Protein AF-A0A061NJ96-F1 (afdb_monomer)

Mean predicted aligned error: 12.67 Å

Secondary structure (DSSP, 8-state):
-HHHHHHHHHTT--HHHHHHHHHHHHHHHHHHHHHHHHHHHGGGGG--HHHHHHHTHHHHHHHHHHHHHHHIIIIIHHHHHHHHHHHS-S--------TTHHHHHHHHHHIIIIIIHHHTTSHHHHHHHHHHHHHHHGGGGGGS---SSPBP--SEEEEEEEPPTT--HHHHHHHHHHHHHHHHTSTTEEEEEEEESSPPP--TT----PPP-TTEEEEEEEE-TTT--HHHHHHHHHHHHHHH----SEEEEEE-BSSS----SEEEEEEESSHHHHHHHHHHHHHHHHTSTTEEEEEESS-PPEEEEEEEE-HHHHHHHT--HHHHHHHHHHHTT-EEEEEEEETTEEEEEEE--SS-TGGGGGT-EEE-SSSEEEGGGTEEEEEEEE-S---EETTEEEEEEEEEESSS-HHHHHHHHHHHHHTT--SSEEEEEESHHHHHHHHHHHHHHHHHHHHHHHHHHHHHHHT-SHHHHHHHHHHHHHHHHHHHHHHHHT----HHHHHHHHHHHHHHHHHHHHHHHHHHHHHHTT-S-TTTTHHHHSSSS-------------

pLDDT: mean 82.95, std 14.42, range [24.41, 96.88]

Sequence (562 aa):
MNDNIERQLRNGKNPKEAAYKGTKEVFWSVVTSTIVVVFTFFPILLLPGGAGEFIRPLPVVLISAIIASTVVSLFLIPIYRTWKEKRRKSSVNEKPPGLLGSLFERSGKVYSEKFMRRIVRRPFVVSFIGLGLGTAAFALIPFIPLEFFPDSDREEVFIEATLPDGTPLQETEAYSEEIADWVNEEPFVRSVSTFTGTAIPDLFSSDGGSEESENLANFLIYIDKDMIDARDAMNQWSEELPEAFGGLESYEVSIIESGPPVGAPIAIEIQGETIDALLDKSGEAQEVLANTEGVLNVDDDIGTAVESYQMQLDRDVMEDNNFSSSEISDTLAAIGEGVPLGEFDVDGELLDWRVAYDGNEVDLLDEVTLEGIEESVVLSDIVTIEEAEITPRIPHSDGNRIVTVRAFPGERGADDIIAEVEDDLLALEDEETSITIGGETAERTDVFIQIGQIFIVVVFLILIVMAIQFYSLSIPFIILSAVYLAFAGAMIGLFITQTGLGFMSLMGGVSLAGIVVRNGIVLIEFIEQRRKEGSVPKKQLRSLQSSVSARSCSRPLRQLPV

Structure (mmCIF, N/CA/C/O backbone):
data_AF-A0A061NJ96-F1
#
_entry.id   AF-A0A061NJ96-F1
#
loop_
_atom_site.group_PDB
_atom_site.id
_atom_site.type_symbol
_atom_site.label_atom_id
_atom_site.label_alt_id
_atom_site.label_comp_id
_atom_site.label_asym_id
_atom_site.label_entity_id
_atom_site.label_seq_id
_atom_site.pdbx_PDB_ins_code
_atom_site.Cartn_x
_atom_site.Cartn_y
_atom_site.Cartn_z
_atom_site.occupancy
_atom_site.B_iso_or_equiv
_atom_site.auth_seq_id
_atom_site.auth_comp_id
_atom_site.auth_asym_id
_atom_site.auth_atom_id
_atom_site.pdbx_PDB_model_num
ATOM 1 N N . MET A 1 1 ? -29.345 -0.030 29.030 1.00 82.44 1 MET A N 1
ATOM 2 C CA . MET A 1 1 ? -30.798 0.260 29.129 1.00 82.44 1 MET A CA 1
ATOM 3 C C . MET A 1 1 ? -31.574 -0.842 29.849 1.00 82.44 1 MET A C 1
ATOM 5 O O . MET A 1 1 ? -32.118 -0.594 30.919 1.00 82.44 1 MET A O 1
ATOM 9 N N . ASN A 1 2 ? -31.618 -2.056 29.286 1.00 85.94 2 ASN A N 1
ATOM 10 C CA . ASN A 1 2 ? -32.429 -3.165 29.801 1.00 85.94 2 ASN A CA 1
ATOM 11 C C . ASN A 1 2 ? -32.167 -3.494 31.283 1.00 85.94 2 ASN A C 1
ATOM 13 O O . ASN A 1 2 ? -33.115 -3.632 32.055 1.00 85.94 2 ASN A O 1
ATOM 17 N N . ASP A 1 3 ? -30.898 -3.540 31.687 1.00 83.50 3 ASP A N 1
ATOM 18 C CA . ASP A 1 3 ? -30.509 -3.866 33.064 1.00 83.50 3 ASP A CA 1
ATOM 19 C C . ASP A 1 3 ? -30.975 -2.824 34.076 1.00 83.50 3 ASP A C 1
ATOM 21 O O . ASP A 1 3 ? -31.363 -3.172 35.189 1.00 83.50 3 ASP A O 1
ATOM 25 N N . ASN A 1 4 ? -31.016 -1.543 33.692 1.00 82.81 4 ASN A N 1
ATOM 26 C CA . ASN A 1 4 ? -31.531 -0.522 34.596 1.00 82.81 4 ASN A CA 1
ATOM 27 C C . ASN A 1 4 ? -33.055 -0.633 34.750 1.00 82.81 4 ASN A C 1
ATOM 29 O O . ASN A 1 4 ? -33.577 -0.469 35.849 1.00 82.81 4 ASN A O 1
ATOM 33 N N . ILE A 1 5 ? -33.778 -0.996 33.684 1.00 84.75 5 ILE A N 1
ATOM 34 C CA . ILE A 1 5 ? -35.216 -1.304 33.765 1.00 84.75 5 ILE A CA 1
ATOM 35 C C . ILE A 1 5 ? -35.448 -2.534 34.657 1.00 84.75 5 ILE A C 1
ATOM 37 O O . ILE A 1 5 ? -36.319 -2.501 35.522 1.00 84.75 5 ILE A O 1
ATOM 41 N N . GLU A 1 6 ? -34.643 -3.590 34.503 1.00 83.88 6 GLU A N 1
ATOM 42 C CA . GLU A 1 6 ? -34.678 -4.782 35.365 1.00 83.88 6 GLU A CA 1
ATOM 43 C C . GLU A 1 6 ? -34.409 -4.426 36.834 1.00 83.88 6 GLU A C 1
ATOM 45 O O . GLU A 1 6 ? -35.149 -4.859 37.714 1.00 83.88 6 GLU A O 1
ATOM 50 N N . ARG A 1 7 ? -33.414 -3.577 37.119 1.00 81.38 7 ARG A N 1
ATOM 51 C CA . ARG A 1 7 ? -33.128 -3.083 38.475 1.00 81.38 7 ARG A CA 1
ATOM 52 C C . ARG A 1 7 ? -34.343 -2.387 39.088 1.00 81.38 7 ARG A C 1
ATOM 54 O O . ARG A 1 7 ? -34.672 -2.625 40.245 1.00 81.38 7 ARG A O 1
ATOM 61 N N . GLN A 1 8 ? -35.028 -1.543 38.319 1.00 83.56 8 GLN A N 1
ATOM 62 C CA . GLN A 1 8 ? -36.222 -0.839 38.789 1.00 83.56 8 GLN A CA 1
ATOM 63 C C . GLN A 1 8 ? -37.419 -1.779 38.999 1.00 83.56 8 GLN A C 1
ATOM 65 O O . GLN A 1 8 ? -38.175 -1.581 39.949 1.00 83.56 8 GLN A O 1
ATOM 70 N N . LEU A 1 9 ? -37.566 -2.814 38.163 1.00 81.69 9 LEU A N 1
ATOM 71 C CA . LEU A 1 9 ? -38.556 -3.882 38.351 1.00 81.69 9 LEU A CA 1
ATOM 72 C C . LEU A 1 9 ? -38.275 -4.686 39.629 1.00 81.69 9 LEU A C 1
ATOM 74 O O . LEU A 1 9 ? -39.189 -4.913 40.418 1.00 81.69 9 LEU A O 1
ATOM 78 N N . ARG A 1 10 ? -37.010 -5.050 39.882 1.00 79.94 10 ARG A N 1
ATOM 79 C CA . ARG A 1 10 ? -36.579 -5.742 41.113 1.00 79.94 10 ARG A CA 1
ATOM 80 C C . ARG A 1 10 ? -36.802 -4.907 42.372 1.00 79.94 10 ARG A C 1
ATOM 82 O O . ARG A 1 10 ? -37.119 -5.459 43.416 1.00 79.94 10 ARG A O 1
ATOM 89 N N . ASN A 1 11 ? -36.728 -3.583 42.257 1.00 79.25 11 ASN A N 1
ATOM 90 C CA . ASN A 1 11 ? -37.089 -2.652 43.330 1.00 79.25 11 ASN A CA 1
ATOM 91 C C . ASN A 1 11 ? -38.616 -2.521 43.543 1.00 79.25 11 ASN A C 1
ATOM 93 O O . ASN A 1 11 ? -39.057 -1.617 44.252 1.00 79.25 11 ASN A O 1
ATOM 97 N N . GLY A 1 12 ? -39.432 -3.377 42.916 1.00 80.56 12 GLY A N 1
ATOM 98 C CA . GLY A 1 12 ? -40.879 -3.460 43.124 1.00 80.56 12 GLY A CA 1
ATOM 99 C C . GLY A 1 12 ? -41.712 -2.437 42.347 1.00 80.56 12 GLY A C 1
ATOM 100 O O . GLY A 1 12 ? -42.901 -2.292 42.622 1.00 80.56 12 GLY A O 1
ATOM 101 N N . LYS A 1 13 ? -41.128 -1.704 41.388 1.00 82.75 13 LYS A N 1
ATOM 102 C CA . LYS A 1 13 ? -41.866 -0.689 40.617 1.00 82.75 13 LYS A CA 1
ATOM 103 C C . LYS A 1 13 ? -42.741 -1.323 39.538 1.00 82.75 13 LYS A C 1
ATOM 105 O O . LYS A 1 13 ? -42.355 -2.292 38.886 1.00 82.75 13 LYS A O 1
ATOM 110 N N . ASN A 1 14 ? -43.891 -0.701 39.276 1.00 87.62 14 ASN A N 1
ATOM 111 C CA . ASN A 1 14 ? -44.785 -1.105 38.189 1.00 87.62 14 ASN A CA 1
ATOM 112 C C . ASN A 1 14 ? -44.067 -1.058 36.826 1.00 87.62 14 ASN A C 1
ATOM 114 O O . ASN 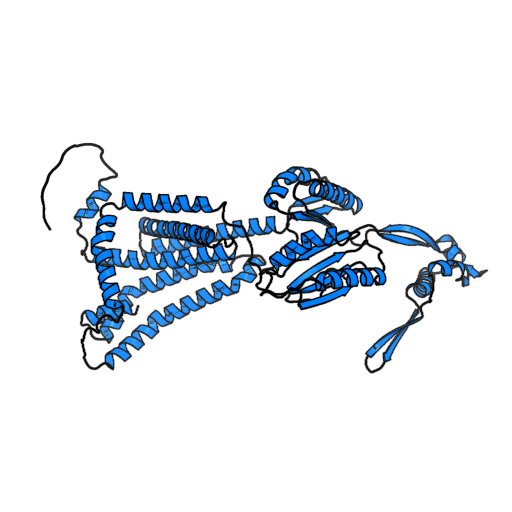A 1 14 ? -43.306 -0.119 36.594 1.00 87.62 14 ASN A O 1
ATOM 118 N N . PRO A 1 15 ? -44.363 -1.959 35.865 1.00 84.88 15 PRO A N 1
ATOM 119 C CA . PRO A 1 15 ? -43.630 -2.040 34.598 1.00 84.88 15 PRO A CA 1
ATOM 120 C C . PRO A 1 15 ? -43.500 -0.729 33.819 1.00 84.88 15 PRO A C 1
ATOM 122 O O . PRO A 1 15 ? -42.425 -0.417 33.314 1.00 84.88 15 PRO A O 1
ATOM 125 N N . LYS A 1 16 ? -44.574 0.073 33.751 1.00 88.25 16 LYS A N 1
ATOM 126 C CA . LYS A 1 16 ? -44.540 1.401 33.110 1.00 88.25 16 LYS A CA 1
ATOM 127 C C . LYS A 1 16 ? -43.594 2.363 33.837 1.00 88.25 16 LYS A C 1
ATOM 129 O O . LYS A 1 16 ? -42.831 3.077 33.196 1.00 88.25 16 LYS A O 1
ATOM 134 N N . GLU A 1 17 ? -43.649 2.380 35.165 1.00 87.62 17 GLU A N 1
ATOM 135 C CA . GLU A 1 17 ? -42.827 3.269 35.986 1.00 87.62 17 GLU A CA 1
ATOM 136 C C . GLU A 1 17 ? -41.357 2.837 35.981 1.00 87.62 17 GLU A C 1
ATOM 138 O O . GLU A 1 17 ? -40.468 3.680 35.876 1.00 87.62 17 GLU A O 1
ATOM 143 N N . ALA A 1 18 ? -41.103 1.528 36.036 1.00 87.19 18 ALA A N 1
ATOM 144 C CA . ALA A 1 18 ? -39.773 0.948 35.937 1.00 87.19 18 ALA A CA 1
ATOM 145 C C . ALA A 1 18 ? -39.119 1.271 34.590 1.00 87.19 18 ALA A C 1
ATOM 147 O O . ALA A 1 18 ? -37.963 1.687 34.562 1.00 87.19 18 ALA A O 1
ATOM 148 N N . ALA A 1 19 ? -39.866 1.161 33.486 1.00 88.38 19 ALA A N 1
ATOM 149 C CA . ALA A 1 19 ? -39.377 1.548 32.168 1.00 88.38 19 ALA A CA 1
ATOM 150 C C . ALA A 1 19 ? -39.103 3.055 32.077 1.00 88.38 19 ALA A C 1
ATOM 152 O O . ALA A 1 19 ? -38.024 3.437 31.638 1.00 88.38 19 ALA A O 1
ATOM 153 N N . TYR A 1 20 ? -40.015 3.915 32.545 1.00 90.25 20 TYR A N 1
ATOM 154 C CA . TYR A 1 20 ? -39.819 5.369 32.503 1.00 90.25 20 TYR A CA 1
ATOM 155 C C . TYR A 1 20 ? -38.628 5.828 33.357 1.00 90.25 20 TYR A C 1
ATOM 157 O O . TYR A 1 20 ? -37.724 6.488 32.847 1.00 90.25 20 TYR A O 1
ATOM 165 N N . LYS A 1 21 ? -38.581 5.451 34.644 1.00 87.06 21 LYS A N 1
ATOM 166 C CA . LYS A 1 21 ? -37.476 5.830 35.541 1.00 87.06 21 LYS A CA 1
ATOM 167 C C . LYS A 1 21 ? -36.160 5.179 35.119 1.00 87.06 21 LYS A C 1
ATOM 169 O O . LYS A 1 21 ? -35.141 5.857 35.097 1.00 87.06 21 LYS A O 1
ATOM 174 N N . GLY A 1 22 ? -36.192 3.901 34.738 1.00 84.56 22 GLY A N 1
ATOM 175 C CA . GLY A 1 22 ? -35.010 3.169 34.287 1.00 84.56 22 GLY A CA 1
ATOM 176 C C . GLY A 1 22 ? -34.388 3.778 33.032 1.00 84.56 22 GLY A C 1
ATOM 177 O O . GLY A 1 22 ? -33.169 3.882 32.960 1.00 84.56 22 GLY A O 1
ATOM 178 N N . THR A 1 23 ? -35.219 4.239 32.093 1.00 88.31 23 THR A N 1
ATOM 179 C CA . THR A 1 23 ? -34.791 4.981 30.896 1.00 88.31 23 THR A CA 1
ATOM 180 C C . THR A 1 23 ? -34.227 6.348 31.266 1.00 88.31 23 THR A C 1
ATOM 182 O O . THR A 1 23 ? -33.106 6.673 30.893 1.00 88.31 23 THR A O 1
ATOM 185 N N . LYS A 1 24 ? -34.981 7.139 32.040 1.00 87.94 24 LYS A N 1
ATOM 186 C CA . LYS A 1 24 ? -34.617 8.516 32.399 1.00 87.94 24 LYS A CA 1
ATOM 187 C C . LYS A 1 24 ? -33.290 8.605 33.156 1.00 87.94 24 LYS A C 1
ATOM 189 O O . LYS A 1 24 ? -32.557 9.565 32.966 1.00 87.94 24 LYS A O 1
ATOM 194 N N . GLU A 1 25 ? -32.990 7.618 33.997 1.00 84.38 25 GLU A N 1
ATOM 195 C CA . GLU A 1 25 ? -31.742 7.568 34.768 1.00 84.38 25 GLU A CA 1
ATOM 196 C C . GLU A 1 25 ? -30.491 7.405 33.898 1.00 84.38 25 GLU A C 1
ATOM 198 O O . GLU A 1 25 ? -29.456 7.942 34.259 1.00 84.38 25 GLU A O 1
ATOM 203 N N . VAL A 1 26 ? -30.572 6.682 32.776 1.00 85.06 26 VAL A N 1
ATOM 204 C CA . VAL A 1 26 ? -29.398 6.356 31.937 1.00 85.06 26 VAL A CA 1
ATOM 205 C C . VAL A 1 26 ? -29.439 7.016 30.562 1.00 85.06 26 VAL A C 1
ATOM 207 O O . VAL A 1 26 ? -28.560 6.768 29.746 1.00 85.06 26 VAL A O 1
ATOM 210 N N . PHE A 1 27 ? -30.456 7.832 30.281 1.00 88.25 27 PHE A N 1
ATOM 211 C CA . PHE A 1 27 ? -30.660 8.442 28.969 1.00 88.25 27 PHE A CA 1
ATOM 212 C C . PHE A 1 27 ? -29.421 9.221 28.510 1.00 88.25 27 PHE A C 1
ATOM 214 O O . PHE A 1 27 ? -28.873 8.933 27.449 1.00 88.25 27 PHE A O 1
ATOM 221 N N . TRP A 1 28 ? -28.943 10.147 29.348 1.00 85.81 28 TRP A N 1
ATOM 222 C CA . TRP A 1 28 ? -27.764 10.961 29.047 1.00 85.81 28 TRP A CA 1
ATOM 223 C C . TRP A 1 28 ? -26.494 10.120 28.950 1.00 85.81 28 TRP A C 1
ATOM 225 O O . TRP A 1 28 ? -25.727 10.311 28.016 1.00 85.81 28 TRP A O 1
ATOM 235 N N . SER A 1 29 ? -26.327 9.124 29.825 1.00 85.12 29 SER A N 1
ATOM 236 C CA . SER A 1 29 ? -25.240 8.142 29.731 1.00 85.12 29 SER A CA 1
ATOM 237 C C . SER A 1 29 ? -25.157 7.492 28.353 1.00 85.12 29 SER A C 1
ATOM 239 O O . SER A 1 29 ? -24.114 7.484 27.702 1.00 85.12 29 SER A O 1
ATOM 241 N N . VAL A 1 30 ? -26.289 6.959 27.884 1.00 88.88 30 VAL A N 1
ATOM 242 C CA . VAL A 1 30 ? -26.363 6.217 26.627 1.00 88.88 30 VAL A CA 1
ATOM 243 C C . VAL A 1 30 ? -26.096 7.151 25.452 1.00 88.88 30 VAL A C 1
ATOM 245 O O . VAL A 1 30 ? -25.254 6.821 24.622 1.00 88.88 30 VAL A O 1
ATOM 248 N N . VAL A 1 31 ? -26.738 8.321 25.403 1.00 90.50 31 VAL A N 1
ATOM 249 C CA . VAL A 1 31 ? -26.545 9.297 24.318 1.00 90.50 31 VAL A CA 1
ATOM 250 C C . VAL A 1 31 ? -25.097 9.777 24.262 1.00 90.50 31 VAL A C 1
ATOM 252 O O . VAL A 1 31 ? -24.469 9.661 23.215 1.00 90.50 31 VAL A O 1
ATOM 255 N N . THR A 1 32 ? -24.529 10.225 25.382 1.00 88.12 32 THR A N 1
ATOM 256 C CA . THR A 1 32 ? -23.144 10.709 25.426 1.00 88.12 32 THR A CA 1
ATOM 257 C C . THR A 1 32 ? -22.161 9.602 25.062 1.00 88.12 32 THR A C 1
ATOM 259 O O . THR A 1 32 ? -21.281 9.820 24.238 1.00 88.12 32 THR A O 1
ATOM 262 N N . SER A 1 33 ? -22.340 8.387 25.592 1.00 88.12 33 SER A N 1
ATOM 263 C CA . SER A 1 33 ? -21.479 7.257 25.221 1.00 88.12 33 SER A CA 1
ATOM 264 C C . SER A 1 33 ? -21.571 6.907 23.733 1.00 88.12 33 SER A C 1
ATOM 266 O O . SER A 1 33 ? -20.578 6.502 23.146 1.00 88.12 33 SER A O 1
ATOM 268 N N . THR A 1 34 ? -22.738 7.100 23.112 1.00 91.81 34 THR A N 1
ATOM 269 C CA . THR A 1 34 ? -22.932 6.901 21.669 1.00 91.81 34 THR A CA 1
ATOM 270 C C . THR A 1 34 ? -22.187 7.970 20.881 1.00 91.81 34 THR A C 1
ATOM 272 O O . THR A 1 34 ? -21.457 7.630 19.960 1.00 91.81 34 THR A O 1
ATOM 275 N N . ILE A 1 35 ? -22.321 9.243 21.271 1.00 92.31 35 ILE A N 1
ATOM 276 C CA . ILE A 1 35 ? -21.627 10.370 20.632 1.00 92.31 35 ILE A CA 1
ATOM 277 C C . ILE A 1 35 ? -20.114 10.177 20.692 1.00 92.31 35 ILE A C 1
ATOM 279 O O . ILE A 1 35 ? -19.448 10.388 19.689 1.00 92.31 35 ILE A O 1
ATOM 283 N N . VAL A 1 36 ? -19.576 9.731 21.831 1.00 89.56 36 VAL A N 1
ATOM 284 C CA . VAL A 1 36 ? -18.139 9.454 21.957 1.00 89.56 36 VAL A CA 1
ATOM 285 C C . VAL A 1 36 ? -17.698 8.395 20.956 1.00 89.56 36 VAL A C 1
ATOM 287 O O . VAL A 1 36 ? -16.738 8.631 20.236 1.00 89.56 36 VAL A O 1
ATOM 290 N N . VAL A 1 37 ? -18.411 7.270 20.856 1.00 89.81 37 VAL A N 1
ATOM 291 C CA . VAL A 1 37 ? -18.039 6.230 19.886 1.00 89.81 37 VAL A CA 1
ATOM 292 C C . VAL A 1 37 ? -18.174 6.749 18.450 1.00 89.81 37 VAL A C 1
ATOM 294 O O . VAL A 1 37 ? -17.306 6.485 17.630 1.00 89.81 37 VAL A O 1
ATOM 297 N N . VAL A 1 38 ? -19.201 7.545 18.142 1.00 92.94 38 VAL A N 1
ATOM 298 C CA . VAL A 1 38 ? -19.324 8.192 16.824 1.00 92.94 38 VAL A CA 1
ATOM 299 C C . VAL A 1 38 ? -18.132 9.114 16.551 1.00 92.94 38 VAL A C 1
ATOM 301 O O . VAL A 1 38 ? -17.559 9.045 15.473 1.00 92.94 38 VAL A O 1
ATOM 304 N N . PHE A 1 39 ? -17.705 9.925 17.519 1.00 91.56 39 PHE A N 1
ATOM 305 C CA . PHE A 1 39 ? -16.542 10.813 17.392 1.00 91.56 39 PHE A CA 1
ATOM 306 C C . PHE A 1 39 ? -15.203 10.080 17.337 1.00 91.56 39 PHE A C 1
ATOM 308 O O . PHE A 1 39 ? -14.227 10.656 16.874 1.00 91.56 39 PHE A O 1
ATOM 315 N N . THR A 1 40 ? -15.146 8.823 17.769 1.00 89.06 40 THR A N 1
ATOM 316 C CA . THR A 1 40 ? -13.981 7.964 17.554 1.00 89.06 40 THR A CA 1
ATOM 317 C C . THR A 1 40 ? -13.825 7.583 16.083 1.00 89.06 40 THR A C 1
ATOM 319 O O . THR A 1 40 ? -12.711 7.577 15.579 1.00 89.06 40 THR A O 1
ATOM 322 N N . PHE A 1 41 ? -14.927 7.308 15.382 1.00 90.25 41 PHE A N 1
ATOM 323 C CA . PHE A 1 41 ? -14.896 6.886 13.976 1.00 90.25 41 PHE A CA 1
ATOM 324 C C . PHE A 1 41 ? -15.062 8.036 12.980 1.00 90.25 41 PHE A C 1
ATOM 326 O O . PHE A 1 41 ? -14.665 7.909 11.829 1.00 90.25 41 PHE A O 1
ATOM 333 N N . PHE A 1 42 ? -15.663 9.151 13.395 1.00 91.88 42 PHE A N 1
ATOM 334 C CA . PHE A 1 42 ? -15.990 10.256 12.497 1.00 91.88 42 PHE A CA 1
ATOM 335 C C . PHE A 1 42 ? -14.762 10.887 11.820 1.00 91.88 42 PHE A C 1
ATOM 337 O O . PHE A 1 42 ? -14.819 11.061 10.608 1.00 91.88 42 PHE A O 1
ATOM 344 N N . PRO A 1 43 ? -13.649 11.186 12.522 1.00 88.81 43 PRO A N 1
ATOM 345 C CA . PRO A 1 43 ? -12.463 11.759 11.880 1.00 88.81 43 PRO A CA 1
ATOM 346 C C . PRO A 1 43 ? -11.858 10.872 10.785 1.00 88.81 43 PRO A C 1
ATOM 348 O O . PRO A 1 43 ? -11.284 11.387 9.838 1.00 88.81 43 PRO A O 1
ATOM 351 N N . ILE A 1 44 ? -12.046 9.555 10.879 1.00 86.69 44 ILE A N 1
ATOM 352 C CA . ILE A 1 44 ? -11.544 8.579 9.901 1.00 86.69 44 ILE A CA 1
ATOM 353 C C . ILE A 1 44 ? -12.240 8.759 8.542 1.00 86.69 44 ILE A C 1
ATOM 355 O O . ILE A 1 44 ? -11.643 8.517 7.504 1.00 86.69 44 ILE A O 1
ATOM 359 N N . LEU A 1 45 ? -13.483 9.260 8.523 1.00 89.00 45 LEU A N 1
ATOM 360 C CA . LEU A 1 45 ? -14.201 9.583 7.280 1.00 89.00 45 LEU A CA 1
ATOM 361 C C . LEU A 1 45 ? -13.579 10.740 6.489 1.00 89.00 45 LEU A C 1
ATOM 363 O O . LEU A 1 45 ? -14.020 10.996 5.370 1.00 89.00 45 LEU A O 1
ATOM 367 N N . LEU A 1 46 ? -12.661 11.482 7.109 1.00 87.94 46 LEU A N 1
ATOM 368 C CA . LEU A 1 46 ? -12.008 12.658 6.544 1.00 87.94 46 LEU A CA 1
ATOM 369 C C . LEU A 1 46 ? -10.565 12.361 6.112 1.00 87.94 46 LEU A C 1
ATOM 371 O O . LEU A 1 46 ? -9.850 13.305 5.787 1.00 87.94 46 LEU A O 1
ATOM 375 N N . LEU A 1 47 ? -10.138 11.092 6.138 1.00 85.31 47 LEU A N 1
ATOM 376 C CA . LEU A 1 47 ? -8.849 10.682 5.585 1.00 85.31 47 LEU A CA 1
ATOM 377 C C . LEU A 1 47 ? -8.826 10.956 4.072 1.00 85.31 47 LEU A C 1
ATOM 379 O O . LEU A 1 47 ? -9.728 10.474 3.378 1.00 85.31 47 LEU A O 1
ATOM 383 N N . PRO A 1 48 ? -7.853 11.736 3.570 1.00 80.31 48 PRO A N 1
ATOM 384 C CA . PRO A 1 48 ? -7.620 11.881 2.140 1.00 80.31 48 PRO A CA 1
ATOM 385 C C . PRO A 1 48 ? -6.901 10.643 1.568 1.00 80.31 48 PRO A C 1
ATOM 387 O O . PRO A 1 48 ? -6.470 9.764 2.315 1.00 80.31 48 PRO A O 1
ATOM 390 N N . GLY A 1 49 ? -6.767 10.600 0.240 1.00 79.75 49 GLY A N 1
ATOM 391 C CA . GLY A 1 49 ? -6.006 9.573 -0.478 1.00 79.75 49 GLY A CA 1
ATOM 392 C C . GLY A 1 49 ? -6.711 8.217 -0.601 1.00 79.75 49 GLY A C 1
ATOM 393 O O . GLY A 1 49 ? -7.783 7.993 -0.028 1.00 79.75 49 GLY A O 1
ATOM 394 N N . GLY A 1 50 ? -6.083 7.296 -1.339 1.00 76.06 50 GLY A N 1
ATOM 395 C CA . GLY A 1 50 ? -6.636 5.967 -1.628 1.00 76.06 50 GLY A CA 1
ATOM 396 C C . GLY A 1 50 ? -6.925 5.142 -0.368 1.00 76.06 50 GLY A C 1
ATOM 397 O O . GLY A 1 50 ? -7.989 4.531 -0.251 1.00 76.06 50 GLY A O 1
ATOM 398 N N . ALA A 1 51 ? -6.051 5.206 0.644 1.00 75.69 51 ALA A N 1
ATOM 399 C CA . ALA A 1 51 ? -6.265 4.537 1.932 1.00 75.69 51 ALA A CA 1
ATOM 400 C C . ALA A 1 51 ? -7.541 5.026 2.652 1.00 75.69 51 ALA A C 1
ATOM 402 O O . ALA A 1 51 ? -8.275 4.242 3.268 1.00 75.69 51 ALA A O 1
ATOM 403 N N . GLY A 1 52 ? -7.836 6.327 2.553 1.00 81.50 52 GLY A N 1
ATOM 404 C CA . GLY A 1 52 ? -9.051 6.937 3.088 1.00 81.50 52 GLY A CA 1
ATOM 405 C C . GLY A 1 52 ? -10.313 6.465 2.368 1.00 81.50 52 GLY A C 1
ATOM 406 O O . GLY A 1 52 ? -11.326 6.180 3.016 1.00 81.50 52 GLY A O 1
ATOM 407 N N . GLU A 1 53 ? -10.257 6.329 1.043 1.00 82.44 53 GLU A N 1
ATOM 408 C CA . GLU A 1 53 ? -11.368 5.814 0.239 1.00 82.44 53 GLU A CA 1
ATOM 409 C C . GLU A 1 53 ? -11.657 4.342 0.535 1.00 82.44 53 GLU A C 1
ATOM 411 O O . GLU A 1 53 ? -12.813 3.990 0.802 1.00 82.44 53 GLU A O 1
ATOM 416 N N . PHE A 1 54 ? -10.609 3.520 0.604 1.00 81.44 54 PHE A N 1
ATOM 417 C CA . PHE A 1 54 ? -10.694 2.098 0.929 1.00 81.44 54 PHE A CA 1
ATOM 418 C C . PHE A 1 54 ? -11.351 1.850 2.295 1.00 81.44 54 PHE A C 1
ATOM 420 O O . PHE A 1 54 ? -12.259 1.025 2.425 1.00 81.44 54 PHE A O 1
ATOM 427 N N . ILE A 1 55 ? -10.955 2.597 3.334 1.00 81.69 55 ILE A N 1
ATOM 428 C CA . ILE A 1 55 ? -11.465 2.375 4.697 1.00 81.69 55 ILE A CA 1
ATOM 429 C C . ILE A 1 55 ? -12.865 2.945 4.910 1.00 81.69 55 ILE A C 1
ATOM 431 O O . ILE A 1 55 ? -13.581 2.476 5.798 1.00 81.69 55 ILE A O 1
ATOM 435 N N . ARG A 1 56 ? -13.276 3.958 4.135 1.00 87.88 56 ARG A N 1
ATOM 436 C CA . ARG A 1 56 ? -14.493 4.759 4.353 1.00 87.88 56 ARG A CA 1
ATOM 437 C C . ARG A 1 56 ? -15.765 3.946 4.637 1.00 87.88 56 ARG A C 1
ATOM 439 O O . ARG A 1 56 ? -16.535 4.375 5.506 1.00 87.88 56 ARG A O 1
ATOM 446 N N . PRO A 1 57 ? -16.027 2.787 3.998 1.00 91.00 57 PRO A N 1
ATOM 447 C CA . PRO A 1 57 ? -17.218 1.987 4.281 1.00 91.00 57 PRO A CA 1
ATOM 448 C C . PRO A 1 57 ? -17.325 1.521 5.744 1.00 91.00 57 PRO A C 1
ATOM 450 O O . PRO A 1 57 ? -18.421 1.526 6.314 1.00 91.00 57 PRO A O 1
ATOM 453 N N . LEU A 1 58 ? -16.210 1.173 6.395 1.00 89.00 58 LEU A N 1
ATOM 454 C CA . LEU A 1 58 ? -16.198 0.634 7.762 1.00 89.00 58 LEU A CA 1
ATOM 455 C C . LEU A 1 58 ? -16.736 1.621 8.821 1.00 89.00 58 LEU A C 1
ATOM 457 O O . LEU A 1 58 ? -17.706 1.280 9.512 1.00 89.00 58 LEU A O 1
ATOM 461 N N . PRO A 1 59 ? -16.191 2.846 8.976 1.00 89.88 59 PRO A N 1
ATOM 462 C CA . PRO A 1 59 ? -16.727 3.824 9.913 1.00 89.88 59 PRO A CA 1
ATOM 463 C C . PRO A 1 59 ? -18.154 4.253 9.549 1.00 89.88 59 PRO A C 1
ATOM 465 O O . PRO A 1 59 ? -18.955 4.451 10.463 1.00 89.88 59 PRO A O 1
ATOM 468 N N . VAL A 1 60 ? -18.531 4.331 8.263 1.00 93.81 60 VAL A N 1
ATOM 469 C CA . VAL A 1 60 ? -19.921 4.637 7.862 1.00 93.81 60 VAL A CA 1
ATOM 470 C C . VAL A 1 60 ? -20.890 3.593 8.417 1.00 93.81 60 VAL A C 1
ATOM 472 O O . VAL A 1 60 ? -21.897 3.953 9.043 1.00 93.81 60 VAL A O 1
ATOM 475 N N . VAL A 1 61 ? -20.585 2.306 8.234 1.00 94.31 61 VAL A N 1
ATOM 476 C CA . VAL A 1 61 ? -21.416 1.203 8.734 1.00 94.31 61 VAL A CA 1
ATOM 477 C C . VAL A 1 61 ? -21.475 1.223 10.260 1.00 94.31 61 VAL A C 1
ATOM 479 O O . VAL A 1 61 ? -22.566 1.144 10.829 1.00 94.31 61 VAL A O 1
ATOM 482 N N . LEU A 1 62 ? -20.337 1.393 10.939 1.00 91.69 62 LEU A N 1
ATOM 483 C CA . LEU A 1 62 ? -20.275 1.416 12.403 1.00 91.69 62 LEU A CA 1
ATOM 484 C C . LEU A 1 62 ? -21.060 2.586 13.000 1.00 91.69 62 LEU A C 1
ATOM 486 O O . LEU A 1 62 ? -21.886 2.376 13.891 1.00 91.69 62 LEU A O 1
ATOM 490 N N . ILE A 1 63 ? -20.856 3.805 12.498 1.00 93.62 63 ILE A N 1
ATOM 491 C CA . ILE A 1 63 ? -21.570 5.005 12.956 1.00 93.62 63 ILE A CA 1
ATOM 492 C C . ILE A 1 63 ? -23.076 4.822 12.756 1.00 93.62 63 ILE A C 1
ATOM 494 O O . ILE A 1 63 ? -23.855 5.024 13.693 1.00 93.62 63 ILE A O 1
ATOM 498 N N . SER A 1 64 ? -23.489 4.364 11.572 1.00 95.56 64 SER A N 1
ATOM 499 C CA . SER A 1 64 ? -24.898 4.122 11.249 1.00 95.56 64 SER A CA 1
ATOM 500 C C . SER A 1 64 ? -25.516 3.061 12.164 1.00 95.56 64 SER A C 1
ATOM 502 O O . SER A 1 64 ? -26.589 3.276 12.736 1.00 95.56 64 SER A O 1
ATOM 504 N N . ALA A 1 65 ? -24.818 1.943 12.381 1.00 95.44 65 ALA A N 1
ATOM 505 C CA . ALA A 1 65 ? -25.265 0.856 13.246 1.00 95.44 65 ALA A CA 1
ATOM 506 C C . ALA A 1 65 ? -25.363 1.284 14.717 1.00 95.44 65 ALA A C 1
ATOM 508 O O . ALA A 1 65 ? -26.320 0.926 15.405 1.00 95.44 65 ALA A O 1
ATOM 509 N N . ILE A 1 66 ? -24.411 2.077 15.212 1.00 93.50 66 ILE A N 1
ATOM 510 C CA . ILE A 1 66 ? -24.393 2.574 16.592 1.00 93.50 66 ILE A CA 1
ATOM 511 C C . ILE A 1 66 ? -25.525 3.576 16.826 1.00 93.50 66 ILE A C 1
ATOM 513 O O . ILE A 1 66 ? -26.237 3.466 17.827 1.00 93.50 66 ILE A O 1
ATOM 517 N N . ILE A 1 67 ? -25.751 4.507 15.896 1.00 95.00 67 ILE A N 1
ATOM 518 C CA . ILE A 1 67 ? -26.871 5.454 15.968 1.00 95.00 67 ILE A CA 1
ATOM 519 C C . ILE A 1 67 ? -28.201 4.692 15.953 1.00 95.00 67 ILE A C 1
ATOM 521 O O . ILE A 1 67 ? -29.036 4.896 16.840 1.00 95.00 67 ILE A O 1
ATOM 525 N N . ALA A 1 68 ? -28.379 3.762 15.010 1.00 96.44 68 ALA A N 1
ATOM 526 C CA . ALA A 1 68 ? -29.575 2.927 14.925 1.00 96.44 68 ALA A CA 1
ATOM 527 C C . ALA A 1 68 ? -29.784 2.094 16.203 1.00 96.44 68 ALA A C 1
ATOM 529 O O . ALA A 1 68 ? -30.883 2.069 16.763 1.00 96.44 68 ALA A O 1
ATOM 530 N N . SER A 1 69 ? -28.725 1.472 16.726 1.00 95.06 69 SER A N 1
ATOM 531 C CA . SER A 1 69 ? -28.741 0.704 17.977 1.00 95.06 69 SER A CA 1
ATOM 532 C C . SER A 1 69 ? -29.147 1.564 19.173 1.00 95.06 69 SER A C 1
ATOM 534 O O . SER A 1 69 ? -29.958 1.143 20.004 1.00 95.06 69 SER A O 1
ATOM 536 N N . THR A 1 70 ? -28.669 2.806 19.244 1.00 92.81 70 THR A N 1
ATOM 537 C CA . THR A 1 70 ? -29.051 3.746 20.300 1.00 92.81 70 THR A CA 1
ATOM 538 C C . THR A 1 70 ? -30.512 4.165 20.192 1.00 92.81 70 THR A C 1
ATOM 540 O O . THR A 1 70 ? -31.204 4.184 21.213 1.00 92.81 70 THR A O 1
ATOM 543 N N . VAL A 1 71 ? -31.039 4.390 18.986 1.00 94.44 71 VAL A N 1
ATOM 544 C CA . VAL A 1 71 ? -32.477 4.629 18.766 1.00 94.44 71 VAL A CA 1
ATOM 545 C C . VAL A 1 71 ? -33.300 3.420 19.228 1.00 94.44 71 VAL A C 1
ATOM 547 O O . VAL A 1 71 ? -34.220 3.557 20.040 1.00 94.44 71 VAL A O 1
ATOM 550 N N . VAL A 1 72 ? -32.939 2.206 18.811 1.00 94.81 72 VAL A N 1
ATOM 551 C CA . VAL A 1 72 ? -33.617 0.972 19.249 1.00 94.81 72 VAL A CA 1
ATOM 552 C C . VAL A 1 72 ? -33.558 0.823 20.774 1.00 94.81 72 VAL A C 1
ATOM 554 O O . VAL A 1 72 ? -34.563 0.501 21.416 1.00 94.81 72 VAL A O 1
ATOM 557 N N . SER A 1 73 ? -32.407 1.110 21.380 1.00 92.19 73 SER A N 1
ATOM 558 C CA . SER A 1 73 ? -32.192 1.023 22.823 1.00 92.19 73 SER A CA 1
ATOM 559 C C . SER A 1 73 ? -33.039 2.024 23.607 1.00 92.19 73 SER A C 1
ATOM 561 O O . SER A 1 73 ? -33.626 1.653 24.624 1.00 92.19 73 SER A O 1
ATOM 563 N N . LEU A 1 74 ? -33.147 3.269 23.137 1.00 90.81 74 LEU A N 1
ATOM 564 C CA . LEU A 1 74 ? -33.869 4.341 23.826 1.00 90.81 74 LEU A CA 1
ATOM 565 C C . LEU A 1 74 ? -35.388 4.256 23.655 1.00 90.81 74 LEU A C 1
ATOM 567 O O . LEU A 1 74 ? -36.117 4.565 24.598 1.00 90.81 74 LEU A O 1
ATOM 571 N N . PHE A 1 75 ? -35.870 3.810 22.494 1.00 90.81 75 PHE A N 1
ATOM 572 C CA . PHE A 1 75 ? -37.301 3.810 22.178 1.00 90.81 75 PHE A CA 1
ATOM 573 C C . PHE A 1 75 ? -37.921 2.414 22.243 1.00 90.81 75 PHE A C 1
ATOM 575 O O . PHE A 1 75 ? -38.924 2.202 22.928 1.00 90.81 75 PHE A O 1
ATOM 582 N N . LEU A 1 76 ? -37.319 1.434 21.571 1.00 93.06 76 LEU A N 1
ATOM 583 C CA . LEU A 1 76 ? -37.938 0.129 21.340 1.00 93.06 76 LEU A CA 1
ATOM 584 C C . LEU A 1 76 ? -37.818 -0.790 22.566 1.00 93.06 76 LEU A C 1
ATOM 586 O O . LEU A 1 76 ? -38.799 -1.432 22.953 1.00 93.06 76 LEU A O 1
ATOM 590 N N . ILE A 1 77 ? -36.663 -0.798 23.247 1.00 91.88 77 ILE A N 1
ATOM 591 C CA . ILE A 1 77 ? -36.444 -1.629 24.448 1.00 91.88 77 ILE A CA 1
ATOM 592 C C . ILE A 1 77 ? -37.425 -1.283 25.585 1.00 91.88 77 ILE A C 1
ATOM 594 O O . ILE A 1 77 ? -38.036 -2.216 26.126 1.00 91.88 77 ILE A O 1
ATOM 598 N N . PRO A 1 78 ? -37.639 -0.007 25.975 1.00 90.00 78 PRO A N 1
ATOM 599 C CA . PRO A 1 78 ? -38.601 0.323 27.025 1.00 90.00 78 PRO A CA 1
ATOM 600 C C . PRO A 1 78 ? -40.025 -0.106 26.667 1.00 90.00 78 PRO A C 1
ATOM 602 O O . PRO A 1 78 ? -40.712 -0.702 27.501 1.00 90.00 78 PRO A O 1
ATOM 605 N N . ILE A 1 79 ? -40.459 0.116 25.421 1.00 91.25 79 ILE A N 1
ATOM 606 C CA . ILE A 1 79 ? -41.787 -0.291 24.940 1.00 91.25 79 ILE A CA 1
ATOM 607 C C . ILE A 1 79 ? -41.941 -1.810 25.047 1.00 91.25 79 ILE A C 1
ATOM 609 O O . ILE A 1 79 ? -42.863 -2.290 25.716 1.00 91.25 79 ILE A O 1
ATOM 613 N N . TYR A 1 80 ? -41.000 -2.566 24.481 1.00 90.38 80 TYR A N 1
ATOM 614 C CA . TYR A 1 80 ? -41.004 -4.026 24.522 1.00 90.38 80 TYR A CA 1
ATOM 615 C C . TYR A 1 80 ? -41.033 -4.563 25.958 1.00 90.38 80 TYR A C 1
ATOM 617 O O . TYR A 1 80 ? -41.827 -5.451 26.279 1.00 90.38 80 TYR A O 1
ATOM 625 N N . ARG A 1 81 ? -40.224 -3.997 26.861 1.00 87.81 81 ARG A N 1
ATOM 626 C CA . ARG A 1 81 ? -40.163 -4.431 28.265 1.00 87.81 81 ARG A CA 1
ATOM 627 C C . ARG A 1 81 ? -41.455 -4.150 29.016 1.00 87.81 81 ARG A C 1
ATOM 629 O O . ARG A 1 81 ? -41.921 -5.026 29.742 1.00 87.81 81 ARG A O 1
ATOM 636 N N . THR A 1 82 ? -42.092 -2.996 28.799 1.00 87.75 82 THR A N 1
ATOM 637 C CA . THR A 1 82 ? -43.413 -2.737 29.397 1.00 87.75 82 THR A CA 1
ATOM 638 C C . THR A 1 82 ? -44.484 -3.688 28.878 1.00 87.75 82 THR A C 1
ATOM 640 O O . THR A 1 82 ?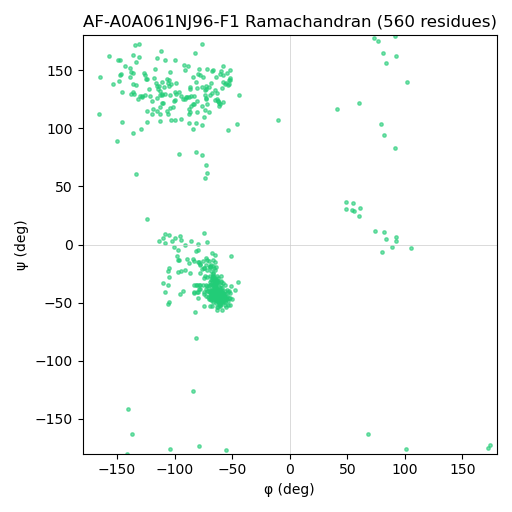 -45.349 -4.099 29.649 1.00 87.75 82 THR A O 1
ATOM 643 N N . TRP A 1 83 ? -44.452 -4.038 27.591 1.00 87.88 83 TRP A N 1
ATOM 644 C CA . TRP A 1 83 ? -45.404 -4.967 26.986 1.00 87.88 83 TRP A CA 1
ATOM 645 C C . TRP A 1 83 ? -45.213 -6.395 27.509 1.00 87.88 83 TRP A C 1
ATOM 647 O O . TRP A 1 83 ? -46.178 -7.020 27.954 1.00 87.88 83 TRP A O 1
ATOM 657 N N . LYS A 1 84 ? -43.966 -6.878 27.533 1.00 87.38 84 LYS A N 1
ATOM 658 C CA . LYS A 1 84 ? -43.601 -8.215 28.014 1.00 87.38 84 LYS A CA 1
ATOM 659 C C . LYS A 1 84 ? -43.961 -8.404 29.483 1.00 87.38 84 LYS A C 1
ATOM 661 O O . LYS A 1 84 ? -44.604 -9.391 29.831 1.00 87.38 84 LYS A O 1
ATOM 666 N N . GLU A 1 85 ? -43.595 -7.450 30.336 1.00 83.88 85 GLU A N 1
ATOM 667 C CA . GLU A 1 85 ? -43.789 -7.597 31.780 1.00 83.88 85 GLU A CA 1
ATOM 668 C C . GLU A 1 85 ? -45.257 -7.416 32.191 1.00 83.88 85 GLU A C 1
ATOM 670 O O . GLU A 1 85 ? -45.718 -8.075 33.112 1.00 83.88 85 GLU A O 1
ATOM 675 N N . LYS A 1 86 ? -46.051 -6.624 31.453 1.00 79.31 86 LYS A N 1
ATOM 676 C CA . LYS A 1 86 ? -47.514 -6.581 31.650 1.00 79.31 86 LYS A CA 1
ATOM 677 C C . LYS A 1 86 ? -48.211 -7.900 31.315 1.00 79.31 86 LYS A C 1
ATOM 679 O O . LYS A 1 86 ? -49.244 -8.202 31.903 1.00 79.31 86 LYS A O 1
ATOM 684 N N . ARG A 1 87 ? -47.692 -8.659 30.343 1.00 73.75 87 ARG A N 1
ATOM 685 C CA . ARG A 1 87 ? -48.236 -9.977 29.969 1.00 73.75 87 ARG A CA 1
ATOM 686 C C . ARG A 1 87 ? -47.823 -11.079 30.942 1.00 73.75 87 ARG A C 1
ATOM 688 O O . ARG A 1 87 ? -48.448 -12.137 30.966 1.00 73.75 87 ARG A O 1
ATOM 695 N N . ARG A 1 88 ? -46.802 -10.837 31.762 1.00 71.62 88 ARG A N 1
ATOM 696 C CA . ARG A 1 88 ? -46.337 -11.771 32.780 1.00 71.62 88 ARG A CA 1
ATOM 697 C C . ARG A 1 88 ? -47.197 -11.600 34.038 1.00 71.62 88 ARG A C 1
ATOM 699 O O . ARG A 1 88 ? -47.004 -10.673 34.817 1.00 71.62 88 ARG A O 1
ATOM 706 N N . LYS A 1 89 ? -48.193 -12.475 34.232 1.00 48.50 89 LYS A N 1
ATOM 707 C CA . LYS A 1 89 ? -48.945 -12.538 35.498 1.00 48.50 89 LYS A CA 1
ATOM 708 C C . LYS A 1 89 ? -47.971 -12.911 36.619 1.00 48.50 89 LYS A C 1
ATOM 710 O O . LYS A 1 89 ? -47.279 -13.916 36.503 1.00 48.50 89 LYS A O 1
ATOM 715 N N . SER A 1 90 ? -47.921 -12.051 37.638 1.00 55.56 90 SER A N 1
ATOM 716 C CA . SER A 1 90 ? -47.150 -12.142 38.884 1.00 55.56 90 SER A CA 1
ATOM 717 C C . SER A 1 90 ? -46.477 -13.496 39.139 1.00 55.56 90 SER A C 1
ATOM 719 O O . SER A 1 90 ? -47.122 -14.481 39.489 1.00 55.56 90 SER A O 1
ATOM 721 N N . SER A 1 91 ? -45.159 -13.522 38.988 1.00 43.91 91 SER A N 1
ATOM 722 C CA . SER A 1 91 ? -44.296 -14.521 39.604 1.00 43.91 91 SER A CA 1
ATOM 723 C C . SER A 1 91 ? -42.956 -13.843 39.848 1.00 43.91 91 SER A C 1
ATOM 725 O O . SER A 1 91 ? -42.068 -13.823 38.993 1.00 43.91 91 SER A O 1
ATOM 727 N N . VAL A 1 92 ? -42.852 -13.237 41.030 1.00 49.91 92 VAL A N 1
ATOM 728 C CA . VAL A 1 92 ? -41.579 -12.921 41.681 1.00 49.91 92 VAL A CA 1
ATOM 729 C C . VAL A 1 92 ? -41.007 -14.252 42.168 1.00 49.91 92 VAL A C 1
ATOM 731 O O . VAL A 1 92 ? -41.005 -14.542 43.353 1.00 49.91 92 VAL A O 1
ATOM 734 N N . ASN A 1 93 ? -40.611 -15.118 41.240 1.00 44.78 93 ASN A N 1
ATOM 735 C CA . ASN A 1 93 ? -39.653 -16.163 41.554 1.00 44.78 93 ASN A CA 1
ATOM 736 C C . ASN A 1 93 ? -38.336 -15.709 40.953 1.00 44.78 93 ASN A C 1
ATOM 738 O O . ASN A 1 93 ? -38.236 -15.512 39.736 1.00 44.78 93 ASN A O 1
ATOM 742 N N . GLU A 1 94 ? -37.356 -15.511 41.834 1.00 51.75 94 GLU A N 1
ATOM 743 C CA . GLU A 1 94 ? -35.944 -15.463 41.489 1.00 51.75 94 GLU A CA 1
ATOM 744 C C . GLU A 1 94 ? -35.690 -16.653 40.567 1.00 51.75 94 GLU A C 1
ATOM 746 O O . GLU A 1 94 ? -35.705 -17.806 40.998 1.00 51.75 94 GLU A O 1
ATOM 751 N N . LYS A 1 95 ? -35.570 -16.400 39.257 1.00 53.03 95 LYS A N 1
ATOM 752 C CA . LYS A 1 95 ? -35.082 -17.448 38.369 1.00 53.03 95 LYS A CA 1
ATOM 753 C C . LYS A 1 95 ? -33.713 -17.804 38.932 1.00 53.03 95 LYS A C 1
ATOM 755 O O . LYS A 1 95 ? -32.906 -16.878 39.063 1.00 53.03 95 LYS A O 1
ATOM 760 N N . PRO A 1 96 ? -33.467 -19.077 39.292 1.00 51.62 96 PRO A N 1
ATOM 761 C CA . PRO A 1 96 ? -32.159 -19.453 39.771 1.00 51.62 96 PRO A CA 1
ATOM 762 C C . PRO A 1 96 ? -31.149 -18.985 38.724 1.00 51.62 96 PRO A C 1
ATOM 764 O O . PRO A 1 96 ? -31.462 -19.031 37.521 1.00 51.62 96 PRO A O 1
ATOM 767 N N . PRO A 1 97 ? -29.980 -18.482 39.151 1.00 55.31 97 PRO A N 1
ATOM 768 C CA . PRO A 1 97 ? -28.885 -18.278 38.225 1.00 55.31 97 PRO A CA 1
ATOM 769 C C . PRO A 1 97 ? -28.800 -19.534 37.349 1.00 55.31 97 PRO A C 1
ATOM 771 O O . PRO A 1 97 ? -28.856 -20.641 37.884 1.00 55.31 97 PRO A O 1
ATOM 774 N N . GLY A 1 98 ? -28.774 -19.387 36.018 1.00 63.66 98 GLY A N 1
ATOM 775 C CA . GLY A 1 98 ? -28.668 -20.541 35.115 1.00 63.66 98 GLY A CA 1
ATOM 776 C C . GLY A 1 98 ? -27.441 -21.403 35.451 1.00 63.66 98 GLY A C 1
ATOM 777 O O . GLY A 1 98 ? -26.699 -21.086 36.375 1.00 63.66 98 GLY A O 1
ATOM 778 N N . LEU A 1 99 ? -27.155 -22.454 34.679 1.00 69.44 99 LEU A N 1
ATOM 779 C CA . LEU A 1 99 ? -26.008 -23.353 34.934 1.00 69.44 99 LEU A CA 1
ATOM 780 C C . LEU A 1 99 ? -24.685 -22.626 35.284 1.00 69.44 99 LEU A C 1
ATOM 782 O O . LEU A 1 99 ? -23.914 -23.118 36.100 1.00 69.44 99 LEU A O 1
ATOM 786 N N . LEU A 1 100 ? -24.460 -21.426 34.734 1.00 73.88 100 LEU A N 1
ATOM 787 C CA . LEU A 1 100 ? -23.286 -20.585 34.997 1.00 73.88 100 LEU A CA 1
ATOM 788 C C . LEU A 1 100 ? -23.476 -19.489 36.059 1.00 73.88 100 LEU A C 1
ATOM 790 O O . LEU A 1 100 ? -22.503 -18.882 36.499 1.00 73.88 100 LEU A O 1
ATOM 794 N N . GLY A 1 101 ? -24.698 -19.168 36.477 1.00 71.31 101 GLY A N 1
ATOM 795 C CA . GLY A 1 101 ? -24.921 -17.983 37.303 1.00 71.31 101 GLY A CA 1
ATOM 796 C C . GLY A 1 101 ? -24.408 -18.138 38.743 1.00 71.31 101 GLY A C 1
ATOM 797 O O . GLY A 1 101 ? -23.976 -17.154 39.331 1.00 71.31 101 GLY A O 1
ATOM 798 N N . SER A 1 102 ? -24.352 -19.360 39.288 1.00 72.56 102 SER A N 1
ATOM 799 C CA . SER A 1 102 ? -23.726 -19.614 40.597 1.00 72.56 102 SER A CA 1
ATOM 800 C C . SER A 1 102 ? -22.204 -19.424 40.548 1.00 72.56 102 SER A C 1
ATOM 802 O O . SER A 1 102 ? -21.609 -18.929 41.507 1.00 72.56 102 SER A O 1
ATOM 804 N N . LEU A 1 103 ? -21.572 -19.746 39.411 1.00 78.06 103 LEU A N 1
ATOM 805 C CA . LEU A 1 103 ? -20.163 -19.453 39.143 1.00 78.06 103 LEU A CA 1
ATOM 806 C C . LEU A 1 103 ? -19.929 -17.943 39.020 1.00 78.06 103 LEU A C 1
ATOM 808 O O . LEU A 1 103 ? -19.008 -17.441 39.662 1.00 78.06 103 LEU A O 1
ATOM 812 N N . PHE A 1 104 ? -20.779 -17.215 38.286 1.00 77.44 104 PHE A N 1
ATOM 813 C CA . PHE A 1 104 ? -20.700 -15.751 38.171 1.00 77.44 104 PHE A CA 1
ATOM 814 C C . PHE A 1 104 ? -20.927 -15.029 39.504 1.00 77.44 104 PHE A C 1
ATOM 816 O O . PHE A 1 104 ? -20.227 -14.068 39.817 1.00 77.44 104 PHE A O 1
ATOM 823 N N . GLU A 1 105 ? -21.869 -15.487 40.327 1.00 78.06 105 GLU A N 1
ATOM 824 C CA . GLU A 1 105 ? -22.080 -14.919 41.661 1.00 78.06 105 GLU A CA 1
ATOM 825 C C . GLU A 1 105 ? -20.882 -15.177 42.576 1.00 78.06 105 GLU A C 1
ATOM 827 O O . GLU A 1 105 ? -20.465 -14.292 43.330 1.00 78.06 105 GLU A O 1
ATOM 832 N N . ARG A 1 106 ? -20.294 -16.376 42.506 1.00 80.44 106 ARG A N 1
ATOM 833 C CA . ARG A 1 106 ? -19.116 -16.730 43.302 1.00 80.44 106 ARG A CA 1
ATOM 834 C C . ARG A 1 106 ? -17.882 -15.948 42.856 1.00 80.44 106 ARG A C 1
ATOM 836 O O . ARG A 1 106 ? -17.177 -15.414 43.713 1.00 80.44 106 ARG A O 1
ATOM 843 N N . SER A 1 107 ? -17.633 -15.834 41.552 1.00 81.50 107 SER A N 1
ATOM 844 C CA . SER A 1 107 ? -16.527 -15.038 41.011 1.00 81.50 107 SER A CA 1
ATOM 845 C C . SER A 1 107 ? -16.726 -13.546 41.291 1.00 81.50 107 SER A C 1
ATOM 847 O O . SER A 1 107 ? -15.792 -12.886 41.743 1.00 81.50 107 SER A O 1
ATOM 849 N N . GLY A 1 108 ? -17.954 -13.037 41.168 1.00 80.31 108 GLY A N 1
ATOM 850 C CA . GLY A 1 108 ? -18.322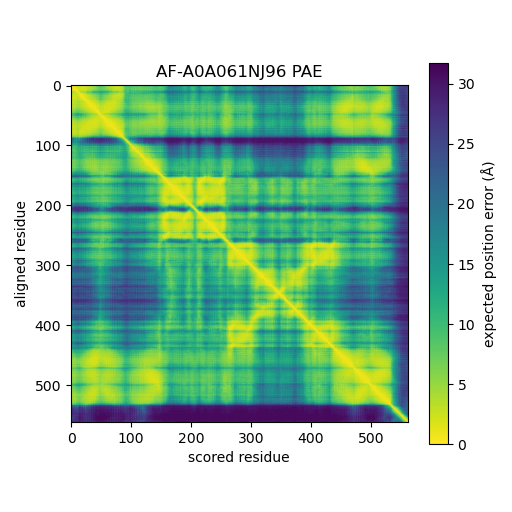 -11.665 41.515 1.00 80.31 108 GLY A CA 1
ATOM 851 C C . GLY A 1 108 ? -18.097 -11.336 42.994 1.00 80.31 108 GLY A C 1
ATOM 852 O O . GLY A 1 108 ? -17.545 -10.279 43.318 1.00 80.31 108 GLY A O 1
ATOM 853 N N . LYS A 1 109 ? -18.439 -12.254 43.909 1.00 79.94 109 LYS A N 1
ATOM 854 C CA . LYS A 1 109 ? -18.131 -12.113 45.345 1.00 79.94 109 LYS A CA 1
ATOM 855 C C . LYS A 1 109 ? -16.626 -12.093 45.605 1.00 79.94 109 LYS A C 1
ATOM 857 O O . LYS A 1 109 ? -16.146 -11.209 46.305 1.00 79.94 109 LYS A O 1
ATOM 862 N N . VAL A 1 110 ? -15.854 -12.997 44.999 1.00 84.00 110 VAL A N 1
ATOM 863 C CA . VAL A 1 110 ? -14.387 -13.019 45.164 1.00 84.00 110 VAL A CA 1
ATOM 864 C C . VAL A 1 110 ? -13.744 -11.741 44.616 1.00 84.00 110 VAL A C 1
ATOM 866 O O . VAL A 1 110 ? -12.892 -11.142 45.280 1.00 84.00 110 VAL A O 1
ATOM 869 N N . TYR A 1 111 ? -14.167 -11.295 43.435 1.00 85.06 111 TYR A N 1
ATOM 870 C CA . TYR A 1 111 ? -13.688 -10.068 42.810 1.00 85.06 111 TYR A CA 1
ATOM 871 C C . TYR A 1 111 ? -13.983 -8.837 43.680 1.00 85.06 111 TYR A C 1
ATOM 873 O O . TYR A 1 111 ? -13.069 -8.074 44.005 1.00 85.06 111 TYR A O 1
ATOM 881 N N . SER A 1 112 ? -15.230 -8.675 44.133 1.00 79.88 112 SER A N 1
ATOM 882 C CA . SER A 1 112 ? -15.652 -7.518 44.935 1.00 79.88 112 SER A CA 1
ATOM 883 C C . SER A 1 112 ? -15.070 -7.517 46.356 1.00 79.88 112 SER A C 1
ATOM 885 O O . SER A 1 112 ? -14.528 -6.503 46.806 1.00 79.88 112 SER A O 1
ATOM 887 N N . GLU A 1 113 ? -15.130 -8.640 47.073 1.00 80.56 113 GLU A N 1
ATOM 888 C CA . GLU A 1 113 ? -14.751 -8.701 48.489 1.00 80.56 113 GLU A CA 1
ATOM 889 C C . GLU A 1 113 ? -13.237 -8.807 48.704 1.00 80.56 113 GLU A C 1
ATOM 891 O O . GLU A 1 113 ? -12.715 -8.247 49.675 1.00 80.56 113 GLU A O 1
ATOM 896 N N . LYS A 1 114 ? -12.518 -9.503 47.811 1.00 79.25 114 LYS A N 1
ATOM 897 C CA . LYS A 1 114 ? -11.099 -9.844 48.001 1.00 79.25 114 LYS A CA 1
ATOM 898 C C . LYS A 1 114 ? -10.162 -8.988 47.150 1.00 79.25 114 LYS A C 1
ATOM 900 O O . LYS A 1 114 ? -9.195 -8.446 47.691 1.00 79.25 114 LYS A O 1
ATOM 905 N N . PHE A 1 115 ? -10.434 -8.853 45.850 1.00 80.88 115 PHE A N 1
ATOM 906 C CA . PHE A 1 115 ? -9.562 -8.127 44.918 1.00 80.88 115 PHE A CA 1
ATOM 907 C C . PHE A 1 115 ? -9.802 -6.618 44.957 1.00 80.88 115 PHE A C 1
ATOM 909 O O . PHE A 1 115 ? -8.892 -5.871 45.323 1.00 80.88 115 PHE A O 1
ATOM 916 N N . MET A 1 116 ? -11.029 -6.160 4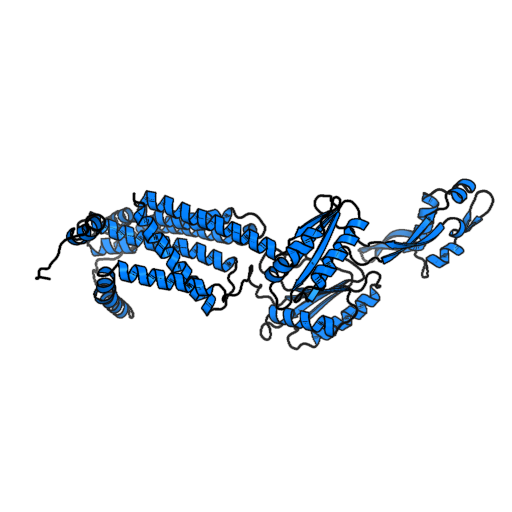4.694 1.00 81.50 116 MET A N 1
ATOM 917 C CA . MET A 1 116 ? -11.351 -4.728 44.662 1.00 81.50 116 MET A CA 1
ATOM 918 C C . MET A 1 116 ? -11.072 -4.042 45.995 1.00 81.50 116 MET A C 1
ATOM 920 O O . MET A 1 116 ? -10.450 -2.982 46.036 1.00 81.50 116 MET A O 1
ATOM 924 N N . ARG A 1 117 ? -11.421 -4.683 47.117 1.00 81.12 117 ARG A N 1
ATOM 925 C CA . ARG A 1 117 ? -11.122 -4.147 48.453 1.00 81.12 117 ARG A CA 1
ATOM 926 C C . ARG A 1 117 ? -9.618 -3.952 48.694 1.00 81.12 117 ARG A C 1
ATOM 928 O O . ARG A 1 117 ? -9.240 -3.055 49.446 1.00 81.12 117 ARG A O 1
ATOM 935 N N . ARG A 1 118 ? -8.750 -4.776 48.095 1.00 83.06 118 ARG A N 1
ATOM 936 C CA . ARG A 1 118 ? -7.287 -4.640 48.204 1.00 83.06 118 ARG A CA 1
ATOM 937 C C . ARG A 1 118 ? -6.750 -3.561 47.261 1.00 83.06 118 ARG A C 1
ATOM 939 O O . ARG A 1 118 ? -5.918 -2.771 47.700 1.00 83.06 118 ARG A O 1
ATOM 946 N N . ILE A 1 119 ? -7.266 -3.493 46.035 1.00 85.94 119 ILE A N 1
ATOM 947 C CA . ILE A 1 119 ? -6.877 -2.501 45.021 1.00 85.94 119 ILE A CA 1
ATOM 948 C C . ILE A 1 119 ? -7.237 -1.082 45.480 1.00 85.94 119 ILE A C 1
ATOM 950 O O . ILE A 1 119 ? -6.372 -0.214 45.564 1.00 85.94 119 ILE A O 1
ATOM 954 N N . VAL A 1 120 ? -8.483 -0.868 45.911 1.00 84.75 120 VAL A N 1
ATOM 955 C CA . VAL A 1 120 ? -8.990 0.451 46.337 1.00 84.75 120 VAL A CA 1
ATOM 956 C C . VAL A 1 120 ? -8.286 0.978 47.596 1.00 84.75 120 VAL A C 1
ATOM 958 O O . VAL A 1 120 ? -8.252 2.181 47.832 1.00 84.75 120 VAL A O 1
ATOM 961 N N . ARG A 1 121 ? -7.672 0.107 48.412 1.00 85.69 121 ARG A N 1
ATOM 962 C CA . ARG A 1 121 ? -6.879 0.528 49.584 1.00 85.69 121 ARG A CA 1
ATOM 963 C C . ARG A 1 121 ? -5.500 1.079 49.230 1.00 85.69 121 ARG A C 1
ATOM 965 O O . ARG A 1 121 ? -4.909 1.761 50.064 1.00 85.69 121 ARG A O 1
ATOM 972 N N . ARG A 1 122 ? -4.959 0.755 48.055 1.00 89.75 122 ARG A N 1
ATOM 973 C CA . ARG A 1 122 ? -3.649 1.229 47.586 1.00 89.75 122 ARG A CA 1
ATOM 974 C C . ARG A 1 122 ? -3.755 1.723 46.137 1.00 89.75 122 ARG A C 1
ATOM 976 O O . ARG A 1 122 ? -3.069 1.177 45.275 1.00 89.75 122 ARG A O 1
ATOM 983 N N . PRO A 1 123 ? -4.590 2.747 45.869 1.00 85.75 123 PRO A N 1
ATOM 984 C CA . PRO A 1 123 ? -4.911 3.159 44.506 1.00 85.75 123 PRO A CA 1
ATOM 985 C C . PRO A 1 123 ? -3.656 3.593 43.747 1.00 85.75 123 PRO A C 1
ATOM 987 O O . PRO A 1 123 ? -3.404 3.085 42.667 1.00 85.75 123 PRO A O 1
ATOM 990 N N . PHE A 1 124 ? -2.801 4.417 44.362 1.00 88.38 124 PHE A N 1
ATOM 991 C CA . PHE A 1 124 ? -1.566 4.884 43.729 1.00 88.38 124 PHE A CA 1
ATOM 992 C C . PHE A 1 124 ? -0.615 3.747 43.353 1.00 88.38 124 PHE A C 1
ATOM 994 O O . PHE A 1 124 ? -0.118 3.723 42.238 1.00 88.38 124 PHE A O 1
ATOM 1001 N N . VAL A 1 125 ? -0.393 2.780 44.250 1.00 90.50 125 VAL A N 1
ATOM 1002 C CA . VAL A 1 125 ? 0.526 1.662 43.978 1.00 90.50 125 VAL A CA 1
ATOM 1003 C C . VAL A 1 125 ? 0.023 0.831 42.801 1.00 90.50 125 VAL A C 1
ATOM 1005 O O . VAL A 1 125 ? 0.798 0.513 41.910 1.00 90.50 125 VAL A O 1
ATOM 1008 N N . VAL A 1 126 ? -1.273 0.506 42.773 1.00 90.00 126 VAL A N 1
ATOM 1009 C CA . VAL A 1 126 ? -1.845 -0.286 41.676 1.00 90.00 126 VAL A CA 1
ATOM 1010 C C . VAL A 1 126 ? -1.858 0.503 40.368 1.00 90.00 126 VAL A C 1
ATOM 1012 O O . VAL A 1 126 ? -1.515 -0.063 39.339 1.00 90.00 126 VAL A O 1
ATOM 1015 N N . SER A 1 127 ? -2.186 1.798 40.396 1.00 88.25 127 SER A N 1
ATOM 1016 C CA . SER A 1 127 ? -2.149 2.648 39.201 1.00 88.25 127 SER A CA 1
ATOM 1017 C C . SER A 1 127 ? -0.737 2.796 38.636 1.00 88.25 127 SER A C 1
ATOM 1019 O O . SER A 1 127 ? -0.576 2.671 37.430 1.00 88.25 127 SER A O 1
ATOM 1021 N N . PHE A 1 128 ? 0.284 3.005 39.475 1.00 91.69 128 PHE A N 1
ATOM 1022 C CA . PHE A 1 128 ? 1.673 3.098 39.010 1.00 91.69 128 PHE A CA 1
ATOM 1023 C C . PHE A 1 128 ? 2.207 1.765 38.490 1.00 91.69 128 PHE A C 1
ATOM 1025 O O . PHE A 1 128 ? 2.896 1.760 37.481 1.00 91.69 128 PHE A O 1
ATOM 1032 N N . ILE A 1 129 ? 1.874 0.638 39.131 1.00 93.12 129 ILE A N 1
ATOM 1033 C CA . ILE A 1 129 ? 2.245 -0.688 38.613 1.00 93.12 129 ILE A CA 1
ATOM 1034 C C . ILE A 1 129 ? 1.542 -0.953 37.280 1.00 93.12 129 ILE A C 1
ATOM 1036 O O . ILE A 1 129 ? 2.183 -1.406 36.342 1.00 93.12 129 ILE A O 1
ATOM 1040 N N . GLY A 1 130 ? 0.243 -0.656 37.188 1.00 91.25 130 GLY A N 1
ATOM 1041 C CA . GLY A 1 130 ? -0.530 -0.832 35.961 1.00 91.25 130 GLY A CA 1
ATOM 1042 C C . GLY A 1 130 ? 0.021 0.012 34.817 1.00 91.25 130 GLY A C 1
ATOM 1043 O O . GLY A 1 130 ? 0.285 -0.528 33.752 1.00 91.25 130 GLY A O 1
ATOM 1044 N N . LEU A 1 131 ? 0.261 1.305 35.056 1.00 93.06 131 LEU A N 1
ATOM 1045 C CA . LEU A 1 131 ? 0.891 2.190 34.075 1.00 93.06 131 LEU A CA 1
ATOM 1046 C C . LEU A 1 131 ? 2.306 1.737 33.727 1.00 93.06 131 LEU A C 1
ATOM 1048 O O . LEU A 1 131 ? 2.621 1.683 32.554 1.00 93.06 131 LEU A O 1
ATOM 1052 N N . GLY A 1 132 ? 3.129 1.348 34.703 1.00 95.12 132 GLY A N 1
ATOM 1053 C CA . GLY A 1 132 ? 4.490 0.874 34.446 1.00 95.12 132 GLY A CA 1
ATOM 1054 C C . GLY A 1 132 ? 4.529 -0.393 33.589 1.00 95.12 132 GLY A C 1
ATOM 1055 O O . GLY A 1 132 ? 5.296 -0.454 32.636 1.00 95.12 132 GLY A O 1
ATOM 1056 N N . LEU A 1 133 ? 3.672 -1.377 33.882 1.00 94.06 133 LEU A N 1
ATOM 1057 C CA . LEU A 1 133 ? 3.536 -2.586 33.062 1.00 94.06 133 LEU A CA 1
ATOM 1058 C C . LEU A 1 133 ? 2.965 -2.274 31.676 1.00 94.06 133 LEU A C 1
ATOM 1060 O O . LEU A 1 133 ? 3.430 -2.835 30.692 1.00 94.06 133 LEU A O 1
ATOM 1064 N N . GLY A 1 134 ? 1.987 -1.369 31.593 1.00 94.25 134 GLY A N 1
ATOM 1065 C CA . GLY A 1 134 ? 1.436 -0.920 30.318 1.00 94.25 134 GLY A CA 1
ATOM 1066 C C . GLY A 1 134 ? 2.479 -0.207 29.460 1.00 94.25 134 GLY A C 1
ATOM 1067 O O . GLY A 1 134 ? 2.626 -0.526 28.292 1.00 94.25 134 GLY A O 1
ATOM 1068 N N . THR A 1 135 ? 3.263 0.698 30.044 1.00 95.31 135 THR A N 1
ATOM 1069 C CA . THR A 1 135 ? 4.364 1.380 29.355 1.00 95.31 135 THR A CA 1
ATOM 1070 C C . THR A 1 135 ? 5.439 0.394 28.904 1.00 95.31 135 THR A C 1
ATOM 1072 O O . THR A 1 135 ? 5.923 0.508 27.785 1.00 95.31 135 THR A O 1
ATOM 1075 N N . ALA A 1 136 ? 5.765 -0.612 29.721 1.00 95.12 136 ALA A N 1
ATOM 1076 C CA . ALA A 1 136 ? 6.709 -1.659 29.333 1.00 95.12 136 ALA A CA 1
ATOM 1077 C C . ALA A 1 136 ? 6.234 -2.478 28.118 1.00 95.12 136 ALA A C 1
ATOM 1079 O O . ALA A 1 136 ? 7.068 -2.947 27.356 1.00 95.12 136 ALA A O 1
ATOM 1080 N N . ALA A 1 137 ? 4.922 -2.613 27.897 1.00 94.56 137 ALA A N 1
ATOM 1081 C CA . ALA A 1 137 ? 4.391 -3.304 26.723 1.00 94.56 137 ALA A CA 1
ATOM 1082 C C . ALA A 1 137 ? 4.687 -2.575 25.402 1.00 94.56 137 ALA A C 1
ATOM 1084 O O . ALA A 1 137 ? 4.806 -3.226 24.374 1.00 94.56 137 ALA A O 1
ATOM 1085 N N . PHE A 1 138 ? 4.854 -1.248 25.414 1.00 93.88 138 PHE A N 1
ATOM 1086 C CA . PHE A 1 138 ? 5.244 -0.503 24.209 1.00 93.88 138 PHE A CA 1
ATOM 1087 C C . PHE A 1 138 ? 6.687 -0.799 23.779 1.00 93.88 138 PHE A C 1
ATOM 1089 O O . PHE A 1 138 ? 7.017 -0.610 22.616 1.00 93.88 138 PHE A O 1
ATOM 1096 N N . ALA A 1 139 ? 7.534 -1.330 24.669 1.00 94.19 139 ALA A N 1
ATOM 1097 C CA . ALA A 1 139 ? 8.863 -1.810 24.288 1.00 94.19 139 ALA A CA 1
ATOM 1098 C C . ALA A 1 139 ? 8.815 -3.053 23.376 1.00 94.19 139 ALA A C 1
ATOM 1100 O O . ALA A 1 139 ? 9.856 -3.471 22.884 1.00 94.19 139 ALA A O 1
ATOM 1101 N N . LEU A 1 140 ? 7.630 -3.641 23.160 1.00 93.00 140 LEU A N 1
ATOM 1102 C CA . LEU A 1 140 ? 7.422 -4.723 22.199 1.00 93.00 140 LEU A CA 1
ATOM 1103 C C . LEU A 1 140 ? 7.293 -4.226 20.753 1.00 93.00 140 LEU A C 1
ATOM 1105 O O . LEU A 1 140 ? 7.417 -5.048 19.860 1.00 93.00 140 LEU A O 1
ATOM 1109 N N . ILE A 1 141 ? 7.066 -2.924 20.517 1.00 90.00 141 ILE A N 1
ATOM 1110 C CA . ILE A 1 141 ? 6.844 -2.372 19.165 1.00 90.00 141 ILE A CA 1
ATOM 1111 C C . ILE A 1 141 ? 7.947 -2.763 18.168 1.00 90.00 141 ILE A C 1
ATOM 1113 O O . ILE A 1 141 ? 7.583 -3.238 17.101 1.00 90.00 141 ILE A O 1
ATOM 1117 N N . PRO A 1 142 ? 9.255 -2.667 18.492 1.00 88.06 142 PRO A N 1
ATOM 1118 C CA . PRO A 1 142 ? 10.317 -3.039 17.549 1.00 88.06 142 PRO A CA 1
ATOM 1119 C C . PRO A 1 142 ? 10.350 -4.529 17.171 1.00 88.06 142 PRO A C 1
ATOM 1121 O O . PRO A 1 142 ? 11.127 -4.919 16.314 1.00 88.06 142 PRO A O 1
ATOM 1124 N N . PHE A 1 143 ? 9.568 -5.372 17.850 1.00 88.25 143 PHE A N 1
ATOM 1125 C CA . PHE A 1 143 ? 9.481 -6.813 17.604 1.00 88.25 143 PHE A CA 1
ATOM 1126 C C . PHE A 1 143 ? 8.150 -7.218 16.954 1.00 88.25 143 PHE A C 1
ATOM 1128 O O . PHE A 1 143 ? 7.819 -8.403 16.934 1.00 88.25 143 PHE A O 1
ATOM 1135 N N . ILE A 1 144 ? 7.339 -6.250 16.522 1.00 86.94 144 ILE A N 1
ATOM 1136 C CA . ILE A 1 144 ? 6.099 -6.483 15.780 1.00 86.94 144 ILE A CA 1
ATOM 1137 C C . ILE A 1 144 ? 6.399 -6.133 14.317 1.00 86.94 144 ILE A C 1
ATOM 1139 O O . ILE A 1 144 ? 6.901 -5.031 14.089 1.00 86.94 144 ILE A O 1
ATOM 1143 N N . PRO A 1 145 ? 6.104 -7.020 13.346 1.00 77.38 145 PRO A N 1
ATOM 1144 C CA . PRO A 1 145 ? 6.275 -6.710 11.927 1.00 77.38 145 PRO A CA 1
ATOM 1145 C C . PRO A 1 145 ? 5.534 -5.423 11.541 1.00 77.38 145 PRO A C 1
ATOM 1147 O O . PRO A 1 145 ? 4.491 -5.122 12.119 1.00 77.38 145 PRO A O 1
ATOM 1150 N N . LEU A 1 146 ? 6.046 -4.658 10.581 1.00 74.75 146 LEU A N 1
ATOM 1151 C CA . LEU A 1 146 ? 5.331 -3.527 9.984 1.00 74.75 146 LEU A CA 1
ATOM 1152 C C . LEU A 1 146 ? 4.736 -4.002 8.658 1.00 74.75 146 LEU A C 1
ATOM 1154 O O . LEU A 1 146 ? 5.454 -4.529 7.822 1.00 74.75 146 LEU A O 1
ATOM 1158 N N . GLU A 1 147 ? 3.426 -3.850 8.491 1.00 71.69 147 GLU A N 1
ATOM 1159 C CA . GLU A 1 147 ? 2.684 -4.357 7.328 1.00 71.69 147 GLU A CA 1
ATOM 1160 C C . GLU A 1 147 ? 1.564 -3.364 7.040 1.00 71.69 147 GLU A C 1
ATOM 1162 O O . GLU A 1 147 ? 0.630 -3.268 7.831 1.00 71.69 147 GLU A O 1
ATOM 1167 N N . PHE A 1 148 ? 1.671 -2.540 5.999 1.00 70.19 148 PHE A N 1
ATOM 1168 C CA . PHE A 1 148 ? 0.755 -1.408 5.832 1.00 70.19 148 PHE A CA 1
ATOM 1169 C C . PHE A 1 148 ? -0.673 -1.853 5.496 1.00 70.19 148 PHE A C 1
ATOM 1171 O O . PHE A 1 148 ? -1.610 -1.515 6.238 1.00 70.19 148 PHE A O 1
ATOM 1178 N N . PHE A 1 149 ? -0.813 -2.684 4.464 1.00 71.56 149 PHE A N 1
ATOM 1179 C CA . PHE A 1 149 ? -2.024 -3.423 4.131 1.00 71.56 149 PHE A CA 1
ATOM 1180 C C . PHE A 1 149 ? -1.761 -4.923 4.244 1.00 71.56 149 PHE A C 1
ATOM 1182 O O . PHE A 1 149 ? -0.690 -5.366 3.850 1.00 71.56 149 PHE A O 1
ATOM 1189 N N . PRO A 1 150 ? -2.710 -5.704 4.789 1.00 67.62 150 PRO A N 1
ATOM 1190 C CA . PRO A 1 150 ? -2.553 -7.141 4.811 1.00 67.62 150 PRO A CA 1
ATOM 1191 C C . PRO A 1 150 ? -2.724 -7.734 3.419 1.00 67.62 150 PRO A C 1
ATOM 1193 O O . PRO A 1 150 ? -3.528 -7.245 2.611 1.00 67.62 150 PRO A O 1
ATOM 1196 N N . ASP A 1 151 ? -2.053 -8.851 3.199 1.00 64.75 151 ASP A N 1
ATOM 1197 C CA . ASP A 1 151 ? -2.200 -9.636 1.982 1.00 64.75 151 ASP A CA 1
ATOM 1198 C C . ASP A 1 151 ? -3.664 -10.011 1.774 1.00 64.75 151 ASP A C 1
ATOM 1200 O O . ASP A 1 151 ? -4.409 -10.329 2.716 1.00 64.75 151 ASP A O 1
ATOM 1204 N N . SER A 1 152 ? -4.118 -9.929 0.525 1.00 66.19 152 SER A N 1
ATOM 1205 C CA . SER A 1 152 ? -5.416 -10.496 0.208 1.00 66.19 152 SER A CA 1
ATOM 1206 C C . SER A 1 152 ? -5.278 -12.017 0.209 1.00 66.19 152 SER A C 1
ATOM 1208 O O . SER A 1 152 ? -4.315 -12.565 -0.311 1.00 66.19 152 SER A O 1
ATOM 1210 N N . ASP A 1 153 ? -6.218 -12.704 0.862 1.00 72.56 153 ASP A N 1
ATOM 1211 C CA . ASP A 1 153 ? -6.211 -14.162 1.036 1.00 72.56 153 ASP A CA 1
ATOM 1212 C C . ASP A 1 153 ? -6.524 -14.879 -0.297 1.00 72.56 153 ASP A C 1
ATOM 1214 O O . ASP A 1 153 ? -7.549 -15.555 -0.434 1.00 72.56 153 ASP A O 1
ATOM 1218 N N . ARG A 1 154 ? -5.671 -14.686 -1.303 1.00 82.38 154 ARG A N 1
ATOM 1219 C CA . ARG A 1 154 ? -5.906 -14.955 -2.724 1.00 82.38 154 ARG A CA 1
ATOM 1220 C C . ARG A 1 154 ? -5.003 -16.049 -3.279 1.00 82.38 154 ARG A C 1
ATOM 1222 O O . ARG A 1 154 ? -4.028 -16.435 -2.645 1.00 82.38 154 ARG A O 1
ATOM 1229 N N . GLU A 1 155 ? -5.428 -16.613 -4.408 1.00 90.25 155 GLU A N 1
ATOM 1230 C CA . GLU A 1 155 ? -4.725 -17.704 -5.103 1.00 90.25 155 GLU A CA 1
ATOM 1231 C C . GLU A 1 155 ? -3.914 -17.192 -6.300 1.00 90.25 155 GLU A C 1
ATOM 1233 O O . GLU A 1 155 ? -3.256 -17.979 -6.964 1.00 90.25 155 GLU A O 1
ATOM 1238 N N . GLU A 1 156 ? -3.966 -15.894 -6.586 1.00 89.62 156 GLU A N 1
ATOM 1239 C CA . GLU A 1 156 ? -3.321 -15.270 -7.733 1.00 89.62 156 GLU A CA 1
ATOM 1240 C C . GLU A 1 156 ? -1.934 -14.709 -7.384 1.00 89.62 156 GLU A C 1
ATOM 1242 O O . GLU A 1 156 ? -1.796 -13.910 -6.454 1.00 89.62 156 GLU A O 1
ATOM 1247 N N . VAL A 1 157 ? -0.934 -15.095 -8.174 1.00 90.25 157 VAL A N 1
ATOM 1248 C CA . VAL A 1 157 ? 0.418 -14.522 -8.196 1.00 90.25 157 VAL A CA 1
ATOM 1249 C C . VAL A 1 157 ? 0.714 -14.063 -9.621 1.00 90.25 157 VAL A C 1
ATOM 1251 O O . VAL A 1 157 ? 0.302 -14.714 -10.586 1.00 90.25 157 VAL A O 1
ATOM 1254 N N . PHE A 1 158 ? 1.403 -12.939 -9.743 1.00 88.88 158 PHE A N 1
ATOM 1255 C CA . PHE A 1 158 ? 1.737 -12.297 -11.003 1.00 88.88 158 PHE A CA 1
ATOM 1256 C C . PHE A 1 158 ? 3.242 -12.348 -11.198 1.00 88.88 158 PHE A C 1
ATOM 1258 O O . PHE A 1 158 ? 3.992 -12.110 -10.253 1.00 88.88 158 PHE A O 1
ATOM 1265 N N . ILE A 1 159 ? 3.666 -12.670 -12.414 1.00 90.31 159 ILE A N 1
ATOM 1266 C CA . ILE A 1 159 ? 5.047 -12.480 -12.848 1.00 90.31 159 ILE A CA 1
ATOM 1267 C C . ILE A 1 159 ? 4.992 -11.570 -14.067 1.00 90.31 159 ILE A C 1
ATOM 1269 O O . ILE A 1 159 ? 4.245 -11.843 -15.006 1.00 90.31 159 ILE A O 1
ATOM 1273 N N . GLU A 1 160 ? 5.768 -10.502 -14.041 1.00 88.44 160 GLU A N 1
ATOM 1274 C CA . GLU A 1 160 ? 6.082 -9.670 -15.193 1.00 88.44 160 GLU A CA 1
ATOM 1275 C C . GLU A 1 160 ? 7.559 -9.888 -15.515 1.00 88.44 160 GLU A C 1
ATOM 1277 O O . GLU A 1 160 ? 8.406 -9.831 -14.623 1.00 88.44 160 GLU A O 1
ATOM 1282 N N . ALA A 1 161 ? 7.869 -10.197 -16.768 1.00 89.94 161 ALA A N 1
ATOM 1283 C CA . ALA A 1 161 ? 9.229 -10.379 -17.247 1.00 89.94 161 ALA A CA 1
ATOM 1284 C C . ALA A 1 161 ? 9.413 -9.580 -18.539 1.00 89.94 161 ALA A C 1
ATOM 1286 O O . ALA A 1 161 ? 8.672 -9.767 -19.506 1.00 89.94 161 ALA A O 1
ATOM 1287 N N . THR A 1 162 ? 10.418 -8.713 -18.552 1.00 88.31 162 THR A N 1
ATOM 1288 C CA . THR A 1 162 ? 10.741 -7.848 -19.687 1.00 88.31 162 THR A CA 1
ATOM 1289 C C . THR A 1 162 ? 12.042 -8.328 -20.309 1.00 88.31 162 THR A C 1
ATOM 1291 O O . THR A 1 162 ? 13.069 -8.416 -19.633 1.00 88.31 162 THR A O 1
ATOM 1294 N N . LEU A 1 163 ? 12.002 -8.679 -21.591 1.00 90.88 163 LEU A N 1
ATOM 1295 C CA . LEU A 1 163 ? 13.189 -8.960 -22.397 1.00 90.88 163 LEU A CA 1
ATOM 1296 C C . LEU A 1 163 ? 13.798 -7.642 -22.903 1.00 90.88 163 LEU A C 1
ATOM 1298 O O . LEU A 1 163 ? 13.115 -6.622 -22.874 1.00 90.88 163 LEU A O 1
ATOM 1302 N N . PRO A 1 164 ? 15.048 -7.639 -23.397 1.00 87.69 164 PRO A N 1
ATOM 1303 C CA . PRO A 1 164 ? 15.672 -6.428 -23.913 1.00 87.69 164 PRO A CA 1
ATOM 1304 C C . PRO A 1 164 ? 14.812 -5.757 -24.985 1.00 87.69 164 PRO A C 1
ATOM 1306 O O . PRO A 1 164 ? 14.255 -6.436 -25.860 1.00 87.69 164 PRO A O 1
ATOM 1309 N N . ASP A 1 165 ? 14.708 -4.432 -24.930 1.00 83.19 165 ASP A N 1
ATOM 1310 C CA . ASP A 1 165 ? 14.002 -3.667 -25.955 1.00 83.19 165 ASP A CA 1
ATOM 1311 C C . ASP A 1 165 ? 14.517 -4.002 -27.377 1.00 83.19 165 ASP A C 1
ATOM 1313 O O . ASP A 1 165 ? 15.713 -4.180 -27.619 1.00 83.19 165 ASP A O 1
ATOM 1317 N N . GLY A 1 166 ? 13.589 -4.140 -28.331 1.00 82.12 166 GLY A N 1
ATOM 1318 C CA . GLY A 1 166 ? 13.872 -4.608 -29.698 1.00 82.12 166 GLY A CA 1
ATOM 1319 C C . GLY A 1 166 ? 13.800 -6.131 -29.897 1.00 82.12 166 GLY A C 1
ATOM 1320 O O . GLY A 1 166 ? 13.948 -6.603 -31.026 1.00 82.12 166 GLY A O 1
ATOM 1321 N N . THR A 1 167 ? 13.537 -6.907 -28.839 1.00 88.25 167 THR A N 1
ATOM 1322 C CA . THR A 1 167 ? 13.263 -8.350 -28.956 1.00 88.25 167 THR A CA 1
ATOM 1323 C C . THR A 1 167 ? 11.957 -8.594 -29.731 1.00 88.25 167 THR A C 1
ATOM 1325 O O . THR A 1 167 ? 10.913 -8.087 -29.313 1.00 88.25 167 THR A O 1
ATOM 1328 N N . PRO A 1 168 ? 11.965 -9.384 -30.826 1.00 88.88 168 PRO A N 1
ATOM 1329 C CA . PRO A 1 168 ? 10.753 -9.681 -31.586 1.00 88.88 168 PRO A CA 1
ATOM 1330 C C . PRO A 1 168 ? 9.735 -10.477 -30.767 1.00 88.88 168 PRO A C 1
ATOM 1332 O O . PRO A 1 168 ? 10.104 -11.417 -30.059 1.00 88.88 168 PRO A O 1
ATOM 1335 N N . LEU A 1 169 ? 8.441 -10.212 -30.975 1.00 91.25 169 LEU A N 1
ATOM 1336 C CA . LEU A 1 169 ? 7.354 -10.895 -30.258 1.00 91.25 169 LEU A CA 1
ATOM 1337 C C . LEU A 1 169 ? 7.454 -12.433 -30.275 1.00 91.25 169 LEU A C 1
ATOM 1339 O O . LEU A 1 169 ? 7.109 -13.078 -29.291 1.00 91.25 169 LEU A O 1
ATOM 1343 N N . GLN A 1 170 ? 7.929 -13.042 -31.368 1.00 92.81 170 GLN A N 1
ATOM 1344 C CA . GLN A 1 170 ? 8.063 -14.506 -31.449 1.00 92.81 170 GLN A CA 1
ATOM 1345 C C . GLN A 1 170 ? 9.157 -15.060 -30.523 1.00 92.81 170 GLN A C 1
ATOM 1347 O O . GLN A 1 170 ? 9.053 -16.195 -30.059 1.00 92.81 170 GLN A O 1
ATOM 1352 N N . GLU A 1 171 ? 10.213 -14.286 -30.272 1.00 93.81 171 GLU A N 1
ATOM 1353 C CA . GLU A 1 171 ? 11.270 -14.655 -29.328 1.00 93.81 171 GLU A CA 1
ATOM 1354 C C . GLU A 1 171 ? 10.776 -14.497 -27.888 1.00 93.81 171 GLU A C 1
ATOM 1356 O O . GLU A 1 171 ? 10.942 -15.415 -27.083 1.00 93.81 171 GLU A O 1
ATOM 1361 N N . THR A 1 172 ? 10.055 -13.410 -27.601 1.00 94.56 172 THR A N 1
ATOM 1362 C CA . THR A 1 172 ? 9.338 -13.212 -26.333 1.00 94.56 172 THR A CA 1
ATOM 1363 C C . THR A 1 172 ? 8.331 -14.336 -26.076 1.00 94.56 172 THR A C 1
ATOM 1365 O O . THR A 1 172 ? 8.249 -14.842 -24.960 1.00 94.56 172 THR A O 1
ATOM 1368 N N . GLU A 1 173 ? 7.591 -14.784 -27.097 1.00 95.75 173 GLU A N 1
ATOM 1369 C CA . GLU A 1 173 ? 6.635 -15.895 -26.994 1.00 95.75 173 GLU A CA 1
ATOM 1370 C C . GLU A 1 173 ? 7.349 -17.192 -26.604 1.00 95.75 173 GLU A C 1
ATOM 1372 O O . GLU A 1 173 ? 6.967 -17.821 -25.617 1.00 95.75 173 GLU A O 1
ATOM 1377 N N . ALA A 1 174 ? 8.441 -17.538 -27.291 1.00 95.44 174 ALA A N 1
ATOM 1378 C CA . ALA A 1 174 ? 9.240 -18.716 -26.962 1.00 95.44 174 ALA A CA 1
ATOM 1379 C C . ALA A 1 174 ? 9.803 -18.658 -25.531 1.00 95.44 174 ALA A C 1
ATOM 1381 O O . ALA A 1 174 ? 9.697 -19.632 -24.787 1.00 95.44 174 ALA A O 1
ATOM 1382 N N . TYR A 1 175 ? 10.343 -17.509 -25.116 1.00 94.88 175 TYR A N 1
ATOM 1383 C CA . TYR A 1 175 ? 10.853 -17.319 -23.756 1.00 94.88 175 TYR A CA 1
ATOM 1384 C C . TYR A 1 175 ? 9.735 -17.416 -22.708 1.00 94.88 175 TYR A C 1
ATOM 1386 O O . TYR A 1 175 ? 9.908 -18.005 -21.640 1.00 94.88 175 TYR A O 1
ATOM 1394 N N . SER A 1 176 ? 8.552 -16.887 -23.029 1.00 95.44 176 SER A N 1
ATOM 1395 C CA . SER A 1 176 ? 7.391 -16.943 -22.146 1.00 95.44 176 SER A CA 1
ATOM 1396 C C . SER A 1 176 ? 6.864 -18.368 -21.950 1.00 95.44 176 SER A C 1
ATOM 1398 O O . SER A 1 176 ? 6.437 -18.714 -20.850 1.00 95.44 176 SER A O 1
ATOM 1400 N N . GLU A 1 177 ? 6.943 -19.225 -22.973 1.00 96.12 177 GLU A N 1
ATOM 1401 C CA . GLU A 1 177 ? 6.615 -20.648 -22.845 1.00 96.12 177 GLU A CA 1
ATOM 1402 C C . GLU A 1 177 ? 7.584 -21.361 -21.889 1.00 96.12 177 GLU A C 1
ATOM 1404 O O . GLU A 1 177 ? 7.138 -22.140 -21.047 1.00 96.12 177 GLU A O 1
ATOM 1409 N N . GLU A 1 178 ? 8.885 -21.052 -21.951 1.00 95.88 178 GLU A N 1
ATOM 1410 C CA . GLU A 1 178 ? 9.890 -21.635 -21.050 1.00 95.88 178 GLU A CA 1
ATOM 1411 C C . GLU A 1 178 ? 9.642 -21.261 -19.579 1.00 95.88 178 GLU A C 1
ATOM 1413 O O . GLU A 1 178 ? 9.676 -22.135 -18.707 1.00 95.88 178 GLU A O 1
ATOM 1418 N N . ILE A 1 179 ? 9.332 -19.988 -19.296 1.00 95.81 179 ILE A N 1
ATOM 1419 C CA . ILE A 1 179 ? 8.961 -19.538 -17.942 1.00 95.81 179 ILE A CA 1
ATOM 1420 C C . ILE A 1 179 ? 7.663 -20.214 -17.489 1.00 95.81 179 ILE A C 1
ATOM 1422 O O . ILE A 1 179 ? 7.585 -20.710 -16.363 1.00 95.81 179 ILE A O 1
ATOM 1426 N N . ALA A 1 180 ? 6.639 -20.254 -18.346 1.00 96.31 180 ALA A N 1
ATOM 1427 C CA . ALA A 1 180 ? 5.351 -20.848 -17.999 1.00 96.31 180 ALA A CA 1
ATOM 1428 C C . ALA A 1 180 ? 5.481 -22.338 -17.661 1.00 96.31 180 ALA A C 1
ATOM 1430 O O . ALA A 1 180 ? 4.873 -22.796 -16.690 1.00 96.31 180 ALA A O 1
ATOM 1431 N N . ASP A 1 181 ? 6.284 -23.084 -18.423 1.00 96.56 181 ASP A N 1
ATOM 1432 C CA . ASP A 1 181 ? 6.566 -24.491 -18.154 1.00 96.56 181 ASP A CA 1
ATOM 1433 C C . ASP A 1 181 ? 7.313 -24.666 -16.828 1.00 96.56 181 ASP A C 1
ATOM 1435 O O . ASP A 1 181 ? 6.907 -25.507 -16.026 1.00 96.56 181 ASP A O 1
ATOM 1439 N N . TRP A 1 182 ? 8.330 -23.841 -16.552 1.00 96.12 182 TRP A N 1
ATOM 1440 C CA . TRP A 1 182 ? 9.068 -23.866 -15.285 1.00 96.12 182 TRP A CA 1
ATOM 1441 C C . TRP A 1 182 ? 8.157 -23.631 -14.074 1.00 96.12 182 TRP A C 1
ATOM 1443 O O . TRP A 1 182 ? 8.156 -24.432 -13.139 1.00 96.12 182 TRP A O 1
ATOM 1453 N N . VAL A 1 183 ? 7.308 -22.599 -14.115 1.00 95.44 183 VAL A N 1
ATOM 1454 C CA . VAL A 1 183 ? 6.331 -22.332 -13.047 1.00 95.44 183 VAL A CA 1
ATOM 1455 C C . VAL A 1 183 ? 5.358 -23.505 -12.893 1.00 95.44 183 VAL A C 1
ATOM 1457 O O . VAL A 1 183 ? 5.004 -23.894 -11.783 1.00 95.44 183 VAL A O 1
ATOM 1460 N N . ASN A 1 184 ? 4.915 -24.101 -14.000 1.00 95.56 184 ASN A N 1
ATOM 1461 C CA . ASN A 1 184 ? 3.937 -25.186 -13.999 1.00 95.56 184 ASN A CA 1
ATOM 1462 C C . ASN A 1 184 ? 4.504 -26.537 -13.502 1.00 95.56 184 ASN A C 1
ATOM 1464 O O . ASN A 1 184 ? 3.727 -27.458 -13.234 1.00 95.56 184 ASN A O 1
ATOM 1468 N N . GLU A 1 185 ? 5.827 -26.680 -13.354 1.00 95.25 185 GLU A N 1
ATOM 1469 C CA . GLU A 1 185 ? 6.449 -27.847 -12.708 1.00 95.25 185 GLU A CA 1
ATOM 1470 C C . GLU A 1 185 ? 6.241 -27.865 -11.183 1.00 95.25 185 GLU A C 1
ATOM 1472 O O . GLU A 1 185 ? 6.278 -28.942 -10.569 1.00 95.25 185 GLU A O 1
ATOM 1477 N N . GLU A 1 186 ? 5.970 -26.710 -10.569 1.00 95.06 186 GLU A N 1
ATOM 1478 C CA . GLU A 1 186 ? 5.749 -26.601 -9.130 1.00 95.06 186 GLU A CA 1
ATOM 1479 C C . GLU A 1 186 ? 4.445 -27.302 -8.706 1.00 95.06 186 GLU A C 1
ATOM 1481 O O . GLU A 1 186 ? 3.368 -27.046 -9.253 1.00 95.06 186 GLU A O 1
ATOM 1486 N N . PRO A 1 187 ? 4.474 -28.172 -7.676 1.00 93.94 187 PRO A N 1
ATOM 1487 C CA . PRO A 1 187 ? 3.325 -28.999 -7.315 1.00 93.94 187 PRO A CA 1
ATOM 1488 C C . PRO A 1 187 ? 2.137 -28.181 -6.803 1.00 93.94 187 PRO A C 1
ATOM 1490 O O . PRO A 1 187 ? 1.019 -28.694 -6.789 1.00 93.94 187 PRO A O 1
ATOM 1493 N N . PHE A 1 188 ? 2.379 -26.947 -6.356 1.00 94.88 188 PHE A N 1
ATOM 1494 C CA . PHE A 1 188 ? 1.357 -26.030 -5.871 1.00 94.88 188 PHE A CA 1
ATOM 1495 C C . PHE A 1 188 ? 0.768 -25.130 -6.956 1.00 94.88 188 PHE A C 1
ATOM 1497 O O . PHE A 1 188 ? -0.146 -24.372 -6.651 1.00 94.88 188 PHE A O 1
ATOM 1504 N N . VAL A 1 189 ? 1.207 -25.217 -8.211 1.00 96.88 189 VAL A N 1
ATOM 1505 C CA . VAL A 1 189 ? 0.622 -24.443 -9.312 1.00 96.88 189 VAL A CA 1
ATOM 1506 C C . VAL A 1 189 ? -0.558 -25.200 -9.924 1.00 96.88 189 VAL A C 1
ATOM 1508 O O . VAL A 1 189 ? -0.472 -26.371 -10.290 1.00 96.88 189 VAL A O 1
ATOM 1511 N N . ARG A 1 190 ? -1.714 -24.533 -10.016 1.00 96.00 190 ARG A N 1
ATOM 1512 C CA . ARG A 1 190 ? -2.952 -25.084 -10.594 1.00 96.00 190 ARG A CA 1
ATOM 1513 C C . ARG A 1 190 ? -3.085 -24.769 -12.079 1.00 96.00 190 ARG A C 1
ATOM 1515 O O . ARG A 1 190 ? -3.609 -25.588 -12.835 1.00 96.00 190 ARG A O 1
ATOM 1522 N N . SER A 1 191 ? -2.716 -23.554 -12.468 1.00 95.38 191 SER A N 1
ATOM 1523 C CA . SER A 1 191 ? -2.764 -23.089 -13.854 1.00 95.38 191 SER A CA 1
ATOM 1524 C C . SER A 1 191 ? -1.947 -21.818 -14.024 1.00 95.38 191 SER A C 1
ATOM 1526 O O . SER A 1 191 ? -2.012 -20.941 -13.163 1.00 95.38 191 SER A O 1
ATOM 1528 N N . VAL A 1 192 ? -1.295 -21.695 -15.174 1.00 95.88 192 VAL A N 1
ATOM 1529 C CA . VAL A 1 192 ? -0.593 -20.492 -15.629 1.00 95.88 192 VAL A CA 1
ATOM 1530 C C . VAL A 1 192 ? -1.323 -19.959 -16.861 1.00 95.88 192 VAL A C 1
ATOM 1532 O O . VAL A 1 192 ? -1.712 -20.737 -17.734 1.00 95.88 192 VAL A O 1
ATOM 1535 N N . SER A 1 193 ? -1.577 -18.654 -16.905 1.00 94.00 193 SER A N 1
ATOM 1536 C CA . SER A 1 193 ? -2.040 -17.949 -18.105 1.00 94.00 193 SER A CA 1
ATOM 1537 C C . SER A 1 193 ? -0.966 -16.958 -18.523 1.00 94.00 193 SER A C 1
ATOM 1539 O O . SER A 1 193 ? -0.562 -16.143 -17.699 1.00 94.00 193 SER A O 1
ATOM 1541 N N . THR A 1 194 ? -0.539 -17.030 -19.778 1.00 93.94 194 THR A N 1
ATOM 1542 C CA . THR A 1 194 ? 0.519 -16.181 -20.332 1.00 93.94 194 THR A CA 1
ATOM 1543 C C . THR A 1 194 ? -0.084 -15.122 -21.248 1.00 93.94 194 THR A C 1
ATOM 1545 O O . THR A 1 194 ? -1.006 -15.412 -22.016 1.00 93.94 194 THR A O 1
ATOM 1548 N N . PHE A 1 195 ? 0.436 -13.905 -21.159 1.00 92.12 195 PHE A N 1
ATOM 1549 C CA . PHE A 1 195 ? 0.088 -12.749 -21.972 1.00 92.12 195 PHE A CA 1
ATOM 1550 C C . PHE A 1 195 ? 1.392 -12.166 -22.524 1.00 92.12 195 PHE A C 1
ATOM 1552 O O . PHE A 1 195 ? 2.121 -11.476 -21.820 1.00 92.12 195 PHE A O 1
ATOM 1559 N N . THR A 1 196 ? 1.714 -12.494 -23.770 1.00 93.62 196 THR A N 1
ATOM 1560 C CA . THR A 1 196 ? 2.948 -12.056 -24.436 1.00 93.62 196 THR A CA 1
ATOM 1561 C C . THR A 1 196 ? 2.631 -10.871 -25.336 1.00 93.62 196 THR A C 1
ATOM 1563 O O . THR A 1 196 ? 1.664 -10.924 -26.096 1.00 93.62 196 THR A O 1
ATOM 1566 N N . GLY A 1 197 ? 3.412 -9.798 -25.258 1.00 88.56 197 GLY A N 1
ATOM 1567 C CA . GLY A 1 197 ? 3.164 -8.591 -26.045 1.00 88.56 197 GLY A CA 1
ATOM 1568 C C . GLY A 1 197 ? 2.073 -7.679 -25.478 1.00 88.56 197 GLY A C 1
ATOM 1569 O O . GLY A 1 197 ? 1.829 -6.600 -26.009 1.00 88.56 197 GLY A O 1
ATOM 1570 N N . THR A 1 198 ? 1.370 -8.118 -24.431 1.00 85.44 198 THR A N 1
ATOM 1571 C CA . THR A 1 198 ? 0.146 -7.472 -23.946 1.00 85.44 198 THR A CA 1
ATOM 1572 C C . THR A 1 198 ? 0.091 -7.420 -22.427 1.00 85.44 198 THR A C 1
ATOM 1574 O O . THR A 1 198 ? 0.573 -8.324 -21.739 1.00 85.44 198 THR A O 1
ATOM 1577 N N . ALA A 1 199 ? -0.610 -6.416 -21.912 1.00 77.31 199 ALA A N 1
ATOM 1578 C CA . ALA A 1 199 ? -0.989 -6.335 -20.511 1.00 77.31 199 ALA A CA 1
ATOM 1579 C C . ALA A 1 199 ? -1.827 -7.544 -20.059 1.00 77.31 199 ALA A C 1
ATOM 1581 O O . ALA A 1 199 ? -2.596 -8.132 -20.830 1.00 77.31 199 ALA A O 1
ATOM 1582 N N . ILE A 1 200 ? -1.770 -7.854 -18.764 1.00 75.88 200 ILE A N 1
ATOM 1583 C CA . ILE A 1 200 ? -2.780 -8.711 -18.136 1.00 75.88 200 ILE A CA 1
ATOM 1584 C C . ILE A 1 200 ? -4.122 -7.964 -18.190 1.00 75.88 200 ILE A C 1
ATOM 1586 O O . ILE A 1 200 ? -4.164 -6.784 -17.844 1.00 75.88 200 ILE A O 1
ATOM 1590 N N . PRO A 1 201 ? -5.232 -8.612 -18.599 1.00 72.94 201 PRO A N 1
ATOM 1591 C CA . PRO A 1 201 ? -6.543 -7.976 -18.601 1.00 72.94 201 PRO A CA 1
ATOM 1592 C C . PRO A 1 201 ? -6.852 -7.355 -17.240 1.00 72.94 201 PRO A C 1
ATOM 1594 O O . PRO A 1 201 ? -6.570 -7.986 -16.225 1.00 72.94 201 PRO A O 1
ATOM 1597 N N . ASP A 1 202 ? -7.492 -6.183 -17.215 1.00 67.38 202 ASP A N 1
ATOM 1598 C CA . ASP A 1 202 ? -7.856 -5.496 -15.971 1.00 67.38 202 ASP A CA 1
ATOM 1599 C C . ASP A 1 202 ? -8.656 -6.412 -15.031 1.00 67.38 202 ASP A C 1
ATOM 1601 O O . ASP A 1 202 ? -9.879 -6.589 -15.139 1.00 67.38 202 ASP A O 1
ATOM 1605 N N . LEU A 1 203 ? -7.960 -6.999 -14.063 1.00 62.62 203 LEU A N 1
ATOM 1606 C CA . LEU A 1 203 ? -8.542 -7.826 -13.025 1.00 62.62 203 LEU A CA 1
ATOM 1607 C C . LEU A 1 203 ? -8.668 -6.977 -11.759 1.00 62.62 203 LEU A C 1
ATOM 1609 O O . LEU A 1 203 ? -7.708 -6.437 -11.235 1.00 62.62 203 LEU A O 1
ATOM 1613 N N . PHE A 1 204 ? -9.887 -6.870 -11.226 1.00 58.81 204 PHE A N 1
ATOM 1614 C CA . PHE A 1 204 ? -10.150 -6.246 -9.920 1.00 58.81 204 PHE A CA 1
ATOM 1615 C C . PHE A 1 204 ? -9.763 -4.763 -9.772 1.00 58.81 204 PHE A C 1
ATOM 1617 O O . PHE A 1 204 ? -9.531 -4.314 -8.648 1.00 58.81 204 PHE A O 1
ATOM 1624 N N . SER A 1 205 ? -9.823 -3.967 -10.848 1.00 51.16 205 SER A N 1
ATOM 1625 C CA . SER A 1 205 ? -9.578 -2.510 -10.806 1.00 51.16 205 SER A CA 1
ATOM 1626 C C . SER A 1 205 ? -8.178 -2.117 -10.302 1.00 51.16 205 SER A C 1
ATOM 1628 O O . SER A 1 205 ? -8.001 -1.007 -9.803 1.00 51.16 205 SER A O 1
ATOM 1630 N N . SER A 1 206 ? -7.195 -3.015 -10.430 1.00 48.81 206 SER A N 1
ATOM 1631 C CA . SER A 1 206 ? -5.788 -2.623 -10.449 1.00 48.81 206 SER A CA 1
ATOM 1632 C C . SER A 1 206 ? -5.515 -1.930 -11.778 1.00 48.81 206 SER A C 1
ATOM 1634 O O . SER A 1 206 ? -5.718 -2.533 -12.828 1.00 48.81 206 SER A O 1
ATOM 1636 N N . ASP A 1 207 ? -5.069 -0.681 -11.721 1.00 44.22 207 ASP A N 1
ATOM 1637 C CA . ASP A 1 207 ? -4.519 0.075 -12.855 1.00 44.22 207 ASP A CA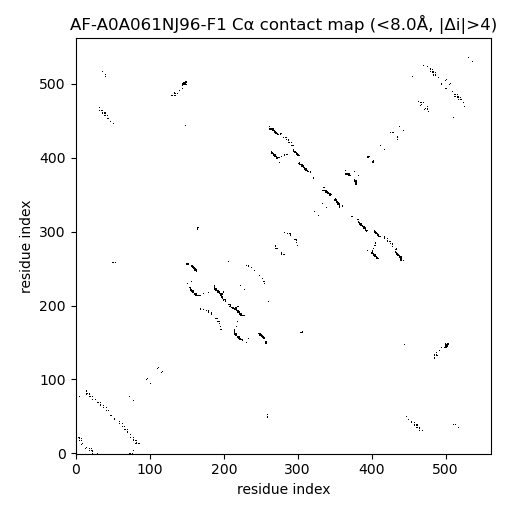 1
ATOM 1638 C C . ASP A 1 207 ? -3.110 -0.478 -13.162 1.00 44.22 207 ASP A C 1
ATOM 1640 O O . ASP A 1 207 ? -2.099 0.190 -12.984 1.00 44.22 207 ASP A O 1
ATOM 1644 N N . GLY A 1 208 ? -3.045 -1.782 -13.438 1.00 40.84 208 GLY A N 1
ATOM 1645 C CA . GLY A 1 208 ? -1.822 -2.591 -13.436 1.00 40.84 208 GLY A CA 1
ATOM 1646 C C . GLY A 1 208 ? -1.580 -3.304 -14.757 1.00 40.84 208 GLY A C 1
ATOM 1647 O O . GLY A 1 208 ? -0.903 -4.325 -14.777 1.00 40.84 208 GLY A O 1
ATOM 1648 N N . GLY A 1 209 ? -2.172 -2.817 -15.845 1.00 49.75 209 GLY A N 1
ATOM 1649 C CA . GLY A 1 209 ? -1.706 -3.209 -17.162 1.00 49.75 209 GLY A CA 1
ATOM 1650 C C . GLY A 1 209 ? -0.389 -2.497 -17.431 1.00 49.75 209 GLY A C 1
ATOM 1651 O O . GLY A 1 209 ? -0.391 -1.279 -17.604 1.00 49.75 209 GLY A O 1
ATOM 1652 N N . SER A 1 210 ? 0.718 -3.236 -17.450 1.00 56.16 210 SER A N 1
ATOM 1653 C CA . SER A 1 210 ? 1.935 -2.788 -18.124 1.00 56.16 210 SER A CA 1
ATOM 1654 C C . SER A 1 210 ? 1.595 -2.372 -19.558 1.00 56.16 210 SER A C 1
ATOM 1656 O O . SER A 1 210 ? 0.704 -2.953 -20.181 1.00 56.16 210 SER A O 1
ATOM 1658 N N . GLU A 1 211 ? 2.239 -1.322 -20.071 1.00 64.38 211 GLU A N 1
ATOM 1659 C CA . GLU A 1 211 ? 2.019 -0.890 -21.456 1.00 64.38 211 GLU A CA 1
ATOM 1660 C C . GLU A 1 211 ? 2.302 -2.055 -22.423 1.00 64.38 211 GLU A C 1
ATOM 1662 O O . GLU A 1 211 ? 3.245 -2.820 -22.228 1.00 64.38 211 GLU A O 1
ATOM 1667 N N . GLU A 1 212 ? 1.458 -2.220 -23.448 1.00 77.69 212 GLU A N 1
ATOM 1668 C CA . GLU A 1 212 ? 1.636 -3.271 -24.457 1.00 77.69 212 GLU A CA 1
ATOM 1669 C C . GLU A 1 212 ? 2.983 -3.074 -25.172 1.00 77.69 212 GLU A C 1
ATOM 1671 O O . GLU A 1 212 ? 3.216 -2.027 -25.776 1.00 77.69 212 GLU A O 1
ATOM 1676 N N . SER A 1 213 ? 3.866 -4.073 -25.101 1.00 81.69 213 SER A N 1
ATOM 1677 C CA . SER A 1 213 ? 5.188 -4.041 -25.733 1.00 81.69 213 SER A CA 1
ATOM 1678 C C . SER A 1 213 ? 5.627 -5.436 -26.163 1.00 81.69 213 SER A C 1
ATOM 1680 O O . SER A 1 213 ? 5.405 -6.399 -25.435 1.00 81.69 213 SER A O 1
ATOM 1682 N N . GLU A 1 214 ? 6.273 -5.564 -27.326 1.00 88.19 214 GLU A N 1
ATOM 1683 C CA . GLU A 1 214 ? 6.641 -6.861 -27.923 1.00 88.19 214 GLU A CA 1
ATOM 1684 C C . GLU A 1 214 ? 7.625 -7.686 -27.079 1.00 88.19 214 GLU A C 1
ATOM 1686 O O . GLU A 1 214 ? 7.601 -8.915 -27.144 1.00 88.19 214 GLU A O 1
ATOM 1691 N N . ASN A 1 215 ? 8.456 -7.031 -26.267 1.00 89.00 215 ASN A N 1
ATOM 1692 C CA . ASN A 1 215 ? 9.430 -7.646 -25.358 1.00 89.00 215 ASN A CA 1
ATOM 1693 C C . ASN A 1 215 ? 8.849 -8.026 -23.983 1.00 89.00 215 ASN A C 1
ATOM 1695 O O . ASN A 1 215 ? 9.584 -8.501 -23.118 1.00 89.00 215 ASN A O 1
ATOM 1699 N N . LEU A 1 216 ? 7.549 -7.827 -23.761 1.00 89.50 216 LEU A N 1
ATOM 1700 C CA . LEU A 1 216 ? 6.903 -8.057 -22.473 1.00 89.50 216 LEU A CA 1
ATOM 1701 C C . LEU A 1 216 ? 6.242 -9.440 -22.395 1.00 89.50 216 LEU A C 1
ATOM 1703 O O . LEU A 1 216 ? 5.448 -9.818 -23.263 1.00 89.50 216 LEU A O 1
ATOM 1707 N N . ALA A 1 217 ? 6.506 -10.168 -21.311 1.00 92.94 217 ALA A N 1
ATOM 1708 C CA . ALA A 1 217 ? 5.861 -11.431 -20.974 1.00 92.94 217 ALA A CA 1
ATOM 1709 C C . ALA A 1 217 ? 5.216 -11.359 -19.584 1.00 92.94 217 ALA A C 1
ATOM 1711 O O . ALA A 1 217 ? 5.888 -11.257 -18.559 1.00 92.94 217 ALA A O 1
ATOM 1712 N N . ASN A 1 218 ? 3.891 -11.459 -19.557 1.00 91.50 218 ASN A N 1
ATOM 1713 C CA . ASN A 1 218 ? 3.081 -11.376 -18.351 1.00 91.50 218 ASN A CA 1
ATOM 1714 C C . ASN A 1 218 ? 2.455 -12.730 -18.000 1.00 91.50 218 ASN A C 1
ATOM 1716 O O . ASN A 1 218 ? 1.935 -13.435 -18.868 1.00 91.50 218 ASN A O 1
ATOM 1720 N N . PHE A 1 219 ? 2.415 -13.071 -16.712 1.00 92.56 219 PHE A N 1
ATOM 1721 C CA . PHE A 1 219 ? 1.888 -14.343 -16.221 1.00 92.56 219 PHE A CA 1
ATOM 1722 C C . PHE A 1 219 ? 0.883 -14.133 -15.090 1.00 92.56 219 PHE A C 1
ATOM 1724 O O . PHE A 1 219 ? 1.182 -13.506 -14.077 1.00 92.56 219 PHE A O 1
ATOM 1731 N N . LEU A 1 220 ? -0.300 -14.731 -15.231 1.00 92.62 220 LEU A N 1
ATOM 1732 C CA . LEU A 1 220 ? -1.281 -14.892 -14.160 1.00 92.62 220 LEU A CA 1
ATOM 1733 C C . LEU A 1 220 ? -1.276 -16.347 -13.692 1.00 92.62 220 LEU A C 1
ATOM 1735 O O . LEU A 1 220 ? -1.711 -17.253 -14.413 1.00 92.62 220 LEU A O 1
ATOM 1739 N N . ILE A 1 221 ? -0.817 -16.563 -12.465 1.00 94.12 221 ILE A N 1
ATOM 1740 C CA . ILE A 1 221 ? -0.595 -17.889 -11.899 1.00 94.12 221 ILE A CA 1
ATOM 1741 C C . ILE A 1 221 ? -1.592 -18.123 -10.771 1.00 94.12 221 ILE A C 1
ATOM 1743 O O . ILE A 1 221 ? -1.720 -17.317 -9.854 1.00 94.12 221 ILE A O 1
ATOM 1747 N N . TYR A 1 222 ? -2.295 -19.251 -10.832 1.00 94.38 222 TYR A N 1
ATOM 1748 C CA . TYR A 1 222 ? -3.187 -19.706 -9.769 1.00 94.38 222 TYR A CA 1
ATOM 1749 C C . TYR A 1 222 ? -2.500 -20.792 -8.941 1.00 94.38 222 TYR A C 1
ATOM 1751 O O . TYR A 1 222 ? -2.210 -21.863 -9.478 1.00 94.38 222 TYR A O 1
ATOM 1759 N N . ILE A 1 223 ? -2.296 -20.551 -7.647 1.00 95.50 223 ILE A N 1
ATOM 1760 C CA . ILE A 1 223 ? -1.670 -21.492 -6.705 1.00 95.50 223 ILE A CA 1
ATOM 1761 C C . ILE A 1 223 ? -2.699 -22.243 -5.844 1.00 95.50 223 ILE A C 1
ATOM 1763 O O . ILE A 1 223 ? -3.828 -21.797 -5.634 1.00 95.50 223 ILE A O 1
ATOM 1767 N N . ASP A 1 224 ? -2.302 -23.392 -5.303 1.00 94.50 224 ASP A N 1
ATOM 1768 C CA . ASP A 1 224 ? -3.041 -24.133 -4.287 1.00 94.50 224 ASP A CA 1
ATOM 1769 C C . ASP A 1 224 ? -2.668 -23.640 -2.882 1.00 94.50 224 ASP A C 1
ATOM 1771 O O . ASP A 1 224 ? -1.626 -23.979 -2.312 1.00 94.50 224 ASP A O 1
ATOM 1775 N N . LYS A 1 225 ? -3.586 -22.865 -2.308 1.00 90.31 225 LYS A N 1
ATOM 1776 C CA . LYS A 1 225 ? -3.459 -22.256 -0.981 1.00 90.31 225 LYS A CA 1
ATOM 1777 C C . LYS A 1 225 ? -3.400 -23.245 0.179 1.00 90.31 225 LYS A C 1
ATOM 1779 O O . LYS A 1 225 ? -3.043 -22.858 1.288 1.00 90.31 225 LYS A O 1
ATOM 1784 N N . ASP A 1 226 ? -3.771 -24.508 -0.029 1.00 91.75 226 ASP A N 1
ATOM 1785 C CA . ASP A 1 226 ? -3.596 -25.531 1.005 1.00 91.75 226 ASP A CA 1
ATOM 1786 C C . ASP A 1 226 ? -2.118 -25.964 1.135 1.00 91.75 226 ASP A C 1
ATOM 1788 O O . ASP A 1 226 ? -1.759 -26.620 2.121 1.00 91.75 226 ASP A O 1
ATOM 1792 N N . MET A 1 227 ? -1.263 -25.615 0.162 1.00 91.69 227 MET A N 1
ATOM 1793 C CA . MET A 1 227 ? 0.158 -25.974 0.130 1.00 91.69 227 MET A CA 1
ATOM 1794 C C . MET A 1 227 ? 1.104 -24.804 0.399 1.00 91.69 227 MET A C 1
ATOM 1796 O O . MET A 1 227 ? 2.080 -25.005 1.123 1.00 91.69 227 MET A O 1
ATOM 1800 N N . ILE A 1 228 ? 0.830 -23.621 -0.154 1.00 91.38 228 ILE A N 1
ATOM 1801 C CA . ILE A 1 228 ? 1.679 -22.434 0.005 1.00 91.38 228 ILE A CA 1
ATOM 1802 C C . ILE A 1 228 ? 0.832 -21.158 0.006 1.00 91.38 228 ILE A C 1
ATOM 1804 O O . ILE A 1 228 ? -0.186 -21.074 -0.684 1.00 91.38 228 ILE A O 1
ATOM 1808 N N . ASP A 1 229 ? 1.250 -20.167 0.788 1.00 89.25 229 ASP A N 1
ATOM 1809 C CA . ASP A 1 229 ? 0.661 -18.832 0.748 1.00 89.25 229 ASP A CA 1
ATOM 1810 C C . ASP A 1 229 ? 1.220 -18.040 -0.449 1.00 89.25 229 ASP A C 1
ATOM 1812 O O . ASP A 1 229 ? 2.384 -18.188 -0.818 1.00 89.25 229 ASP A O 1
ATOM 1816 N N . ALA A 1 230 ? 0.411 -17.160 -1.048 1.00 88.25 230 ALA A N 1
ATOM 1817 C CA . ALA A 1 230 ? 0.818 -16.380 -2.227 1.00 88.25 230 ALA A CA 1
ATOM 1818 C C . ALA A 1 230 ? 2.094 -15.560 -1.994 1.00 88.25 230 ALA A C 1
ATOM 1820 O O . ALA A 1 230 ? 2.930 -15.444 -2.885 1.00 88.25 230 ALA A O 1
ATOM 1821 N N . ARG A 1 231 ? 2.274 -15.054 -0.770 1.00 83.06 231 ARG A N 1
ATOM 1822 C CA . ARG A 1 231 ? 3.468 -14.319 -0.347 1.00 83.06 231 ARG A CA 1
ATOM 1823 C C . ARG A 1 231 ? 4.727 -15.182 -0.347 1.00 83.06 231 ARG A C 1
ATOM 1825 O O . ARG A 1 231 ? 5.781 -14.714 -0.759 1.00 83.06 231 ARG A O 1
ATOM 1832 N N . ASP A 1 232 ? 4.611 -16.427 0.102 1.00 87.69 232 ASP A N 1
ATOM 1833 C CA . ASP A 1 232 ? 5.735 -17.361 0.133 1.00 87.69 232 ASP A CA 1
ATOM 1834 C C . ASP A 1 232 ? 6.115 -17.792 -1.290 1.00 87.69 232 ASP A C 1
ATOM 1836 O O . ASP A 1 232 ? 7.298 -17.828 -1.612 1.00 87.69 232 ASP A O 1
ATOM 1840 N N . ALA A 1 233 ? 5.123 -18.033 -2.158 1.00 90.75 233 ALA A N 1
ATOM 1841 C CA . ALA A 1 233 ? 5.356 -18.307 -3.578 1.00 90.75 233 ALA A CA 1
ATOM 1842 C C . ALA A 1 233 ? 6.020 -17.115 -4.289 1.00 90.75 233 ALA A C 1
ATOM 1844 O O . ALA A 1 233 ? 6.979 -17.299 -5.030 1.00 90.75 233 ALA A O 1
ATOM 1845 N N . MET A 1 234 ? 5.555 -15.892 -4.011 1.00 88.25 234 MET A N 1
ATOM 1846 C CA . MET A 1 234 ? 6.155 -14.661 -4.528 1.00 88.25 234 MET A CA 1
ATOM 1847 C C . MET A 1 234 ? 7.615 -14.524 -4.089 1.00 88.25 234 MET A C 1
ATOM 1849 O O . MET A 1 234 ? 8.477 -14.344 -4.937 1.00 88.25 234 MET A O 1
ATOM 1853 N N . ASN A 1 235 ? 7.911 -14.662 -2.791 1.00 84.12 235 ASN A N 1
ATOM 1854 C CA . ASN A 1 235 ? 9.285 -14.583 -2.284 1.00 84.12 235 ASN A CA 1
ATOM 1855 C C . ASN A 1 235 ? 10.190 -15.648 -2.921 1.00 84.12 235 ASN A C 1
ATOM 1857 O O . ASN A 1 235 ? 11.309 -15.337 -3.315 1.00 84.12 235 ASN A O 1
ATOM 1861 N N . GLN A 1 236 ? 9.695 -16.885 -3.047 1.00 90.06 236 GLN A N 1
ATOM 1862 C CA . GLN A 1 236 ? 10.438 -17.974 -3.677 1.00 90.06 236 GLN A CA 1
ATOM 1863 C C . GLN A 1 236 ? 10.766 -17.647 -5.141 1.00 90.06 236 GLN A C 1
ATOM 1865 O O . GLN A 1 236 ? 11.926 -17.711 -5.539 1.00 90.06 236 GLN A O 1
ATOM 1870 N N . TRP A 1 237 ? 9.773 -17.267 -5.946 1.00 92.06 237 TRP A N 1
ATOM 1871 C CA . TRP A 1 237 ? 10.000 -16.976 -7.362 1.00 92.06 237 TRP A CA 1
ATOM 1872 C C . TRP A 1 237 ? 10.809 -15.701 -7.589 1.00 92.06 237 TRP A C 1
ATOM 1874 O O . TRP A 1 237 ? 11.610 -15.678 -8.515 1.00 92.06 237 TRP A O 1
ATOM 1884 N N . SER A 1 238 ? 10.686 -14.683 -6.733 1.00 86.25 238 SER A N 1
ATOM 1885 C CA . SER A 1 238 ? 11.555 -13.500 -6.789 1.00 86.25 238 SER A CA 1
ATOM 1886 C C . SER A 1 238 ? 13.038 -13.848 -6.621 1.00 86.25 238 SER A C 1
ATOM 1888 O O . SER A 1 238 ? 13.883 -13.178 -7.205 1.00 86.25 238 SER A O 1
ATOM 1890 N N . GLU A 1 239 ? 13.367 -14.881 -5.837 1.00 86.12 239 GLU A N 1
ATOM 1891 C CA . GLU A 1 239 ? 14.747 -15.353 -5.660 1.00 86.12 239 GLU A CA 1
ATOM 1892 C C . GLU A 1 239 ? 15.194 -16.293 -6.792 1.00 86.12 239 GLU A C 1
ATOM 1894 O O . GLU A 1 239 ? 16.326 -16.202 -7.264 1.00 86.12 239 GLU A O 1
ATOM 1899 N N . GLU A 1 240 ? 14.319 -17.197 -7.240 1.00 90.62 240 GLU A N 1
ATOM 1900 C CA . GLU A 1 240 ? 14.674 -18.268 -8.182 1.00 90.62 240 GLU A CA 1
ATOM 1901 C C . GLU A 1 240 ? 14.657 -17.832 -9.654 1.00 90.62 240 GLU A C 1
ATOM 1903 O O . GLU A 1 240 ? 15.480 -18.304 -10.442 1.00 90.62 240 GLU A O 1
ATOM 1908 N N . LEU A 1 241 ? 13.748 -16.932 -10.040 1.00 90.44 241 LEU A N 1
ATOM 1909 C CA . LEU A 1 241 ? 13.567 -16.484 -11.423 1.00 90.44 241 LEU A CA 1
ATOM 1910 C C . LEU A 1 241 ? 14.849 -15.909 -12.055 1.00 90.44 241 LEU A C 1
ATOM 1912 O O . LEU A 1 241 ? 15.213 -16.396 -13.126 1.00 90.44 241 LEU A O 1
ATOM 1916 N N . PRO A 1 242 ? 15.597 -14.976 -11.430 1.00 85.38 242 PRO A N 1
ATOM 1917 C CA . PRO A 1 242 ? 16.841 -14.458 -12.014 1.00 85.38 242 PRO A CA 1
ATOM 1918 C C . PRO A 1 242 ? 17.966 -15.504 -12.103 1.00 85.38 242 PRO A C 1
ATOM 1920 O O . PRO A 1 242 ? 18.866 -15.377 -12.935 1.00 85.38 242 PRO A O 1
ATOM 1923 N N . GLU A 1 243 ? 17.960 -16.532 -11.246 1.00 87.81 243 GLU A N 1
ATOM 1924 C CA . GLU A 1 243 ? 18.938 -17.625 -11.315 1.00 87.81 243 GLU A CA 1
ATOM 1925 C C . GLU A 1 243 ? 18.597 -18.630 -12.424 1.00 87.81 243 GLU A C 1
ATOM 1927 O O . GLU A 1 243 ? 19.500 -19.188 -13.058 1.00 87.81 243 GLU A O 1
ATOM 1932 N N . ALA A 1 244 ? 17.303 -18.869 -12.654 1.00 89.75 244 ALA A N 1
ATOM 1933 C CA . ALA A 1 244 ? 16.796 -19.788 -13.668 1.00 89.75 244 ALA A CA 1
ATOM 1934 C C . ALA A 1 244 ? 16.815 -19.176 -15.078 1.00 89.75 244 ALA A C 1
ATOM 1936 O O . ALA A 1 244 ? 17.154 -19.865 -16.043 1.00 89.75 244 ALA A O 1
ATOM 1937 N N . PHE A 1 245 ? 16.501 -17.885 -15.182 1.00 89.69 245 PHE A N 1
ATOM 1938 C CA . PHE A 1 245 ? 16.294 -17.158 -16.429 1.00 89.69 245 PHE A CA 1
ATOM 1939 C C . PHE A 1 245 ? 17.230 -15.951 -16.498 1.00 89.69 245 PHE A C 1
ATOM 1941 O O . PHE A 1 245 ? 17.050 -14.942 -15.822 1.00 89.69 245 PHE A O 1
ATOM 1948 N N . GLY A 1 246 ? 18.271 -16.069 -17.326 1.00 85.12 246 GLY A N 1
ATOM 1949 C CA . GLY A 1 246 ? 19.178 -14.963 -17.628 1.00 85.12 246 GLY A CA 1
ATOM 1950 C C . GLY A 1 246 ? 18.737 -14.185 -18.868 1.00 85.12 246 GLY A C 1
ATOM 1951 O O . GLY A 1 246 ? 18.121 -14.752 -19.769 1.00 85.12 246 GLY A O 1
ATOM 1952 N N . GLY A 1 247 ? 19.127 -12.910 -18.948 1.00 83.62 247 GLY A N 1
ATOM 1953 C CA . GLY A 1 247 ? 18.872 -12.059 -20.117 1.00 83.62 247 GLY A CA 1
ATOM 1954 C C . GLY A 1 247 ? 17.582 -11.244 -20.055 1.00 83.62 247 GLY A C 1
ATOM 1955 O O . GLY A 1 247 ? 17.264 -10.587 -21.035 1.00 83.62 247 GLY A O 1
ATOM 1956 N N . LEU A 1 248 ? 16.873 -11.266 -18.926 1.00 85.88 248 LEU A N 1
ATOM 1957 C CA . LEU A 1 248 ? 15.783 -10.334 -18.649 1.00 85.88 248 LEU A CA 1
ATOM 1958 C C . LEU A 1 248 ? 16.348 -8.941 -18.353 1.00 85.88 248 LEU A C 1
ATOM 1960 O O . LEU A 1 248 ? 17.335 -8.815 -17.625 1.00 85.88 248 LEU A O 1
ATOM 1964 N N . GLU A 1 249 ? 15.719 -7.917 -18.918 1.00 81.75 249 GLU A N 1
ATOM 1965 C CA . GLU A 1 249 ? 15.972 -6.512 -18.597 1.00 81.75 249 GLU A CA 1
ATOM 1966 C C . GLU A 1 249 ? 15.399 -6.174 -17.219 1.00 81.75 249 GLU A C 1
ATOM 1968 O O . GLU A 1 249 ? 16.085 -5.598 -16.378 1.00 81.75 249 GLU A O 1
ATOM 1973 N N . SER A 1 250 ? 14.173 -6.627 -16.949 1.00 79.31 250 SER A N 1
ATOM 1974 C CA . SER A 1 250 ? 13.546 -6.534 -15.635 1.00 79.31 250 SER A CA 1
ATOM 1975 C C . SER A 1 250 ? 12.615 -7.715 -15.379 1.00 79.31 250 SER A C 1
ATOM 1977 O O . SER A 1 250 ? 12.160 -8.400 -16.298 1.00 79.31 250 SER A O 1
ATOM 1979 N N . TYR A 1 251 ? 12.349 -7.974 -14.103 1.00 85.56 251 TYR A N 1
ATOM 1980 C CA . TYR A 1 251 ? 11.310 -8.897 -13.679 1.00 85.56 251 TYR A CA 1
ATOM 1981 C C . TYR A 1 251 ? 10.695 -8.416 -12.368 1.00 85.56 251 TYR A C 1
ATOM 1983 O O . TYR A 1 251 ? 11.379 -7.860 -11.504 1.00 85.56 251 TYR A O 1
ATOM 1991 N N . GLU A 1 252 ? 9.405 -8.674 -12.209 1.00 80.56 252 GLU A N 1
ATOM 1992 C CA . GLU A 1 252 ? 8.662 -8.408 -10.989 1.00 80.56 252 GLU A CA 1
ATOM 1993 C C . GLU A 1 252 ? 7.769 -9.606 -10.680 1.00 80.56 252 GLU A C 1
ATOM 1995 O O . GLU A 1 252 ? 7.033 -10.093 -11.536 1.00 80.56 252 GLU A O 1
ATOM 2000 N N . VAL A 1 253 ? 7.817 -10.077 -9.435 1.00 85.31 253 VAL A N 1
ATOM 2001 C CA . VAL A 1 253 ? 6.836 -11.032 -8.921 1.00 85.31 253 VAL A CA 1
ATOM 2002 C C . VAL A 1 253 ? 5.997 -10.313 -7.882 1.00 85.31 253 VAL A C 1
ATOM 2004 O O . VAL A 1 253 ? 6.521 -9.808 -6.888 1.00 85.31 253 VAL A O 1
ATOM 2007 N N . SER A 1 254 ? 4.689 -10.271 -8.099 1.00 80.12 254 SER A N 1
ATOM 2008 C CA . SER A 1 254 ? 3.768 -9.518 -7.253 1.00 80.12 254 SER A CA 1
ATOM 2009 C C . SER A 1 254 ? 2.504 -10.315 -6.939 1.00 80.12 254 SER A C 1
ATOM 2011 O O . SER A 1 254 ? 2.187 -11.335 -7.555 1.00 80.12 254 SER A O 1
ATOM 2013 N N . ILE A 1 255 ? 1.776 -9.878 -5.913 1.00 82.06 255 ILE A N 1
ATOM 2014 C CA . ILE A 1 255 ? 0.485 -10.454 -5.528 1.00 82.06 255 ILE A CA 1
ATOM 2015 C C . ILE A 1 255 ? -0.537 -9.342 -5.336 1.00 82.06 255 ILE A C 1
ATOM 2017 O O . ILE A 1 255 ? -0.189 -8.186 -5.108 1.00 82.06 255 ILE A O 1
ATOM 2021 N N . ILE A 1 256 ? -1.824 -9.689 -5.367 1.00 75.19 256 ILE A N 1
ATOM 2022 C CA . ILE A 1 256 ? -2.868 -8.710 -5.050 1.00 75.19 256 ILE A CA 1
ATOM 2023 C C . ILE A 1 256 ? -2.819 -8.387 -3.554 1.00 75.19 256 ILE A C 1
ATOM 2025 O O . ILE A 1 256 ? -3.169 -9.211 -2.701 1.00 75.19 256 ILE A O 1
ATOM 2029 N N . GLU A 1 257 ? -2.477 -7.147 -3.232 1.00 68.25 257 GLU A N 1
ATOM 2030 C CA . GLU A 1 257 ? -2.561 -6.616 -1.875 1.00 68.25 257 GLU A CA 1
ATOM 2031 C C . GLU A 1 257 ? -3.942 -6.010 -1.591 1.00 68.25 257 GLU A C 1
ATOM 2033 O O . GLU A 1 257 ? -4.678 -5.583 -2.486 1.00 68.25 257 GLU A O 1
ATOM 2038 N N . SER A 1 258 ? -4.352 -5.996 -0.319 1.00 66.31 258 SER A N 1
ATOM 2039 C CA . SER A 1 258 ? -5.639 -5.406 0.068 1.00 66.31 258 SER A CA 1
ATOM 2040 C C . SER A 1 258 ? -5.538 -3.884 0.202 1.00 66.31 258 SER A C 1
ATOM 2042 O O . SER A 1 258 ? -5.488 -3.372 1.317 1.00 66.31 258 SER A O 1
ATOM 2044 N N . GLY A 1 259 ? -5.577 -3.138 -0.899 1.00 63.84 259 GLY A N 1
ATOM 2045 C CA . GLY A 1 259 ? -5.498 -1.675 -0.864 1.00 63.84 259 GLY A CA 1
ATOM 2046 C C . GLY A 1 259 ? -5.364 -1.055 -2.255 1.00 63.84 259 GLY A C 1
ATOM 2047 O O . GLY A 1 259 ? -5.482 -1.769 -3.247 1.00 63.84 259 GLY A O 1
ATOM 2048 N N . PRO A 1 260 ? -5.182 0.273 -2.352 1.00 59.94 260 PRO A N 1
ATOM 2049 C CA . PRO A 1 260 ? -4.705 0.906 -3.581 1.00 59.94 260 PRO A CA 1
ATOM 2050 C C . PRO A 1 260 ? -3.320 0.354 -3.963 1.00 59.94 260 PRO A C 1
ATOM 2052 O O . PRO A 1 260 ? -2.569 0.016 -3.047 1.00 59.94 260 PRO A O 1
ATOM 2055 N N . PRO A 1 261 ? -2.968 0.288 -5.259 1.00 59.84 261 PRO A N 1
ATOM 2056 C CA . PRO A 1 261 ? -1.595 0.008 -5.667 1.00 59.84 261 PRO A CA 1
ATOM 2057 C C . PRO A 1 261 ? -0.666 1.077 -5.080 1.00 59.84 261 PRO A C 1
ATOM 2059 O O . PRO A 1 261 ? -1.000 2.262 -5.093 1.00 59.84 261 PRO A O 1
ATOM 2062 N N . VAL A 1 262 ? 0.459 0.640 -4.521 1.00 60.03 262 VAL A N 1
ATOM 2063 C CA . VAL A 1 262 ? 1.409 1.476 -3.762 1.00 60.03 262 VAL A CA 1
ATOM 2064 C C . VAL A 1 262 ? 2.720 1.734 -4.517 1.00 60.03 262 VAL A C 1
ATOM 2066 O O . VAL A 1 262 ? 3.602 2.422 -4.007 1.00 60.03 262 VAL A O 1
ATOM 2069 N N . GLY A 1 263 ? 2.831 1.216 -5.745 1.00 68.31 263 GLY A N 1
ATOM 2070 C CA . GLY A 1 263 ? 4.030 1.328 -6.574 1.00 68.31 263 GLY A CA 1
ATOM 2071 C C . GLY A 1 263 ? 5.214 0.535 -6.015 1.00 68.31 263 GLY A C 1
ATOM 2072 O O . GLY A 1 263 ? 5.050 -0.348 -5.174 1.00 68.31 263 GLY A O 1
ATOM 2073 N N . ALA A 1 264 ? 6.417 0.858 -6.491 1.00 76.69 264 ALA A N 1
ATOM 2074 C CA . ALA A 1 264 ? 7.641 0.220 -6.020 1.00 76.69 264 ALA A CA 1
ATOM 2075 C C . ALA A 1 264 ? 7.942 0.560 -4.540 1.00 76.69 264 ALA A C 1
ATOM 2077 O O . ALA A 1 264 ? 7.625 1.668 -4.082 1.00 76.69 264 ALA A O 1
ATOM 2078 N N . PRO A 1 265 ? 8.614 -0.339 -3.789 1.00 79.31 265 PRO A N 1
ATOM 2079 C CA . PRO A 1 265 ? 8.985 -0.098 -2.390 1.00 79.31 265 PRO A CA 1
ATOM 2080 C C . PRO A 1 265 ? 9.792 1.190 -2.177 1.00 79.31 265 PRO A C 1
ATOM 2082 O O . PRO A 1 265 ? 9.590 1.905 -1.186 1.00 79.31 265 PRO A O 1
ATOM 2085 N N . ILE A 1 266 ? 10.694 1.472 -3.121 1.00 87.56 266 ILE A N 1
ATOM 2086 C CA . ILE A 1 266 ? 11.489 2.693 -3.234 1.00 87.56 266 ILE A CA 1
ATOM 2087 C C . ILE A 1 266 ? 11.307 3.208 -4.663 1.00 87.56 266 ILE A C 1
ATOM 2089 O O . ILE A 1 266 ? 11.523 2.457 -5.614 1.00 87.56 266 ILE A O 1
ATOM 2093 N N . ALA A 1 267 ? 10.926 4.476 -4.815 1.00 90.62 267 ALA A N 1
ATOM 2094 C CA . ALA A 1 267 ? 10.820 5.124 -6.119 1.00 90.62 267 ALA A CA 1
ATOM 2095 C C . ALA A 1 267 ? 11.456 6.514 -6.060 1.00 90.62 267 ALA A C 1
ATOM 2097 O O . ALA A 1 267 ? 11.149 7.294 -5.160 1.00 90.62 267 ALA A O 1
ATOM 2098 N N . ILE A 1 268 ? 12.345 6.817 -6.999 1.00 92.50 268 ILE A N 1
ATOM 2099 C CA . ILE A 1 268 ? 13.037 8.098 -7.117 1.00 92.50 268 ILE A CA 1
ATOM 2100 C C . ILE A 1 268 ? 12.538 8.767 -8.390 1.00 92.50 268 ILE A C 1
ATOM 2102 O O . ILE A 1 268 ? 12.877 8.346 -9.492 1.00 92.50 268 ILE A O 1
ATOM 2106 N N . GLU A 1 269 ? 11.710 9.794 -8.236 1.00 92.12 269 GLU A N 1
ATOM 2107 C CA . GLU A 1 269 ? 11.192 10.570 -9.357 1.00 92.12 269 GLU A CA 1
ATOM 2108 C C . GLU A 1 269 ? 12.176 11.693 -9.682 1.00 92.12 269 GLU A C 1
ATOM 2110 O O . GLU A 1 269 ? 12.426 12.579 -8.862 1.00 92.12 269 GLU A O 1
ATOM 2115 N N . ILE A 1 270 ? 12.738 11.652 -10.884 1.00 94.31 270 ILE A N 1
ATOM 2116 C CA . ILE A 1 270 ? 13.655 12.657 -11.408 1.00 94.31 270 ILE A CA 1
ATOM 2117 C C . ILE A 1 270 ? 12.892 13.454 -12.454 1.00 94.31 270 ILE A C 1
ATOM 2119 O O . ILE A 1 270 ? 12.503 12.926 -13.490 1.00 94.31 270 ILE A O 1
ATOM 2123 N N . GLN A 1 271 ? 12.674 14.734 -12.191 1.00 94.31 271 GLN A N 1
ATOM 2124 C CA . GLN A 1 271 ? 12.025 15.651 -13.119 1.00 94.31 271 GLN A CA 1
ATOM 2125 C C . GLN A 1 271 ? 13.079 16.538 -13.783 1.00 94.31 271 GLN A C 1
ATOM 2127 O O . GLN A 1 271 ? 13.964 17.044 -13.098 1.00 94.31 271 GLN A O 1
ATOM 2132 N N . GLY A 1 272 ? 12.963 16.778 -15.092 1.00 91.94 272 GLY A N 1
ATOM 2133 C CA . GLY A 1 272 ? 13.951 17.554 -15.846 1.00 91.94 272 GLY A CA 1
ATOM 2134 C C . GLY A 1 272 ? 13.408 18.182 -17.130 1.00 91.94 272 GLY A C 1
ATOM 2135 O O . GLY A 1 272 ? 12.353 17.800 -17.642 1.00 91.94 272 GLY A O 1
ATOM 2136 N N . GLU A 1 273 ? 14.118 19.182 -17.664 1.00 86.81 273 GLU A N 1
ATOM 2137 C CA . GLU A 1 273 ? 13.711 19.864 -18.905 1.00 86.81 273 GLU A CA 1
ATOM 2138 C C . GLU A 1 273 ? 14.108 19.090 -20.178 1.00 86.81 273 GLU A C 1
ATOM 2140 O O . GLU A 1 273 ? 13.360 19.101 -21.167 1.00 86.81 273 GLU A O 1
ATOM 2145 N N . THR A 1 274 ? 15.258 18.405 -20.162 1.00 89.38 274 THR A N 1
ATOM 2146 C CA . THR A 1 274 ? 15.835 17.685 -21.311 1.00 89.38 274 THR A CA 1
ATOM 2147 C C . THR A 1 274 ? 15.935 16.181 -21.048 1.00 89.38 274 THR A C 1
ATOM 2149 O O . THR A 1 274 ? 16.048 15.754 -19.904 1.00 89.38 274 THR A O 1
ATOM 2152 N N . ILE A 1 275 ? 15.864 15.377 -22.115 1.00 86.56 275 ILE A N 1
ATOM 2153 C CA . ILE A 1 275 ? 15.956 13.909 -22.017 1.00 86.56 275 ILE A CA 1
ATOM 2154 C C . ILE A 1 275 ? 17.376 13.495 -21.622 1.00 86.56 275 ILE A C 1
ATOM 2156 O O . ILE A 1 275 ? 17.531 12.656 -20.749 1.00 86.56 275 ILE A O 1
ATOM 2160 N N . ASP A 1 276 ? 18.397 14.139 -22.193 1.00 88.12 276 ASP A N 1
ATOM 2161 C CA . ASP A 1 276 ? 19.799 13.829 -21.890 1.00 88.12 276 ASP A CA 1
ATOM 2162 C C . ASP A 1 276 ? 20.113 14.028 -20.398 1.00 88.12 276 ASP A C 1
ATOM 2164 O O . ASP A 1 276 ? 20.679 13.144 -19.765 1.00 88.12 276 ASP A O 1
ATOM 2168 N N . ALA A 1 277 ? 19.664 15.142 -19.802 1.00 90.06 277 ALA A N 1
ATOM 2169 C CA . ALA A 1 277 ? 19.847 15.378 -18.369 1.00 90.06 277 ALA A CA 1
ATOM 2170 C C . ALA A 1 277 ? 19.086 14.356 -17.509 1.00 90.06 277 ALA A C 1
ATOM 2172 O O . ALA A 1 277 ? 19.578 13.948 -16.461 1.00 90.06 277 ALA A O 1
ATOM 2173 N N . LEU A 1 278 ? 17.894 13.932 -17.943 1.00 91.00 278 LEU A N 1
ATOM 2174 C CA . LEU A 1 278 ? 17.123 12.901 -17.251 1.00 91.00 278 LEU A CA 1
ATOM 2175 C C . LEU A 1 278 ? 17.828 11.541 -17.284 1.00 91.00 278 LEU A C 1
ATOM 2177 O O . LEU A 1 278 ? 17.915 10.909 -16.238 1.00 91.00 278 LEU A O 1
ATOM 2181 N N . LEU A 1 279 ? 18.355 11.130 -18.441 1.00 89.12 279 LEU A N 1
ATOM 2182 C CA . LEU A 1 279 ? 19.077 9.865 -18.619 1.00 89.12 279 LEU A CA 1
ATOM 2183 C C . LEU A 1 279 ? 20.392 9.836 -17.834 1.00 89.12 279 LEU A C 1
ATOM 2185 O O . LEU A 1 279 ? 20.703 8.846 -17.174 1.00 89.12 279 LEU A O 1
ATOM 2189 N N . ASP A 1 280 ? 21.148 10.937 -17.857 1.00 90.88 280 ASP A N 1
ATOM 2190 C CA . ASP A 1 280 ? 22.383 11.052 -17.080 1.00 90.88 280 ASP A CA 1
ATOM 2191 C C . ASP A 1 280 ? 22.088 10.902 -15.577 1.00 90.88 280 ASP A C 1
ATOM 2193 O O . ASP A 1 280 ? 22.763 10.156 -14.864 1.00 90.88 280 ASP A O 1
ATOM 2197 N N . LYS A 1 281 ? 21.037 11.572 -15.086 1.00 93.56 281 LYS A N 1
ATOM 2198 C CA . LYS A 1 281 ? 20.658 11.546 -13.667 1.00 93.56 281 LYS A CA 1
ATOM 2199 C C . LYS A 1 281 ? 19.980 10.257 -13.232 1.00 93.56 281 LYS A C 1
ATOM 2201 O O . LYS A 1 281 ? 20.220 9.822 -12.104 1.00 93.56 281 LYS A O 1
ATOM 2206 N N . SER A 1 282 ? 19.178 9.630 -14.088 1.00 92.25 282 SER A N 1
ATOM 2207 C CA . SER A 1 282 ? 18.600 8.318 -13.798 1.00 92.25 282 SER A CA 1
ATOM 2208 C C . SER A 1 282 ? 19.687 7.258 -13.703 1.00 92.25 282 SER A C 1
ATOM 2210 O O . SER A 1 282 ? 19.682 6.502 -12.736 1.00 92.25 282 SER A O 1
ATOM 2212 N N . GLY A 1 283 ? 20.679 7.279 -14.599 1.00 92.19 283 GLY A N 1
ATOM 2213 C CA . GLY A 1 283 ? 21.837 6.388 -14.536 1.00 92.19 283 GLY A CA 1
ATOM 2214 C C . GLY A 1 283 ? 22.663 6.573 -13.257 1.00 92.19 283 GLY A C 1
ATOM 2215 O O . GLY A 1 283 ? 23.005 5.591 -12.596 1.00 92.19 283 GLY A O 1
ATOM 2216 N N . GLU A 1 284 ? 22.930 7.821 -12.849 1.00 94.19 284 GLU A N 1
ATOM 2217 C CA . GLU A 1 284 ? 23.600 8.120 -11.570 1.00 94.19 284 GLU A CA 1
ATOM 2218 C C . GLU A 1 284 ? 22.791 7.589 -10.368 1.00 94.19 284 GLU A C 1
ATOM 2220 O O . GLU A 1 284 ? 23.350 6.956 -9.469 1.00 94.19 284 GLU A O 1
ATOM 2225 N N . ALA A 1 285 ? 21.470 7.796 -10.353 1.00 94.62 285 ALA A N 1
ATOM 2226 C CA . ALA A 1 285 ? 20.595 7.315 -9.283 1.00 94.62 285 ALA A CA 1
ATOM 2227 C C . ALA A 1 285 ? 20.506 5.779 -9.241 1.00 94.62 285 ALA A C 1
ATOM 2229 O O . ALA A 1 285 ? 20.545 5.187 -8.157 1.00 94.62 285 ALA A O 1
ATOM 2230 N N . GLN A 1 286 ? 20.439 5.127 -10.405 1.00 93.38 286 GLN A N 1
ATOM 2231 C CA . GLN A 1 286 ? 20.483 3.672 -10.530 1.00 93.38 286 GLN A CA 1
ATOM 2232 C C . GLN A 1 286 ? 21.794 3.108 -9.986 1.00 93.38 286 GLN A C 1
ATOM 2234 O O . GLN A 1 286 ? 21.767 2.140 -9.229 1.00 93.38 286 GLN A O 1
ATOM 2239 N N . GLU A 1 287 ? 22.936 3.727 -10.297 1.00 94.44 287 GLU A N 1
ATOM 2240 C CA . GLU A 1 287 ? 24.241 3.294 -9.791 1.00 94.44 287 GLU A CA 1
ATOM 2241 C C . GLU A 1 287 ? 24.325 3.406 -8.260 1.00 94.44 287 GLU A C 1
ATOM 2243 O O . GLU A 1 287 ? 24.842 2.498 -7.600 1.00 94.44 287 GLU A O 1
ATOM 2248 N N . VAL A 1 288 ? 23.792 4.482 -7.671 1.00 94.50 288 VAL A N 1
ATOM 2249 C CA . VAL A 1 288 ? 23.726 4.647 -6.208 1.00 94.50 288 VAL A CA 1
ATOM 2250 C C . VAL A 1 288 ? 22.893 3.528 -5.574 1.00 94.50 288 VAL A C 1
ATOM 2252 O O . VAL A 1 288 ? 23.345 2.875 -4.629 1.00 94.50 288 VAL A O 1
ATOM 2255 N N . LEU A 1 289 ? 21.702 3.256 -6.111 1.00 93.00 289 LEU A N 1
ATOM 2256 C CA . LEU A 1 289 ? 20.802 2.230 -5.579 1.00 93.00 289 LEU A CA 1
ATOM 2257 C C . LEU A 1 289 ? 21.358 0.813 -5.776 1.00 93.00 289 LEU A C 1
ATOM 2259 O O . LEU A 1 289 ? 21.377 0.033 -4.826 1.00 93.00 289 LEU A O 1
ATOM 2263 N N . ALA A 1 290 ? 21.882 0.493 -6.960 1.00 90.62 290 ALA A N 1
ATOM 2264 C CA . ALA A 1 290 ? 22.411 -0.831 -7.288 1.00 90.62 290 ALA A CA 1
ATOM 2265 C C . ALA A 1 290 ? 23.664 -1.192 -6.472 1.00 90.62 290 ALA A C 1
ATOM 2267 O O . ALA A 1 290 ? 23.894 -2.359 -6.159 1.00 90.62 290 ALA A O 1
ATOM 2268 N N . ASN A 1 291 ? 24.474 -0.199 -6.088 1.00 93.19 291 ASN A N 1
ATOM 2269 C CA . ASN A 1 291 ? 25.644 -0.410 -5.232 1.00 93.19 291 ASN A CA 1
ATOM 2270 C C . ASN A 1 291 ? 25.307 -0.502 -3.734 1.00 93.19 291 ASN A C 1
ATOM 2272 O O . ASN A 1 291 ? 26.199 -0.771 -2.922 1.00 93.19 291 ASN A O 1
ATOM 2276 N N . THR A 1 292 ? 24.050 -0.280 -3.347 1.00 91.81 292 THR A N 1
ATOM 2277 C CA . THR A 1 292 ? 23.637 -0.287 -1.943 1.00 91.81 292 THR A CA 1
ATOM 2278 C C . THR A 1 292 ? 23.372 -1.707 -1.447 1.00 91.81 292 THR A C 1
ATOM 2280 O O . THR A 1 292 ? 22.605 -2.472 -2.031 1.00 91.81 292 THR A O 1
ATOM 2283 N N . GLU A 1 293 ? 23.991 -2.076 -0.321 1.00 89.31 293 GLU A N 1
ATOM 2284 C CA . GLU A 1 293 ? 23.831 -3.410 0.265 1.00 89.31 293 GLU A CA 1
ATOM 2285 C C . GLU A 1 293 ? 22.366 -3.669 0.661 1.00 89.31 293 GLU A C 1
ATOM 2287 O O . GLU A 1 293 ? 21.809 -2.984 1.526 1.00 89.31 293 GLU A O 1
ATOM 2292 N N . GLY A 1 294 ? 21.769 -4.702 0.059 1.00 84.38 294 GLY A N 1
ATOM 2293 C CA . GLY A 1 294 ? 20.396 -5.139 0.322 1.00 84.38 294 GLY A CA 1
ATOM 2294 C C . GLY A 1 294 ? 19.384 -4.784 -0.769 1.00 84.38 294 GLY A C 1
ATOM 2295 O O . GLY A 1 294 ? 18.233 -5.194 -0.641 1.00 84.38 294 GLY A O 1
ATOM 2296 N N . VAL A 1 295 ? 19.787 -4.074 -1.826 1.00 86.31 295 VAL A N 1
ATOM 2297 C CA . VAL A 1 295 ? 18.973 -3.876 -3.035 1.00 86.31 295 VAL A CA 1
ATOM 2298 C C . VAL A 1 295 ? 19.185 -5.064 -3.980 1.00 86.31 295 VAL A C 1
ATOM 2300 O O . VAL A 1 295 ? 20.327 -5.433 -4.248 1.00 86.31 295 VAL A O 1
ATOM 2303 N N . LEU A 1 296 ? 18.099 -5.701 -4.433 1.00 80.81 296 LEU A N 1
ATOM 2304 C CA . LEU A 1 296 ? 18.152 -6.871 -5.323 1.00 80.81 296 LEU A CA 1
ATOM 2305 C C . LEU A 1 296 ? 18.019 -6.485 -6.792 1.00 80.81 296 LEU A C 1
ATOM 2307 O O . LEU A 1 296 ? 18.740 -7.019 -7.631 1.00 80.81 296 LEU A O 1
ATOM 2311 N N . ASN A 1 297 ? 17.096 -5.570 -7.085 1.00 82.31 297 ASN A N 1
ATOM 2312 C CA . ASN A 1 297 ? 16.809 -5.119 -8.438 1.00 82.31 297 ASN A CA 1
ATOM 2313 C C . ASN A 1 297 ? 16.586 -3.602 -8.461 1.00 82.31 297 ASN A C 1
ATOM 2315 O O . ASN A 1 297 ? 16.015 -3.042 -7.518 1.00 82.31 297 ASN A O 1
ATOM 2319 N N . VAL A 1 298 ? 17.038 -2.961 -9.535 1.00 86.00 298 VAL A N 1
ATOM 2320 C CA . VAL A 1 298 ? 16.839 -1.540 -9.820 1.00 86.00 298 VAL A CA 1
ATOM 2321 C C . VAL A 1 298 ? 16.517 -1.411 -11.297 1.00 86.00 298 VAL A C 1
ATOM 2323 O O . VAL A 1 298 ? 17.257 -1.935 -12.125 1.00 86.00 298 VAL A O 1
ATOM 2326 N N . ASP A 1 299 ? 15.447 -0.700 -11.615 1.00 83.94 299 ASP A N 1
ATOM 2327 C CA . ASP A 1 299 ? 15.065 -0.397 -12.989 1.00 83.94 299 ASP A CA 1
ATOM 2328 C C . ASP A 1 299 ? 14.521 1.034 -13.103 1.00 83.94 299 ASP A C 1
ATOM 2330 O O . ASP A 1 299 ? 14.511 1.799 -12.131 1.00 83.94 299 ASP A O 1
ATOM 2334 N N . ASP A 1 300 ? 14.136 1.429 -14.311 1.00 86.81 300 ASP A N 1
ATOM 2335 C CA . ASP A 1 300 ? 13.461 2.692 -14.575 1.00 86.81 300 ASP A CA 1
ATOM 2336 C C . ASP A 1 300 ? 12.266 2.507 -15.518 1.00 86.81 300 ASP A C 1
ATOM 2338 O O . ASP A 1 300 ? 12.021 1.430 -16.062 1.00 86.81 300 ASP A O 1
ATOM 2342 N N . ASP A 1 301 ? 11.489 3.574 -15.677 1.00 82.50 301 ASP A N 1
ATOM 2343 C CA . ASP A 1 301 ? 10.339 3.645 -16.575 1.00 82.50 301 ASP A CA 1
ATOM 2344 C C . ASP A 1 301 ? 10.675 4.256 -17.948 1.00 82.50 301 ASP A C 1
ATOM 2346 O O . ASP A 1 301 ? 9.760 4.498 -18.738 1.00 82.50 301 ASP A O 1
ATOM 2350 N N . ILE A 1 302 ? 11.955 4.513 -18.256 1.00 81.25 302 ILE A N 1
ATOM 2351 C CA . ILE A 1 302 ? 12.391 5.090 -19.536 1.00 81.25 302 ILE A CA 1
ATOM 2352 C C . ILE A 1 302 ? 12.861 4.015 -20.531 1.00 81.25 302 ILE A C 1
ATOM 2354 O O . ILE A 1 302 ? 12.711 4.202 -21.741 1.00 81.25 302 ILE A O 1
ATOM 2358 N N . GLY A 1 303 ? 13.278 2.843 -20.040 1.00 73.81 303 GLY A N 1
ATOM 2359 C CA . GLY A 1 303 ? 13.691 1.691 -20.847 1.00 73.81 303 GLY A CA 1
ATOM 2360 C C . GLY A 1 303 ? 15.054 1.861 -21.516 1.00 73.81 303 GLY A C 1
ATOM 2361 O O . GLY A 1 303 ? 15.692 2.915 -21.435 1.00 73.81 303 GLY A O 1
ATOM 2362 N N . THR A 1 304 ? 15.496 0.819 -22.213 1.00 75.56 304 THR A N 1
ATOM 2363 C CA . THR A 1 304 ? 16.777 0.813 -22.917 1.00 75.56 304 THR A CA 1
ATOM 2364 C C . THR A 1 304 ? 16.637 1.452 -24.297 1.00 75.56 304 THR A C 1
ATOM 2366 O O . THR A 1 304 ? 15.616 1.343 -24.975 1.00 75.56 304 THR A O 1
ATOM 2369 N N . ALA A 1 305 ? 17.675 2.165 -24.739 1.00 79.06 305 ALA A N 1
ATOM 2370 C CA . ALA A 1 305 ? 17.680 2.750 -26.072 1.00 79.06 305 ALA A CA 1
ATOM 2371 C C . ALA A 1 305 ? 17.620 1.650 -27.146 1.00 79.06 305 ALA A C 1
ATOM 2373 O O . ALA A 1 305 ? 18.402 0.700 -27.115 1.00 79.06 305 ALA A O 1
ATOM 2374 N N . VAL A 1 306 ? 16.706 1.801 -28.105 1.00 79.44 306 VAL A N 1
ATOM 2375 C CA . VAL A 1 306 ? 16.530 0.855 -29.212 1.00 79.44 306 VAL A CA 1
ATOM 2376 C C . VAL A 1 306 ? 17.219 1.350 -30.468 1.00 79.44 306 VAL A C 1
ATOM 2378 O O . VAL A 1 306 ? 17.127 2.531 -30.821 1.00 79.44 306 VAL A O 1
ATOM 2381 N N . GLU A 1 307 ? 17.871 0.429 -31.172 1.00 81.75 307 GLU A N 1
ATOM 2382 C CA . GLU A 1 307 ? 18.374 0.683 -32.517 1.00 81.75 307 GLU A CA 1
ATOM 2383 C C . GLU A 1 307 ? 17.190 0.961 -33.457 1.00 81.75 307 GLU A C 1
ATOM 2385 O O . GLU A 1 307 ? 16.239 0.186 -33.561 1.00 81.75 307 GLU A O 1
ATOM 2390 N N . SER A 1 308 ? 17.237 2.100 -34.138 1.00 81.94 308 SER A N 1
ATOM 2391 C CA . SER A 1 308 ? 16.190 2.582 -35.029 1.00 81.94 308 SER A CA 1
ATOM 2392 C C . SER A 1 308 ? 16.794 3.166 -36.301 1.00 81.94 308 SER A C 1
ATOM 2394 O O . SER A 1 308 ? 17.885 3.737 -36.304 1.00 81.94 308 SER A O 1
ATOM 2396 N N . TYR A 1 309 ? 16.065 3.043 -37.407 1.00 83.50 309 TYR A N 1
ATOM 2397 C CA . TYR A 1 309 ? 16.446 3.626 -38.687 1.00 83.50 309 TYR A CA 1
ATOM 2398 C C . TYR A 1 309 ? 15.783 4.994 -38.861 1.00 83.50 309 TYR A C 1
ATOM 2400 O O . TYR A 1 309 ? 14.582 5.099 -39.118 1.00 83.50 309 TYR A O 1
ATOM 2408 N N . GLN A 1 310 ? 16.569 6.066 -38.773 1.00 85.81 310 GLN A N 1
ATOM 2409 C CA . GLN A 1 310 ? 16.111 7.417 -39.061 1.00 85.81 310 GLN A CA 1
ATOM 2410 C C . GLN A 1 310 ? 16.253 7.722 -40.554 1.00 85.81 310 GLN A C 1
ATOM 2412 O O . GLN A 1 310 ? 17.351 7.824 -41.096 1.00 85.81 310 GLN A O 1
ATOM 2417 N N . MET A 1 311 ? 15.120 7.914 -41.224 1.00 85.44 311 MET A N 1
ATOM 2418 C CA . MET A 1 311 ? 15.083 8.270 -42.641 1.00 85.44 311 MET A CA 1
ATOM 2419 C C . MET A 1 311 ? 15.162 9.791 -42.820 1.00 85.44 311 MET A C 1
ATOM 2421 O O . MET A 1 311 ? 14.230 10.524 -42.475 1.00 85.44 311 MET A O 1
ATOM 2425 N N . GLN A 1 312 ? 16.265 10.280 -43.384 1.00 89.31 312 GLN A N 1
ATOM 2426 C CA . GLN A 1 312 ? 16.450 11.681 -43.754 1.00 89.31 312 GLN A CA 1
ATOM 2427 C C . GLN A 1 312 ? 16.184 11.891 -45.245 1.00 89.31 312 GLN A C 1
ATOM 2429 O O . GLN A 1 312 ? 16.723 11.190 -46.097 1.00 89.31 312 GLN A O 1
ATOM 2434 N N . LEU A 1 313 ? 15.352 12.885 -45.556 1.00 91.19 313 LEU A N 1
ATOM 2435 C CA . LEU A 1 313 ? 14.997 13.231 -46.932 1.00 91.19 313 LEU A CA 1
ATOM 2436 C C . LEU A 1 313 ? 15.968 14.268 -47.505 1.00 91.19 313 LEU A C 1
ATOM 2438 O O . LEU A 1 313 ? 16.118 15.354 -46.930 1.00 91.19 313 LEU A O 1
ATOM 2442 N N . ASP A 1 314 ? 16.544 13.979 -48.671 1.00 91.88 314 ASP A N 1
ATOM 2443 C CA . ASP A 1 314 ? 17.309 14.949 -49.450 1.00 91.88 314 ASP A CA 1
ATOM 2444 C C . ASP A 1 314 ? 16.354 15.921 -50.157 1.00 91.88 314 ASP A C 1
ATOM 2446 O O . ASP A 1 314 ? 15.704 15.615 -51.161 1.00 91.88 314 ASP A O 1
ATOM 2450 N N . ARG A 1 315 ? 16.253 17.129 -49.599 1.00 90.88 315 ARG A N 1
ATOM 2451 C CA . ARG A 1 315 ? 15.352 18.163 -50.116 1.00 90.88 315 ARG A CA 1
ATOM 2452 C C . ARG A 1 315 ? 15.794 18.717 -51.464 1.00 90.88 315 ARG A C 1
ATOM 2454 O O . ARG A 1 315 ? 14.926 19.147 -52.218 1.00 90.88 315 ARG A O 1
ATOM 2461 N N . ASP A 1 316 ? 17.087 18.696 -51.776 1.00 92.25 316 ASP A N 1
ATOM 2462 C CA . ASP A 1 316 ? 17.598 19.237 -53.035 1.00 92.25 316 ASP A CA 1
ATOM 2463 C C . ASP A 1 316 ? 17.174 18.318 -54.195 1.00 92.25 316 ASP A C 1
ATOM 2465 O O . ASP A 1 316 ? 16.609 18.787 -55.186 1.00 92.25 316 ASP A O 1
ATOM 2469 N N . VAL A 1 317 ? 17.314 16.995 -54.026 1.00 90.50 317 VAL A N 1
ATOM 2470 C CA . VAL A 1 317 ? 16.856 15.991 -55.011 1.00 90.50 317 VAL A CA 1
ATOM 2471 C C . VAL A 1 317 ? 15.337 16.043 -55.202 1.00 90.50 317 VAL A C 1
ATOM 2473 O O . VAL A 1 317 ? 14.844 15.937 -56.332 1.00 90.50 317 VAL A O 1
ATOM 2476 N N . MET A 1 318 ? 14.586 16.241 -54.112 1.00 92.38 318 MET A N 1
ATOM 2477 C CA . MET A 1 318 ? 13.132 16.405 -54.168 1.00 92.38 318 MET A CA 1
ATOM 2478 C C . MET A 1 318 ? 12.710 17.673 -54.921 1.00 92.38 318 MET A C 1
ATOM 2480 O O . MET A 1 318 ? 11.787 17.614 -55.735 1.00 92.38 318 MET A O 1
ATOM 2484 N N . GLU A 1 319 ? 13.363 18.813 -54.673 1.00 91.50 319 GLU A N 1
ATOM 2485 C CA . GLU A 1 319 ? 13.051 20.087 -55.335 1.00 91.50 319 GLU A CA 1
ATOM 2486 C C . GLU A 1 319 ? 13.370 20.046 -56.835 1.00 91.50 319 GLU A C 1
ATOM 2488 O O . GLU A 1 319 ? 12.540 20.475 -57.644 1.00 91.50 319 GLU A O 1
ATOM 2493 N N . ASP A 1 320 ? 14.513 19.471 -57.217 1.00 91.25 320 ASP A N 1
ATOM 2494 C CA . ASP A 1 320 ? 14.944 19.357 -58.615 1.00 91.25 320 ASP A CA 1
ATOM 2495 C C . ASP A 1 320 ? 14.010 18.464 -59.452 1.00 91.25 320 ASP A C 1
ATOM 2497 O O . ASP A 1 320 ? 13.798 18.723 -60.641 1.00 91.25 320 ASP A O 1
ATOM 2501 N N . ASN A 1 321 ? 13.388 17.458 -58.828 1.00 91.62 321 ASN A N 1
ATOM 2502 C CA . ASN A 1 321 ? 12.456 16.530 -59.478 1.00 91.62 321 ASN A CA 1
ATOM 2503 C C . ASN A 1 321 ? 10.974 16.818 -59.188 1.00 91.62 321 ASN A C 1
ATOM 2505 O O . ASN A 1 321 ? 10.103 16.101 -59.679 1.00 91.62 321 ASN A O 1
ATOM 2509 N N . ASN A 1 322 ? 10.669 17.893 -58.449 1.00 91.56 322 ASN A N 1
ATOM 2510 C CA . ASN A 1 322 ? 9.314 18.288 -58.043 1.00 91.56 322 ASN A CA 1
ATOM 2511 C C . ASN A 1 322 ? 8.547 17.176 -57.291 1.00 91.56 322 ASN A C 1
ATOM 2513 O O . ASN A 1 322 ? 7.324 17.064 -57.416 1.00 91.56 322 ASN A O 1
ATOM 2517 N N . PHE A 1 323 ? 9.259 16.385 -56.484 1.00 93.88 323 PHE A N 1
ATOM 2518 C CA . PHE A 1 323 ? 8.654 15.423 -55.566 1.00 93.88 323 PHE A CA 1
ATOM 2519 C C . PHE A 1 323 ? 8.085 16.138 -54.343 1.00 93.88 323 PHE A C 1
ATOM 2521 O O . PHE A 1 323 ? 8.713 17.018 -53.750 1.00 93.88 323 PHE A O 1
ATOM 2528 N N . SER A 1 324 ? 6.877 15.750 -53.938 1.00 91.56 324 SER A N 1
ATOM 2529 C CA . SER A 1 324 ? 6.270 16.269 -52.709 1.00 91.56 324 SER A CA 1
ATOM 2530 C C . SER A 1 324 ? 6.611 15.388 -51.508 1.00 91.56 324 SER A C 1
ATOM 2532 O O . SER A 1 324 ? 6.727 14.175 -51.643 1.00 91.56 324 SER A O 1
ATOM 2534 N N . SER A 1 325 ? 6.692 15.965 -50.304 1.00 89.62 325 SER A N 1
ATOM 2535 C CA . SER A 1 325 ? 6.889 15.164 -49.084 1.00 89.62 325 SER A CA 1
ATOM 2536 C C . SER A 1 325 ? 5.788 14.121 -48.882 1.00 89.62 325 SER A C 1
ATOM 2538 O O . SER A 1 325 ? 6.086 13.035 -48.414 1.00 89.62 325 SER A O 1
ATOM 2540 N N . SER A 1 326 ? 4.548 14.417 -49.294 1.00 90.00 326 SER A N 1
ATOM 2541 C CA . SER A 1 326 ? 3.441 13.451 -49.231 1.00 90.00 326 SER A CA 1
ATOM 2542 C C . SER A 1 326 ? 3.689 12.243 -50.128 1.00 90.00 326 SER A C 1
ATOM 2544 O O . SER A 1 326 ? 3.474 11.125 -49.698 1.00 90.00 326 SER A O 1
ATOM 2546 N N . GLU A 1 327 ? 4.168 12.461 -51.352 1.00 90.31 327 GLU A N 1
ATOM 2547 C CA . GLU A 1 327 ? 4.430 11.384 -52.313 1.00 90.31 327 GLU A CA 1
ATOM 2548 C C . GLU A 1 327 ? 5.538 10.441 -51.829 1.00 90.31 327 GLU A C 1
ATOM 2550 O O . GLU A 1 327 ? 5.408 9.222 -51.948 1.00 90.31 327 GLU A O 1
ATOM 2555 N N . ILE A 1 328 ? 6.591 10.991 -51.215 1.00 90.44 328 ILE A N 1
ATOM 2556 C CA . ILE A 1 328 ? 7.654 10.186 -50.603 1.00 90.44 328 ILE A CA 1
ATOM 2557 C C . ILE A 1 328 ? 7.130 9.440 -49.372 1.00 90.44 328 ILE A C 1
ATOM 2559 O O . ILE A 1 328 ? 7.360 8.240 -49.252 1.00 90.44 328 ILE A O 1
ATOM 2563 N N . SER A 1 329 ? 6.382 10.112 -48.491 1.00 88.25 329 SER A N 1
ATOM 2564 C CA . SER A 1 329 ? 5.777 9.475 -47.315 1.00 88.25 329 SER A CA 1
ATOM 2565 C C . SER A 1 329 ? 4.811 8.349 -47.689 1.00 88.25 329 SER A C 1
ATOM 2567 O O . SER A 1 329 ? 4.879 7.287 -47.084 1.00 88.25 329 SER A O 1
ATOM 2569 N N . ASP A 1 330 ? 3.962 8.540 -48.702 1.00 87.44 330 ASP A N 1
ATOM 2570 C CA . ASP A 1 330 ? 3.020 7.520 -49.180 1.00 87.44 330 ASP A CA 1
ATOM 2571 C C . ASP A 1 330 ? 3.762 6.309 -49.766 1.00 87.44 330 ASP A C 1
ATOM 2573 O O . ASP A 1 330 ? 3.349 5.166 -49.574 1.00 87.44 330 ASP A O 1
ATOM 2577 N N . THR A 1 331 ? 4.881 6.550 -50.455 1.00 88.69 331 THR A N 1
ATOM 2578 C CA . THR A 1 331 ? 5.728 5.488 -51.015 1.00 88.69 331 THR A CA 1
ATOM 2579 C C . THR A 1 331 ? 6.434 4.699 -49.914 1.00 88.69 331 THR A C 1
ATOM 2581 O O . THR A 1 331 ? 6.428 3.473 -49.949 1.00 88.69 331 THR A O 1
ATOM 2584 N N . LEU A 1 332 ? 6.994 5.381 -48.910 1.00 87.88 332 LEU A N 1
ATOM 2585 C CA . LEU A 1 332 ? 7.624 4.736 -47.755 1.00 87.88 332 LEU A CA 1
ATOM 2586 C C . LEU A 1 332 ? 6.607 3.950 -46.919 1.00 87.88 332 LEU A C 1
ATOM 2588 O O . LEU A 1 332 ? 6.872 2.808 -46.561 1.00 87.88 332 LEU A O 1
ATOM 2592 N N . ALA A 1 333 ? 5.418 4.509 -46.678 1.00 84.00 333 ALA A N 1
ATOM 2593 C CA . ALA A 1 333 ? 4.341 3.817 -45.971 1.00 84.00 333 ALA A CA 1
ATOM 2594 C C . ALA A 1 333 ? 3.859 2.572 -46.733 1.00 84.00 333 ALA A C 1
ATOM 2596 O O . ALA A 1 333 ? 3.587 1.541 -46.127 1.00 84.00 333 ALA A O 1
ATOM 2597 N N . ALA A 1 334 ? 3.797 2.637 -48.068 1.00 84.75 334 ALA A N 1
ATOM 2598 C CA . ALA A 1 334 ? 3.451 1.487 -48.897 1.00 84.75 334 ALA A CA 1
ATOM 2599 C C . ALA A 1 334 ? 4.484 0.349 -48.817 1.00 84.75 334 ALA A C 1
ATOM 2601 O O . ALA A 1 334 ? 4.107 -0.809 -48.994 1.00 84.75 334 ALA A O 1
ATOM 2602 N N . ILE A 1 335 ? 5.757 0.681 -48.582 1.00 84.56 335 ILE A N 1
ATOM 2603 C CA . ILE A 1 335 ? 6.850 -0.285 -48.418 1.00 84.56 335 ILE A CA 1
ATOM 2604 C C . ILE A 1 335 ? 6.843 -0.879 -47.005 1.00 84.56 335 ILE A C 1
ATOM 2606 O O . ILE A 1 335 ? 6.948 -2.094 -46.897 1.00 84.56 335 ILE A O 1
ATOM 2610 N N . GLY A 1 336 ? 6.693 -0.042 -45.971 1.00 82.56 336 GLY A N 1
ATOM 2611 C CA . GLY A 1 336 ? 6.703 -0.460 -44.565 1.00 82.56 336 GLY A CA 1
ATOM 2612 C C . GLY A 1 336 ? 5.362 -1.020 -44.084 1.00 82.56 336 GLY A C 1
ATOM 2613 O O . GLY A 1 336 ? 5.132 -2.221 -44.051 1.00 82.56 336 GLY A O 1
ATOM 2614 N N . GLU A 1 337 ? 4.411 -0.143 -43.753 1.00 80.62 337 GLU A N 1
ATOM 2615 C CA . GLU A 1 337 ? 3.111 -0.546 -43.178 1.00 80.62 337 GLU A CA 1
ATOM 2616 C C . GLU A 1 337 ? 2.177 -1.275 -44.166 1.00 80.62 337 GLU A C 1
ATOM 2618 O O . GLU A 1 337 ? 1.166 -1.876 -43.773 1.00 80.62 337 GLU A O 1
ATOM 2623 N N . GLY A 1 338 ? 2.495 -1.199 -45.458 1.00 85.06 338 GLY A N 1
ATOM 2624 C CA . GLY A 1 338 ? 1.683 -1.721 -46.543 1.00 85.06 338 GLY A CA 1
ATOM 2625 C C . GLY A 1 338 ? 0.530 -0.794 -46.932 1.00 85.06 338 GLY A C 1
ATOM 2626 O O . GLY A 1 338 ? 0.138 0.141 -46.234 1.00 85.06 338 GLY A O 1
ATOM 2627 N N . VAL A 1 339 ? -0.054 -1.053 -48.100 1.00 87.88 339 VAL A N 1
ATOM 2628 C CA . VAL A 1 339 ? -1.126 -0.221 -48.658 1.00 87.88 339 VAL A CA 1
ATOM 2629 C C . VAL A 1 339 ? -2.486 -0.671 -48.114 1.00 87.88 339 VAL A C 1
ATOM 2631 O O . VAL A 1 339 ? -2.894 -1.804 -48.400 1.00 87.88 339 VAL A O 1
ATOM 2634 N N . PRO A 1 340 ? -3.240 0.188 -47.399 1.00 88.75 340 PRO A N 1
ATOM 2635 C CA . PRO A 1 340 ? -4.567 -0.163 -46.911 1.00 88.75 340 PRO A CA 1
ATOM 2636 C C . PRO A 1 340 ? -5.568 -0.282 -48.068 1.00 88.75 340 PRO A C 1
ATOM 2638 O O . PRO A 1 340 ? -5.713 0.616 -48.899 1.00 88.75 340 PRO A O 1
ATOM 2641 N N . LEU A 1 341 ? -6.294 -1.399 -48.112 1.00 90.38 341 LEU A N 1
ATOM 2642 C CA . LEU A 1 341 ? -7.386 -1.662 -49.056 1.00 90.38 341 LEU A CA 1
ATOM 2643 C C . LEU A 1 341 ? -8.767 -1.350 -48.461 1.00 90.38 341 LEU A C 1
ATOM 2645 O O . LEU A 1 341 ? -9.745 -1.261 -49.210 1.00 90.38 341 LEU A O 1
ATOM 2649 N N . GLY A 1 342 ? -8.837 -1.168 -47.141 1.00 90.75 342 GLY A N 1
ATOM 2650 C CA . GLY A 1 342 ? -10.054 -0.920 -46.376 1.00 90.75 342 GLY A CA 1
ATOM 2651 C C . GLY A 1 342 ? -10.575 -2.163 -45.658 1.00 90.75 342 GLY A C 1
ATOM 2652 O O . GLY A 1 342 ? -9.972 -3.233 -45.696 1.00 90.75 342 GLY A O 1
ATOM 2653 N N . GLU A 1 343 ? -11.726 -2.005 -45.008 1.00 94.44 343 GLU A N 1
ATOM 2654 C CA . GLU A 1 343 ? -12.337 -3.059 -44.202 1.00 94.44 343 GLU A CA 1
ATOM 2655 C C . GLU A 1 343 ? -13.216 -3.994 -45.044 1.00 94.44 343 GLU A C 1
ATOM 2657 O O . GLU A 1 343 ? -14.071 -3.549 -45.821 1.00 94.44 343 GLU A O 1
ATOM 2662 N N . PHE A 1 344 ? -13.054 -5.301 -44.849 1.00 93.62 344 PHE A N 1
ATOM 2663 C CA . PHE A 1 344 ? -13.857 -6.335 -45.494 1.00 93.62 344 PHE A CA 1
ATOM 2664 C C . PHE A 1 344 ? -14.549 -7.212 -44.454 1.00 93.62 344 PHE A C 1
ATOM 2666 O O . PHE A 1 344 ? -13.928 -7.674 -43.504 1.00 93.62 344 PHE A O 1
ATOM 2673 N N . ASP A 1 345 ? -15.842 -7.464 -44.665 1.00 94.56 345 ASP A N 1
ATOM 2674 C CA . ASP A 1 345 ? -16.636 -8.378 -43.840 1.00 94.56 345 ASP A CA 1
ATOM 2675 C C . ASP A 1 345 ? -16.257 -9.833 -44.153 1.00 94.56 345 ASP A C 1
ATOM 2677 O O . ASP A 1 345 ? -16.470 -10.320 -45.273 1.00 94.56 345 ASP A O 1
ATOM 2681 N N . VAL A 1 346 ? -15.696 -10.514 -43.157 1.00 93.69 346 VAL A N 1
ATOM 2682 C CA . VAL A 1 346 ? -15.428 -11.950 -43.152 1.00 93.69 346 VAL A CA 1
ATOM 2683 C C . VAL A 1 346 ? -16.201 -12.557 -41.983 1.00 93.69 346 VAL A C 1
ATOM 2685 O O . VAL A 1 346 ? -15.917 -12.287 -40.823 1.00 93.69 346 VAL A O 1
ATOM 2688 N N . ASP A 1 347 ? -17.214 -13.369 -42.294 1.00 93.31 347 ASP A N 1
ATOM 2689 C CA . ASP A 1 347 ? -18.062 -14.062 -41.310 1.00 93.31 347 ASP A CA 1
ATOM 2690 C C . ASP A 1 347 ? -18.757 -13.153 -40.266 1.00 93.31 347 ASP A C 1
ATOM 2692 O O . ASP A 1 347 ? -19.133 -13.604 -39.181 1.00 93.31 347 ASP A O 1
ATOM 2696 N N . GLY A 1 348 ? -19.042 -11.896 -40.622 1.00 92.38 348 GLY A N 1
ATOM 2697 C CA . GLY A 1 348 ? -19.695 -10.912 -39.755 1.00 92.38 348 GLY A CA 1
ATOM 2698 C C . GLY A 1 348 ? -18.727 -10.034 -38.960 1.00 92.38 348 GLY A C 1
ATOM 2699 O O . GLY A 1 348 ? -19.194 -9.201 -38.178 1.00 92.38 348 GLY A O 1
ATOM 2700 N N . GLU A 1 349 ? -17.417 -10.193 -39.161 1.00 90.00 349 GLU A N 1
ATOM 2701 C CA . GLU A 1 349 ? -16.364 -9.341 -38.607 1.00 90.00 349 GLU A CA 1
ATOM 2702 C C . GLU A 1 349 ? -15.737 -8.493 -39.719 1.00 90.00 349 GLU A C 1
ATOM 2704 O O . GLU A 1 349 ? -15.369 -8.999 -40.777 1.00 90.00 349 GLU A O 1
ATOM 2709 N N . LEU A 1 350 ? -15.640 -7.179 -39.498 1.00 92.69 350 LEU A N 1
ATOM 2710 C CA . LEU A 1 350 ? -14.931 -6.274 -40.401 1.00 92.69 350 LEU A CA 1
ATOM 2711 C C . LEU A 1 350 ? -13.434 -6.365 -40.100 1.00 92.69 350 LEU A C 1
ATOM 2713 O O . LEU A 1 350 ? -13.005 -5.987 -39.014 1.00 92.69 350 LEU A O 1
ATOM 2717 N N . LEU A 1 351 ? -12.658 -6.870 -41.054 1.00 92.50 351 LEU A N 1
ATOM 2718 C CA . LEU A 1 351 ? -11.205 -6.984 -40.958 1.00 92.50 351 LEU A CA 1
ATOM 2719 C C . LEU A 1 351 ? -10.551 -5.907 -41.821 1.00 92.50 351 LEU A C 1
ATOM 2721 O O . LEU A 1 351 ? -10.979 -5.719 -42.959 1.00 92.50 351 LEU A O 1
ATOM 2725 N N . ASP A 1 352 ? -9.514 -5.237 -41.317 1.00 91.88 352 ASP A N 1
ATOM 2726 C CA . ASP A 1 352 ? -8.680 -4.336 -42.123 1.00 91.88 352 ASP A CA 1
ATOM 2727 C C . ASP A 1 352 ? -7.773 -5.162 -43.041 1.00 91.88 352 ASP A C 1
ATOM 2729 O O . ASP A 1 352 ? -7.110 -6.103 -42.599 1.00 91.88 352 ASP A O 1
ATOM 2733 N N . TRP A 1 353 ? -7.772 -4.849 -44.334 1.00 91.12 353 TRP A N 1
ATOM 2734 C CA . TRP A 1 353 ? -6.937 -5.535 -45.316 1.00 91.12 353 TRP A CA 1
ATOM 2735 C C . TRP A 1 353 ? -5.850 -4.597 -45.812 1.00 91.12 353 TRP A C 1
ATOM 2737 O O . TRP A 1 353 ? -6.133 -3.499 -46.291 1.00 91.12 353 TRP A O 1
ATOM 2747 N N . ARG A 1 354 ? -4.607 -5.076 -45.788 1.00 89.81 354 ARG A N 1
ATOM 2748 C CA . ARG A 1 354 ? -3.434 -4.359 -46.295 1.00 89.81 354 ARG A CA 1
ATOM 2749 C C . ARG A 1 354 ? -2.677 -5.218 -47.297 1.00 89.81 354 ARG A C 1
ATOM 2751 O O . ARG A 1 354 ? -2.660 -6.444 -47.191 1.00 89.81 354 ARG A O 1
ATOM 2758 N N . VAL A 1 355 ? -2.070 -4.575 -48.289 1.00 88.56 355 VAL A N 1
ATOM 2759 C CA . VAL A 1 355 ? -1.089 -5.209 -49.177 1.00 88.56 355 VAL A CA 1
ATOM 2760 C C . VAL A 1 355 ? 0.287 -4.806 -48.686 1.00 88.56 355 VAL A C 1
ATOM 2762 O O . VAL A 1 355 ? 0.680 -3.660 -48.875 1.00 88.56 355 VAL A O 1
ATOM 2765 N N . ALA A 1 356 ? 0.994 -5.744 -48.071 1.00 84.44 356 ALA A N 1
ATOM 2766 C CA . ALA A 1 356 ? 2.367 -5.558 -47.624 1.00 84.44 356 ALA A CA 1
ATOM 2767 C C . ALA A 1 356 ? 3.332 -6.360 -48.503 1.00 84.44 356 ALA A C 1
ATOM 2769 O O . ALA A 1 356 ? 2.936 -7.318 -49.183 1.00 84.44 356 ALA A O 1
ATOM 2770 N N . TYR A 1 357 ? 4.595 -5.948 -48.500 1.00 81.94 357 TYR A N 1
ATOM 2771 C CA . TYR A 1 357 ? 5.677 -6.725 -49.081 1.00 81.94 357 TYR A CA 1
ATOM 2772 C C . TYR A 1 357 ? 6.120 -7.814 -48.098 1.00 81.94 357 TYR A C 1
ATOM 2774 O O . TYR A 1 357 ? 6.279 -7.562 -46.913 1.00 81.94 357 TYR A O 1
ATOM 2782 N N . ASP A 1 358 ? 6.301 -9.036 -48.596 1.00 76.69 358 ASP A N 1
ATOM 2783 C CA . ASP A 1 358 ? 6.767 -10.179 -47.803 1.00 76.69 358 ASP A CA 1
ATOM 2784 C C . ASP A 1 358 ? 8.290 -10.319 -47.987 1.00 76.69 358 ASP A C 1
ATOM 2786 O O . ASP A 1 358 ? 8.762 -11.094 -48.826 1.00 76.69 358 ASP A O 1
ATOM 2790 N N . GLY A 1 359 ? 9.059 -9.470 -47.294 1.00 74.56 359 GLY A N 1
ATOM 2791 C CA . GLY A 1 359 ? 10.521 -9.396 -47.379 1.00 74.56 359 GLY A CA 1
ATOM 2792 C C . GLY A 1 359 ? 11.118 -8.234 -46.575 1.00 74.56 359 GLY A C 1
ATOM 2793 O O . GLY A 1 359 ? 10.410 -7.566 -45.833 1.00 74.56 359 GLY A O 1
ATOM 2794 N N . ASN A 1 360 ? 12.426 -7.992 -46.715 1.00 73.81 360 ASN A N 1
ATOM 2795 C CA . ASN A 1 360 ? 13.095 -6.879 -46.035 1.00 73.81 360 ASN A CA 1
ATOM 2796 C C . ASN A 1 360 ? 12.776 -5.547 -46.733 1.00 73.81 360 ASN A C 1
ATOM 2798 O O . ASN A 1 360 ? 13.095 -5.355 -47.906 1.00 73.81 360 ASN A O 1
ATOM 2802 N N . GLU A 1 361 ? 12.155 -4.635 -45.997 1.00 72.25 361 GLU A N 1
ATOM 2803 C CA . GLU A 1 361 ? 11.692 -3.330 -46.473 1.00 72.25 361 GLU A CA 1
ATOM 2804 C C . GLU A 1 361 ? 12.853 -2.400 -46.845 1.00 72.25 361 GLU A C 1
ATOM 2806 O O . GLU A 1 361 ? 12.741 -1.604 -47.777 1.00 72.25 361 GLU A O 1
ATOM 2811 N N . VAL A 1 362 ? 14.001 -2.546 -46.175 1.00 74.62 362 VAL A N 1
ATOM 2812 C CA . VAL A 1 362 ? 15.205 -1.740 -46.432 1.00 74.62 362 VAL A CA 1
ATOM 2813 C C . VAL A 1 362 ? 15.774 -2.022 -47.823 1.00 74.62 362 VAL A C 1
ATOM 2815 O O . VAL A 1 362 ? 16.194 -1.097 -48.517 1.00 74.62 362 VAL A O 1
ATOM 2818 N N . ASP A 1 363 ? 15.716 -3.279 -48.275 1.00 78.50 363 ASP A N 1
ATOM 2819 C CA . ASP A 1 363 ? 16.215 -3.678 -49.597 1.00 78.50 363 ASP A CA 1
ATOM 2820 C C . ASP A 1 363 ? 15.382 -3.051 -50.734 1.00 78.50 363 ASP A C 1
ATOM 2822 O O . ASP A 1 363 ? 15.884 -2.843 -51.839 1.00 78.50 363 ASP A O 1
ATOM 2826 N N . LEU A 1 364 ? 14.115 -2.701 -50.473 1.00 79.00 364 LEU A N 1
ATOM 2827 C CA . LEU A 1 364 ? 13.236 -2.082 -51.468 1.00 79.00 364 LEU A CA 1
ATOM 2828 C C . LEU A 1 364 ? 13.588 -0.624 -51.769 1.00 79.00 364 LEU A C 1
ATOM 2830 O O . LEU A 1 364 ? 13.180 -0.114 -52.813 1.00 79.00 364 LEU A O 1
ATOM 2834 N N . LEU A 1 365 ? 14.362 0.050 -50.918 1.00 82.31 365 LEU A N 1
ATOM 2835 C CA . LEU A 1 365 ? 14.774 1.433 -51.173 1.00 82.31 365 LEU A CA 1
ATOM 2836 C C . LEU A 1 365 ? 15.661 1.549 -52.417 1.00 82.31 365 LEU A C 1
ATOM 2838 O O . LEU A 1 365 ? 15.578 2.544 -53.135 1.00 82.31 365 LEU A O 1
ATOM 2842 N N . ASP A 1 366 ? 16.44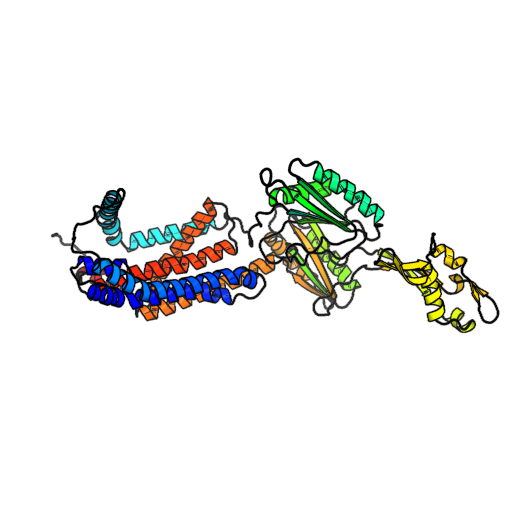4 0.511 -52.712 1.00 84.31 366 ASP A N 1
ATOM 2843 C CA . ASP A 1 366 ? 17.284 0.434 -53.912 1.00 84.31 366 ASP A CA 1
ATOM 2844 C C . ASP A 1 366 ? 16.520 -0.040 -55.162 1.00 84.31 366 ASP A C 1
ATOM 2846 O O . ASP A 1 366 ? 17.016 0.082 -56.286 1.00 84.31 366 ASP A O 1
ATOM 2850 N N . GLU A 1 367 ? 15.313 -0.588 -54.994 1.00 84.62 367 GLU A N 1
ATOM 2851 C CA . GLU A 1 367 ? 14.510 -1.149 -56.087 1.00 84.62 367 GLU A CA 1
ATOM 2852 C C . GLU A 1 367 ? 13.339 -0.249 -56.503 1.00 84.62 367 GLU A C 1
ATOM 2854 O O . GLU A 1 367 ? 12.912 -0.275 -57.663 1.00 84.62 367 GLU A O 1
ATOM 2859 N N . VAL A 1 368 ? 12.808 0.556 -55.581 1.00 87.75 368 VAL A N 1
ATOM 2860 C CA . VAL A 1 368 ? 11.660 1.428 -55.834 1.00 87.75 368 VAL A CA 1
ATOM 2861 C C . VAL A 1 368 ? 12.111 2.703 -56.538 1.00 87.75 368 VAL A C 1
ATOM 2863 O O . VAL A 1 368 ? 12.952 3.450 -56.048 1.00 87.75 368 VAL A O 1
ATOM 2866 N N . THR A 1 369 ? 11.514 2.972 -57.699 1.00 90.12 369 THR A N 1
ATOM 2867 C CA . THR A 1 369 ? 11.790 4.168 -58.506 1.00 90.12 369 THR A CA 1
ATOM 2868 C C . THR A 1 369 ? 10.570 5.071 -58.596 1.00 90.12 369 THR A C 1
ATOM 2870 O O . THR A 1 369 ? 9.470 4.595 -58.892 1.00 90.12 369 THR A O 1
ATOM 2873 N N . LEU A 1 370 ? 10.783 6.373 -58.444 1.00 89.56 370 LEU A N 1
ATOM 2874 C CA . LEU A 1 370 ? 9.784 7.418 -58.639 1.00 89.56 370 LEU A CA 1
ATOM 2875 C C . LEU A 1 370 ? 10.034 8.147 -59.959 1.00 89.56 370 LEU A C 1
ATOM 2877 O O . LEU A 1 370 ? 11.176 8.386 -60.348 1.00 89.56 370 LEU A O 1
ATOM 2881 N N . GLU A 1 371 ? 8.967 8.497 -60.672 1.00 90.75 371 GLU A N 1
ATOM 2882 C CA . GLU A 1 371 ? 9.082 9.181 -61.962 1.00 90.75 371 GLU A CA 1
ATOM 2883 C C . GLU A 1 371 ? 9.314 10.682 -61.743 1.00 90.75 371 GLU A C 1
ATOM 2885 O O . GLU A 1 371 ? 8.386 11.413 -61.394 1.00 90.75 371 GLU A O 1
ATOM 2890 N N . GLY A 1 372 ? 10.552 11.139 -61.944 1.00 85.88 372 GLY A N 1
ATOM 2891 C CA . GLY A 1 372 ? 10.913 12.554 -61.893 1.00 85.88 372 GLY A CA 1
ATOM 2892 C C . GLY A 1 372 ? 10.537 13.314 -63.170 1.00 85.88 372 GLY A C 1
ATOM 2893 O O . GLY A 1 372 ? 9.895 12.796 -64.086 1.00 85.88 372 GLY A O 1
ATOM 2894 N N . ILE A 1 373 ? 10.950 14.583 -63.255 1.00 84.56 373 ILE A N 1
ATOM 2895 C CA . ILE A 1 373 ? 10.641 15.445 -64.412 1.00 84.56 373 ILE A CA 1
ATOM 2896 C C . ILE A 1 373 ? 11.360 14.973 -65.685 1.00 84.56 373 ILE A C 1
ATOM 2898 O O . ILE A 1 373 ? 10.768 14.995 -66.769 1.00 84.56 373 ILE A O 1
ATOM 2902 N N . GLU A 1 374 ? 12.642 14.615 -65.573 1.00 81.06 374 GLU A N 1
ATOM 2903 C CA . GLU A 1 374 ? 13.491 14.241 -66.714 1.00 81.06 374 GLU A CA 1
ATOM 2904 C C . GLU A 1 374 ? 13.846 12.750 -66.733 1.00 81.06 374 GLU A C 1
ATOM 2906 O O . GLU A 1 374 ? 13.962 12.167 -67.815 1.00 81.06 374 GLU A O 1
ATOM 2911 N N . GLU A 1 375 ? 13.985 12.130 -65.562 1.00 85.81 375 GLU A N 1
ATOM 2912 C CA . GLU A 1 375 ? 14.339 10.722 -65.399 1.00 85.81 375 GLU A CA 1
ATOM 2913 C C . GLU A 1 375 ? 13.710 10.121 -64.137 1.00 85.81 375 GLU A C 1
ATOM 2915 O O . GLU A 1 375 ? 13.305 10.841 -63.224 1.00 85.81 375 GLU A O 1
ATOM 2920 N N . SER A 1 376 ? 13.593 8.793 -64.107 1.00 90.31 376 SER A N 1
ATOM 2921 C CA . SER A 1 376 ? 13.162 8.072 -62.911 1.00 90.31 376 SER A CA 1
ATOM 2922 C C . SER A 1 376 ? 14.300 8.069 -61.883 1.00 90.31 376 SER A C 1
ATOM 2924 O O . SER A 1 376 ? 15.440 7.759 -62.230 1.00 90.31 376 SER A O 1
ATOM 2926 N N . VAL A 1 377 ? 13.984 8.390 -60.632 1.00 91.06 377 VAL A N 1
ATOM 2927 C CA . VAL A 1 377 ? 14.931 8.489 -59.512 1.00 91.06 377 VAL A CA 1
ATOM 2928 C C . VAL A 1 377 ? 14.689 7.323 -58.557 1.00 91.06 377 VAL A C 1
ATOM 2930 O O . VAL A 1 377 ? 13.536 6.997 -58.267 1.00 91.06 377 VAL A O 1
ATOM 2933 N N . VAL A 1 378 ? 15.753 6.665 -58.097 1.00 92.44 378 VAL A N 1
ATOM 2934 C CA . VAL A 1 378 ? 15.655 5.566 -57.123 1.00 92.44 378 VAL A CA 1
ATOM 2935 C C . VAL A 1 378 ? 15.379 6.151 -55.738 1.00 92.44 378 VAL A C 1
ATOM 2937 O O . VAL A 1 378 ? 15.869 7.228 -55.404 1.00 92.44 378 VAL A O 1
ATOM 2940 N N . LEU A 1 379 ? 14.581 5.470 -54.919 1.00 90.06 379 LEU A N 1
ATOM 2941 C CA . LEU A 1 379 ? 14.192 5.970 -53.603 1.00 90.06 379 LEU A CA 1
ATOM 2942 C C . LEU A 1 379 ? 15.398 6.142 -52.661 1.00 90.06 379 LEU A C 1
ATOM 2944 O O . LEU A 1 379 ? 15.410 7.093 -51.882 1.00 90.06 379 LEU A O 1
ATOM 2948 N N . SER A 1 380 ? 16.443 5.318 -52.793 1.00 90.56 380 SER A N 1
ATOM 2949 C CA . SER A 1 380 ? 17.709 5.470 -52.061 1.00 90.56 380 SER A CA 1
ATOM 2950 C C . SER A 1 380 ? 18.530 6.712 -52.437 1.00 90.56 380 SER A C 1
ATOM 2952 O O . SER A 1 380 ? 19.341 7.160 -51.630 1.00 90.56 380 SER A O 1
ATOM 2954 N N . ASP A 1 381 ? 18.280 7.340 -53.595 1.00 90.06 381 ASP A N 1
ATOM 2955 C CA . ASP A 1 381 ? 18.871 8.646 -53.941 1.00 90.06 381 ASP A CA 1
ATOM 2956 C C . ASP A 1 381 ? 18.142 9.818 -53.246 1.00 90.06 381 ASP A C 1
ATOM 2958 O O . ASP A 1 381 ? 18.644 10.941 -53.225 1.00 90.06 381 ASP A O 1
ATOM 2962 N N . ILE A 1 382 ? 16.944 9.576 -52.696 1.00 91.19 382 ILE A N 1
ATOM 2963 C CA . ILE A 1 382 ? 16.089 10.583 -52.044 1.00 91.19 382 ILE A CA 1
ATOM 2964 C C . ILE A 1 382 ? 16.105 10.416 -50.520 1.00 91.19 382 ILE A C 1
ATOM 2966 O O . ILE A 1 382 ? 16.016 11.401 -49.785 1.00 91.19 382 ILE A O 1
ATOM 2970 N N . VAL A 1 383 ? 16.189 9.176 -50.038 1.00 90.31 383 VAL A N 1
ATOM 2971 C CA . VAL A 1 383 ? 16.096 8.822 -48.620 1.00 90.31 383 VAL A CA 1
ATOM 2972 C C . VAL A 1 383 ? 17.426 8.250 -48.152 1.00 90.31 383 VAL A C 1
ATOM 2974 O O . VAL A 1 383 ? 17.835 7.173 -48.573 1.00 90.31 383 VAL A O 1
ATOM 2977 N N . THR A 1 384 ? 18.085 8.956 -47.236 1.00 88.81 384 THR A N 1
ATOM 2978 C CA . THR A 1 384 ? 19.253 8.439 -46.517 1.00 88.81 384 THR A CA 1
ATOM 2979 C C . THR A 1 384 ? 18.788 7.795 -45.219 1.00 88.81 384 THR A C 1
ATOM 2981 O O . THR A 1 384 ? 18.105 8.442 -44.427 1.00 88.81 384 THR A O 1
ATOM 2984 N N . ILE A 1 385 ? 19.155 6.536 -44.991 1.00 86.62 385 ILE A N 1
ATOM 2985 C CA . ILE A 1 385 ? 18.946 5.879 -43.700 1.00 86.62 385 ILE A CA 1
ATOM 2986 C C . ILE A 1 385 ? 20.161 6.130 -42.812 1.00 86.62 385 ILE A C 1
ATOM 2988 O O . ILE A 1 385 ? 21.290 5.830 -43.202 1.00 86.62 385 ILE A O 1
ATOM 2992 N N . GLU A 1 386 ? 19.916 6.632 -41.609 1.00 88.94 386 GLU A N 1
ATOM 2993 C CA . GLU A 1 386 ? 20.895 6.694 -40.531 1.00 88.94 386 GLU A CA 1
ATOM 2994 C C . GLU A 1 386 ? 20.464 5.761 -39.398 1.00 88.94 386 GLU A C 1
ATOM 2996 O O . GLU A 1 386 ? 19.311 5.778 -38.974 1.00 88.94 386 GLU A O 1
ATOM 3001 N N . GLU A 1 387 ? 21.387 4.937 -38.911 1.00 86.81 387 GLU A N 1
ATOM 3002 C CA . GLU A 1 387 ? 21.188 4.181 -37.673 1.00 86.81 387 GLU A CA 1
ATOM 3003 C C . GLU A 1 387 ? 21.288 5.148 -36.489 1.00 86.81 387 GLU A C 1
ATOM 3005 O O . GLU A 1 387 ? 22.267 5.891 -36.360 1.00 86.81 387 GLU A O 1
ATOM 3010 N N . ALA A 1 388 ? 20.265 5.155 -35.643 1.00 85.94 388 ALA A N 1
ATOM 3011 C CA . ALA A 1 388 ? 20.183 5.979 -34.450 1.00 85.94 388 ALA A CA 1
ATOM 3012 C C . ALA A 1 388 ? 19.660 5.145 -33.281 1.00 85.94 388 ALA A C 1
ATOM 3014 O O . ALA A 1 388 ? 18.823 4.268 -33.458 1.00 85.94 388 ALA A O 1
ATOM 3015 N N . GLU A 1 389 ? 20.120 5.454 -32.076 1.00 82.69 389 GLU A N 1
ATOM 3016 C CA . GLU A 1 389 ? 19.524 4.928 -30.852 1.00 82.69 389 GLU A CA 1
ATOM 3017 C C . GLU A 1 389 ? 18.453 5.913 -30.382 1.00 82.69 389 GLU A C 1
ATOM 3019 O O . GLU A 1 389 ? 18.721 7.110 -30.235 1.00 82.69 389 GLU A O 1
ATOM 3024 N N . ILE A 1 390 ? 17.227 5.431 -30.184 1.00 82.19 390 ILE A N 1
ATOM 3025 C CA . ILE A 1 390 ? 16.123 6.247 -29.675 1.00 82.19 390 ILE A CA 1
ATOM 3026 C C . ILE A 1 390 ? 15.629 5.695 -28.346 1.00 82.19 390 ILE A C 1
ATOM 3028 O O . ILE A 1 390 ? 15.560 4.487 -28.138 1.00 82.19 390 ILE A O 1
ATOM 3032 N N . THR A 1 391 ? 15.252 6.594 -27.445 1.00 79.75 391 THR A N 1
ATOM 3033 C CA . THR A 1 391 ? 14.571 6.214 -26.211 1.00 79.75 391 THR A CA 1
ATOM 3034 C C . THR A 1 391 ? 13.138 5.787 -26.543 1.00 79.75 391 THR A C 1
ATOM 3036 O O . THR A 1 391 ? 12.416 6.576 -27.165 1.00 79.75 391 THR A O 1
ATOM 3039 N N . PRO A 1 392 ? 12.700 4.580 -26.146 1.00 70.31 392 PRO A N 1
ATOM 3040 C CA . PRO A 1 392 ? 11.400 4.049 -26.550 1.00 70.31 392 PRO A CA 1
ATOM 3041 C C . PRO A 1 392 ? 10.227 4.829 -25.941 1.00 70.31 392 PRO A C 1
ATOM 3043 O O . PRO A 1 392 ? 9.161 4.927 -26.549 1.00 70.31 392 PRO A O 1
ATOM 3046 N N . ARG A 1 393 ? 10.422 5.437 -24.764 1.00 78.94 393 ARG A N 1
ATOM 3047 C CA . ARG A 1 393 ? 9.370 6.133 -24.010 1.00 78.94 393 ARG A CA 1
ATOM 3048 C C . ARG A 1 393 ? 9.886 7.386 -23.314 1.00 78.94 393 ARG A C 1
ATOM 3050 O O . ARG A 1 393 ? 11.066 7.529 -23.029 1.00 78.94 393 ARG A O 1
ATOM 3057 N N . ILE A 1 394 ? 8.979 8.336 -23.079 1.00 85.38 394 ILE A N 1
ATOM 3058 C CA . ILE A 1 394 ? 9.260 9.571 -22.333 1.00 85.38 394 ILE A CA 1
ATOM 3059 C C . ILE A 1 394 ? 8.091 9.798 -21.367 1.00 85.38 394 ILE A C 1
ATOM 3061 O O . ILE A 1 394 ? 7.062 10.357 -21.777 1.00 85.38 394 ILE A O 1
ATOM 3065 N N . PRO A 1 395 ? 8.218 9.375 -20.100 1.00 86.00 395 PRO A N 1
ATOM 3066 C CA . PRO A 1 395 ? 7.166 9.547 -19.113 1.00 86.00 395 PRO A CA 1
ATOM 3067 C C . PRO A 1 395 ? 6.959 11.027 -18.776 1.00 86.00 395 PRO A C 1
ATOM 3069 O O . PRO A 1 395 ? 7.873 11.856 -18.847 1.00 86.00 395 PRO A O 1
ATOM 3072 N N . HIS A 1 396 ? 5.720 11.383 -18.434 1.00 88.62 396 HIS A N 1
ATOM 3073 C CA . HIS A 1 396 ? 5.378 12.739 -18.020 1.00 88.62 396 HIS A CA 1
ATOM 3074 C C . HIS A 1 396 ? 4.461 12.731 -16.796 1.00 88.62 396 HIS A C 1
ATOM 3076 O O . HIS A 1 396 ? 3.469 12.007 -16.764 1.00 88.62 396 HIS A O 1
ATOM 3082 N N . SER A 1 397 ? 4.727 13.634 -15.852 1.00 85.31 397 SER A N 1
ATOM 3083 C CA . SER A 1 397 ? 3.872 13.918 -14.696 1.00 85.31 397 SER A CA 1
ATOM 3084 C C . SER A 1 397 ? 3.543 15.409 -14.646 1.00 85.31 397 SER A C 1
ATOM 3086 O O . SER A 1 397 ? 4.414 16.268 -14.806 1.00 85.31 397 SER A O 1
ATOM 3088 N N . ASP A 1 398 ? 2.250 15.735 -14.539 1.00 84.00 398 ASP A N 1
ATOM 3089 C CA . ASP A 1 398 ? 1.720 17.109 -14.571 1.00 84.00 398 ASP A CA 1
ATOM 3090 C C . ASP A 1 398 ? 2.240 17.976 -15.745 1.00 84.00 398 ASP A C 1
ATOM 3092 O O . ASP A 1 398 ? 2.336 19.204 -15.664 1.00 84.00 398 ASP A O 1
ATOM 3096 N N . GLY A 1 399 ? 2.541 17.333 -16.879 1.00 87.62 399 GLY A N 1
ATOM 3097 C CA . GLY A 1 399 ? 3.040 17.978 -18.098 1.00 87.62 399 GLY A CA 1
ATOM 3098 C C . GLY A 1 399 ? 4.551 18.228 -18.132 1.00 87.62 399 GLY A C 1
ATOM 3099 O O . GLY A 1 399 ? 5.027 18.826 -19.097 1.00 87.62 399 GLY A O 1
ATOM 3100 N N . ASN A 1 400 ? 5.298 17.766 -17.129 1.00 89.94 400 ASN A N 1
ATOM 3101 C CA . ASN A 1 400 ? 6.759 17.786 -17.105 1.00 89.94 400 ASN A CA 1
ATOM 3102 C C . ASN A 1 400 ? 7.304 16.387 -17.389 1.00 89.94 400 ASN A C 1
ATOM 3104 O O . ASN A 1 400 ? 6.667 15.405 -17.021 1.00 89.94 400 ASN A O 1
ATOM 3108 N N . ARG A 1 401 ? 8.471 16.301 -18.032 1.00 92.44 401 ARG A N 1
ATOM 3109 C CA . ARG A 1 401 ? 9.156 15.021 -18.245 1.00 92.44 401 ARG A CA 1
ATOM 3110 C C . ARG A 1 401 ? 9.693 14.508 -16.919 1.00 92.44 401 ARG A C 1
ATOM 3112 O O . ARG A 1 401 ? 10.289 15.289 -16.171 1.00 92.44 401 ARG A O 1
ATOM 3119 N N . ILE A 1 402 ? 9.492 13.223 -16.667 1.00 93.50 402 ILE A N 1
ATOM 3120 C CA . ILE A 1 402 ? 10.024 12.543 -15.492 1.00 93.50 402 ILE A CA 1
ATOM 3121 C C . ILE A 1 402 ? 10.665 11.218 -15.896 1.00 93.50 402 ILE A C 1
ATOM 3123 O O . ILE A 1 402 ? 10.316 10.659 -16.935 1.00 93.50 402 ILE A O 1
ATOM 3127 N N . VAL A 1 403 ? 11.579 10.739 -15.062 1.00 92.06 403 VAL A N 1
ATOM 3128 C CA . VAL A 1 403 ? 12.051 9.355 -15.046 1.00 92.06 403 VAL A CA 1
ATOM 3129 C C . VAL A 1 403 ? 11.929 8.852 -13.618 1.00 92.06 403 VAL A C 1
ATOM 3131 O O . VAL A 1 403 ? 12.405 9.505 -12.687 1.00 92.06 403 VAL A O 1
ATOM 3134 N N . THR A 1 404 ? 11.280 7.711 -13.440 1.00 91.44 404 THR A N 1
ATOM 3135 C CA . THR A 1 404 ? 11.095 7.068 -12.143 1.00 91.44 404 THR A CA 1
ATOM 3136 C C . THR A 1 404 ? 12.058 5.902 -12.028 1.00 91.44 404 THR A C 1
ATOM 3138 O O . THR A 1 404 ? 11.848 4.859 -12.637 1.00 91.44 404 THR A O 1
ATOM 3141 N N . VAL A 1 405 ? 13.097 6.052 -11.209 1.00 91.88 405 VAL A N 1
ATOM 3142 C CA . VAL A 1 405 ? 13.991 4.940 -10.867 1.00 91.88 405 VAL A CA 1
ATOM 3143 C C . VAL A 1 405 ? 13.367 4.155 -9.719 1.00 91.88 405 VAL A C 1
ATOM 3145 O O . VAL A 1 405 ? 13.114 4.711 -8.646 1.00 91.88 405 VAL A O 1
ATOM 3148 N N . ARG A 1 406 ? 13.106 2.866 -9.916 1.00 89.25 406 ARG A N 1
ATOM 3149 C CA . ARG A 1 406 ? 12.493 1.988 -8.912 1.00 89.25 406 ARG A CA 1
ATOM 3150 C C . ARG A 1 406 ? 13.548 1.047 -8.347 1.00 89.25 406 ARG A C 1
ATOM 3152 O O . ARG A 1 406 ? 14.423 0.574 -9.065 1.00 89.25 406 ARG A O 1
ATOM 3159 N N . ALA A 1 407 ? 13.468 0.765 -7.051 1.00 87.81 407 ALA A N 1
ATOM 3160 C CA . ALA A 1 407 ? 14.355 -0.193 -6.401 1.00 87.81 407 ALA A CA 1
ATOM 3161 C C . ALA A 1 407 ? 13.587 -1.156 -5.494 1.00 87.81 407 ALA A C 1
ATOM 3163 O O . ALA A 1 407 ? 12.719 -0.764 -4.705 1.00 87.81 407 ALA A O 1
ATOM 3164 N N . PHE A 1 408 ? 13.969 -2.428 -5.583 1.00 82.69 408 PHE A N 1
ATOM 3165 C CA . PHE A 1 408 ? 13.356 -3.534 -4.862 1.00 82.69 408 PHE A CA 1
ATOM 3166 C C . PHE A 1 408 ? 14.346 -4.095 -3.832 1.00 82.69 408 PHE A C 1
ATOM 3168 O O . PHE A 1 408 ? 15.392 -4.645 -4.198 1.00 82.69 408 PHE A O 1
ATOM 3175 N N . PRO A 1 409 ? 14.061 -3.933 -2.530 1.00 80.94 409 PRO A N 1
ATOM 3176 C CA . PRO A 1 409 ? 14.922 -4.437 -1.474 1.00 80.94 409 PRO A CA 1
ATOM 3177 C C . PRO A 1 409 ? 14.729 -5.944 -1.257 1.00 80.94 409 PRO A C 1
ATOM 3179 O O . PRO A 1 409 ? 13.639 -6.475 -1.453 1.00 80.94 409 PRO A O 1
ATOM 3182 N N . GLY A 1 410 ? 15.787 -6.624 -0.811 1.00 75.62 410 GLY A N 1
ATOM 3183 C CA . GLY A 1 410 ? 15.732 -8.012 -0.348 1.00 75.62 410 GLY A CA 1
ATOM 3184 C C . GLY A 1 410 ? 15.305 -8.108 1.117 1.00 75.62 410 GLY A C 1
ATOM 3185 O O . GLY A 1 410 ? 14.301 -7.541 1.536 1.00 75.62 410 GLY A O 1
ATOM 3186 N N . GLU A 1 411 ? 16.100 -8.789 1.946 1.00 70.12 411 GLU A N 1
ATOM 3187 C CA . GLU A 1 411 ? 15.794 -8.934 3.381 1.00 70.12 411 GLU A CA 1
ATOM 3188 C C . GLU A 1 411 ? 15.914 -7.621 4.185 1.00 70.12 411 GLU A C 1
ATOM 3190 O O . GLU A 1 411 ? 15.425 -7.526 5.316 1.00 70.12 411 GLU A O 1
ATOM 3195 N N . ARG A 1 412 ? 16.600 -6.608 3.639 1.00 77.25 412 ARG A N 1
ATOM 3196 C CA . ARG A 1 412 ? 16.795 -5.308 4.296 1.00 77.25 412 ARG A CA 1
ATOM 3197 C C . ARG A 1 412 ? 15.560 -4.426 4.096 1.00 77.25 412 ARG A C 1
ATOM 3199 O O . ARG A 1 412 ? 14.998 -4.379 3.014 1.00 77.25 412 ARG A O 1
ATOM 3206 N N . GLY A 1 413 ? 15.141 -3.689 5.125 1.00 74.81 413 GLY A N 1
ATOM 3207 C CA . GLY A 1 413 ? 13.989 -2.789 5.011 1.00 74.81 413 GLY A CA 1
ATOM 3208 C C . GLY A 1 413 ? 14.259 -1.593 4.090 1.00 74.81 413 GLY A C 1
ATOM 3209 O O . GLY A 1 413 ? 15.323 -0.982 4.177 1.00 74.81 413 GLY A O 1
ATOM 3210 N N . ALA A 1 414 ? 13.273 -1.221 3.266 1.00 80.69 414 ALA A N 1
ATOM 3211 C CA . ALA A 1 414 ? 13.339 -0.061 2.370 1.00 80.69 414 ALA A CA 1
ATOM 3212 C C . ALA A 1 414 ? 13.695 1.248 3.103 1.00 80.69 414 ALA A C 1
ATOM 3214 O O . ALA A 1 414 ? 14.534 2.009 2.629 1.00 80.69 414 ALA A O 1
ATOM 3215 N N . ASP A 1 415 ? 13.128 1.468 4.297 1.00 80.31 415 ASP A N 1
ATOM 3216 C CA . ASP A 1 415 ? 13.426 2.624 5.160 1.00 80.31 415 ASP A CA 1
ATOM 3217 C C . ASP A 1 415 ? 14.925 2.751 5.487 1.00 80.31 415 ASP A C 1
ATOM 3219 O O . ASP A 1 415 ? 15.487 3.846 5.464 1.00 80.31 415 ASP A O 1
ATOM 3223 N N . ASP A 1 416 ? 15.582 1.627 5.791 1.00 83.62 416 ASP A N 1
ATOM 3224 C CA . ASP A 1 416 ? 17.000 1.604 6.163 1.00 83.62 416 ASP A CA 1
ATOM 3225 C C . ASP A 1 416 ? 17.911 1.834 4.952 1.00 83.62 416 ASP A C 1
ATOM 3227 O O . ASP A 1 416 ? 19.048 2.271 5.126 1.00 83.62 416 ASP A O 1
ATOM 3231 N N . ILE A 1 417 ? 17.444 1.485 3.750 1.00 88.31 417 ILE A N 1
ATOM 3232 C CA . ILE A 1 417 ? 18.144 1.738 2.486 1.00 88.31 417 ILE A CA 1
ATOM 3233 C C . ILE A 1 417 ? 18.021 3.219 2.140 1.00 88.31 417 ILE A C 1
ATOM 3235 O O . ILE A 1 417 ? 19.044 3.878 1.988 1.00 88.31 417 ILE A O 1
ATOM 3239 N N . ILE A 1 418 ? 16.799 3.767 2.121 1.00 89.06 418 ILE A N 1
ATOM 3240 C CA . ILE A 1 418 ? 16.553 5.189 1.837 1.00 89.06 418 ILE A CA 1
ATOM 3241 C C . ILE A 1 418 ? 17.358 6.073 2.793 1.00 89.06 418 ILE A C 1
ATOM 3243 O O . ILE A 1 418 ? 18.052 6.972 2.340 1.00 89.06 418 ILE A O 1
ATOM 3247 N N . ALA A 1 419 ? 17.346 5.788 4.099 1.00 88.25 419 ALA A N 1
ATOM 3248 C CA . ALA A 1 419 ? 18.086 6.583 5.080 1.00 88.25 419 ALA A CA 1
ATOM 3249 C C . ALA A 1 419 ? 19.619 6.554 4.896 1.00 88.25 419 ALA A C 1
ATOM 3251 O O . ALA A 1 419 ? 20.311 7.413 5.445 1.00 88.25 419 ALA A O 1
ATOM 3252 N N . GLU A 1 420 ? 20.161 5.559 4.187 1.00 91.19 420 GLU A N 1
ATOM 3253 C CA . GLU A 1 420 ? 21.581 5.491 3.830 1.00 91.19 420 GLU A CA 1
ATOM 3254 C C . GLU A 1 420 ? 21.889 6.312 2.574 1.00 91.19 420 GLU A C 1
ATOM 3256 O O . GLU A 1 420 ? 22.898 7.013 2.557 1.00 91.19 420 GLU A O 1
ATOM 3261 N N . VAL A 1 421 ? 21.018 6.252 1.561 1.00 93.19 421 VAL A N 1
ATOM 3262 C CA . VAL A 1 421 ? 21.264 6.842 0.232 1.00 93.19 421 VAL A CA 1
ATOM 3263 C C . VAL A 1 421 ? 20.627 8.217 0.019 1.00 93.19 421 VAL A C 1
ATOM 3265 O O . VAL A 1 421 ? 20.925 8.866 -0.976 1.00 93.19 421 VAL A O 1
ATOM 3268 N N . GLU A 1 422 ? 19.760 8.684 0.923 1.00 91.94 422 GLU A N 1
ATOM 3269 C CA . GLU A 1 422 ? 18.996 9.936 0.781 1.00 91.94 422 GLU A CA 1
ATOM 3270 C C . GLU A 1 422 ? 19.900 11.140 0.489 1.00 91.94 422 GLU A C 1
ATOM 3272 O O . GLU A 1 422 ? 19.648 11.879 -0.460 1.00 91.94 422 GLU A O 1
ATOM 3277 N N . ASP A 1 423 ? 20.978 11.315 1.259 1.00 93.31 423 ASP A N 1
ATOM 3278 C CA . ASP A 1 423 ? 21.913 12.431 1.068 1.00 93.31 423 ASP A CA 1
ATOM 3279 C C . ASP A 1 423 ? 22.645 12.345 -0.287 1.00 93.31 423 ASP A C 1
ATOM 3281 O O . ASP A 1 423 ? 22.905 13.379 -0.905 1.00 93.31 423 ASP A O 1
ATOM 3285 N N . ASP A 1 424 ? 22.962 11.133 -0.754 1.00 93.50 424 ASP A N 1
ATOM 3286 C CA . ASP A 1 424 ? 23.660 10.907 -2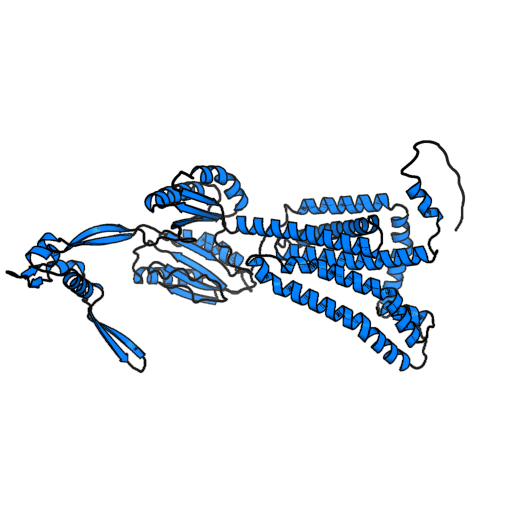.024 1.00 93.50 424 ASP A CA 1
ATOM 3287 C C . ASP A 1 424 ? 22.724 11.135 -3.219 1.00 93.50 424 ASP A C 1
ATOM 3289 O O . ASP A 1 424 ? 23.119 11.787 -4.183 1.00 93.50 424 ASP A O 1
ATOM 3293 N N . LEU A 1 425 ? 21.468 10.685 -3.131 1.00 92.62 425 LEU A N 1
ATOM 3294 C CA . LEU A 1 425 ? 20.442 10.905 -4.155 1.00 92.62 425 LEU A CA 1
ATOM 3295 C C . LEU A 1 425 ? 20.059 12.383 -4.269 1.00 92.62 425 LEU A C 1
ATOM 3297 O O . LEU A 1 425 ? 19.994 12.918 -5.371 1.00 92.62 425 LEU A O 1
ATOM 3301 N N . LEU A 1 426 ? 19.857 13.076 -3.144 1.00 92.38 426 LEU A N 1
ATOM 3302 C CA . LEU A 1 426 ? 19.554 14.512 -3.150 1.00 92.38 426 LEU A CA 1
ATOM 3303 C C . LEU A 1 426 ? 20.746 15.358 -3.618 1.00 92.38 426 LEU A C 1
ATOM 3305 O O . LEU A 1 426 ? 20.561 16.474 -4.097 1.00 92.38 426 LEU A O 1
ATOM 3309 N N . ALA A 1 427 ? 21.976 14.848 -3.508 1.00 93.25 427 ALA A N 1
ATOM 3310 C CA . ALA A 1 427 ? 23.153 15.517 -4.055 1.00 93.25 427 ALA A CA 1
ATOM 3311 C C . ALA A 1 427 ? 23.230 15.464 -5.591 1.00 93.25 427 ALA A C 1
ATOM 3313 O O . ALA A 1 427 ? 24.036 16.202 -6.165 1.00 93.25 427 ALA A O 1
ATOM 3314 N N . LEU A 1 428 ? 22.420 14.624 -6.250 1.00 91.75 428 LEU A N 1
ATOM 3315 C CA . LEU A 1 428 ? 22.348 14.549 -7.710 1.00 91.75 428 LEU A CA 1
ATOM 3316 C C . LEU A 1 428 ? 21.526 15.695 -8.324 1.00 91.75 428 LEU A C 1
ATOM 3318 O O . LEU A 1 428 ? 21.697 15.953 -9.517 1.00 91.75 428 LEU A O 1
ATOM 3322 N N . GLU A 1 429 ? 20.689 16.386 -7.533 1.00 91.88 429 GLU A N 1
ATOM 3323 C CA . GLU A 1 429 ? 19.901 17.545 -7.981 1.00 91.88 429 GLU A CA 1
ATOM 3324 C C . GLU A 1 429 ? 20.791 18.673 -8.526 1.00 91.88 429 GLU A C 1
ATOM 3326 O O . GLU A 1 429 ? 21.831 19.015 -7.946 1.00 91.88 429 GLU A O 1
ATOM 3331 N N . ASP A 1 430 ? 20.353 19.313 -9.612 1.00 89.62 430 ASP A N 1
ATOM 3332 C CA . ASP A 1 430 ? 21.034 20.462 -10.208 1.00 89.62 430 ASP A CA 1
ATOM 3333 C C . ASP A 1 430 ? 20.061 21.589 -10.626 1.00 89.62 430 ASP A C 1
ATOM 3335 O O . ASP A 1 430 ? 18.961 21.710 -10.093 1.00 89.62 430 ASP A O 1
ATOM 3339 N N . GLU A 1 431 ? 20.498 22.531 -11.473 1.00 86.50 431 GLU A N 1
ATOM 3340 C CA . GLU A 1 431 ? 19.625 23.632 -11.920 1.00 86.50 431 GLU A CA 1
ATOM 3341 C C . GLU A 1 431 ? 18.571 23.180 -12.950 1.00 86.50 431 GLU A C 1
ATOM 3343 O O . GLU A 1 431 ? 17.575 23.885 -13.131 1.00 86.50 431 GLU A O 1
ATOM 3348 N N . GLU A 1 432 ? 18.786 22.044 -13.619 1.00 87.50 432 GLU A N 1
ATOM 3349 C CA . GLU A 1 432 ? 17.945 21.498 -14.690 1.00 87.50 432 GLU A CA 1
ATOM 3350 C C . GLU A 1 432 ? 17.095 20.304 -14.230 1.00 87.50 432 GLU A C 1
ATOM 3352 O O . GLU A 1 432 ? 16.071 20.027 -14.865 1.00 87.50 432 GLU A O 1
ATOM 3357 N N . THR A 1 433 ? 17.472 19.632 -13.134 1.00 91.56 433 THR A N 1
ATOM 3358 C CA . THR A 1 433 ? 16.742 18.492 -12.567 1.00 91.56 433 THR A CA 1
ATOM 3359 C C . THR A 1 433 ? 16.383 18.659 -11.090 1.00 91.56 433 THR A C 1
ATOM 3361 O O . THR A 1 433 ? 17.122 19.232 -10.291 1.00 91.56 433 THR A O 1
ATOM 3364 N N . SER A 1 434 ? 15.225 18.121 -10.711 1.00 92.75 434 SER A N 1
ATOM 3365 C CA . SER A 1 434 ? 14.787 17.993 -9.316 1.00 92.75 434 SER A CA 1
ATOM 3366 C C . SER A 1 434 ? 14.457 16.545 -8.999 1.00 92.75 434 SER A C 1
ATOM 3368 O O . SER A 1 434 ? 13.870 15.859 -9.837 1.00 92.75 434 SER A O 1
ATOM 3370 N N . ILE A 1 435 ? 14.778 16.100 -7.788 1.00 93.12 435 ILE A N 1
ATOM 3371 C CA . ILE A 1 435 ? 14.657 14.707 -7.369 1.00 93.12 435 ILE A CA 1
ATOM 3372 C C . ILE A 1 435 ? 13.701 14.621 -6.189 1.00 93.12 435 ILE A C 1
ATOM 3374 O O . ILE A 1 435 ? 13.894 15.228 -5.137 1.00 93.12 435 ILE A O 1
ATOM 3378 N N . THR A 1 436 ? 12.664 13.811 -6.351 1.00 90.62 436 THR A N 1
ATOM 3379 C CA . THR A 1 436 ? 11.715 13.502 -5.289 1.00 90.62 436 THR A CA 1
ATOM 3380 C C . THR A 1 436 ? 11.851 12.039 -4.908 1.00 90.62 436 THR A C 1
ATOM 3382 O O . THR A 1 436 ? 11.614 11.142 -5.711 1.00 90.62 436 THR A O 1
ATOM 3385 N N . ILE A 1 437 ? 12.217 11.793 -3.652 1.00 89.62 437 ILE A N 1
ATOM 3386 C CA . ILE A 1 437 ? 12.248 10.446 -3.086 1.00 89.62 437 ILE A CA 1
ATOM 3387 C C . ILE A 1 437 ? 10.833 10.089 -2.629 1.00 89.62 437 ILE A C 1
ATOM 3389 O O . ILE A 1 437 ? 10.244 10.773 -1.788 1.00 89.62 437 ILE A O 1
ATOM 3393 N N . GLY A 1 438 ? 10.294 9.014 -3.189 1.00 82.94 438 GLY A N 1
ATOM 3394 C CA . GLY A 1 438 ? 8.952 8.513 -2.945 1.00 82.94 438 GLY A CA 1
ATOM 3395 C C . GLY A 1 438 ? 8.912 6.987 -2.864 1.00 82.94 438 GLY A C 1
ATOM 3396 O O . GLY A 1 438 ? 9.793 6.341 -2.292 1.00 82.94 438 GLY A O 1
ATOM 3397 N N . GLY A 1 439 ? 7.845 6.417 -3.414 1.00 79.12 439 GLY A N 1
ATOM 3398 C CA . GLY A 1 439 ? 7.528 4.996 -3.319 1.00 79.12 439 GLY A CA 1
ATOM 3399 C C . GLY A 1 439 ? 6.642 4.673 -2.121 1.00 79.12 439 GLY A C 1
ATOM 3400 O O . GLY A 1 439 ? 6.278 5.543 -1.317 1.00 79.12 439 GLY A O 1
ATOM 3401 N N . GLU A 1 440 ? 6.315 3.392 -1.989 1.00 76.00 440 GLU A N 1
ATOM 3402 C CA . GLU A 1 440 ? 5.391 2.901 -0.972 1.00 76.00 440 GLU A CA 1
ATOM 3403 C C . GLU A 1 440 ? 5.795 3.362 0.441 1.00 76.00 440 GLU A C 1
ATOM 3405 O O . GLU A 1 440 ? 4.957 3.736 1.262 1.00 76.00 440 GLU A O 1
ATOM 3410 N N . THR A 1 441 ? 7.091 3.364 0.742 1.00 72.62 441 THR A N 1
ATOM 3411 C CA . THR A 1 441 ? 7.624 3.696 2.069 1.00 72.62 441 THR A CA 1
ATOM 3412 C C . THR A 1 441 ? 7.292 5.132 2.509 1.00 72.62 441 THR A C 1
ATOM 3414 O O . THR A 1 441 ? 6.881 5.368 3.657 1.00 72.62 441 THR A O 1
ATOM 3417 N N . ALA A 1 442 ? 7.396 6.096 1.588 1.00 74.81 442 ALA A N 1
ATOM 3418 C CA . ALA A 1 442 ? 7.032 7.487 1.841 1.00 74.81 442 ALA A CA 1
ATOM 3419 C C . ALA A 1 442 ? 5.514 7.632 2.045 1.00 74.81 442 ALA A C 1
ATOM 3421 O O . ALA A 1 442 ? 5.074 8.233 3.032 1.00 74.81 442 ALA A O 1
ATOM 3422 N N . GLU A 1 443 ? 4.705 6.994 1.190 1.00 76.31 443 GLU A N 1
ATOM 3423 C CA . GLU A 1 443 ? 3.241 7.001 1.313 1.00 76.31 443 GLU A CA 1
ATOM 3424 C C . GLU A 1 443 ? 2.762 6.371 2.628 1.00 76.31 443 GLU A C 1
ATOM 3426 O O . GLU A 1 443 ? 1.897 6.922 3.322 1.00 76.31 443 GLU A O 1
ATOM 3431 N N . ARG A 1 444 ? 3.364 5.240 3.019 1.00 76.12 444 ARG A N 1
ATOM 3432 C CA . ARG A 1 444 ? 3.137 4.570 4.306 1.00 76.12 444 ARG A CA 1
ATOM 3433 C C . ARG A 1 444 ? 3.356 5.550 5.452 1.00 76.12 444 ARG A C 1
ATOM 3435 O O . ARG A 1 444 ? 2.478 5.711 6.309 1.00 76.12 444 ARG A O 1
ATOM 3442 N N . THR A 1 445 ? 4.507 6.221 5.467 1.00 78.25 445 THR A N 1
ATOM 3443 C CA . THR A 1 445 ? 4.883 7.182 6.513 1.00 78.25 445 THR A CA 1
ATOM 3444 C C . THR A 1 445 ? 3.898 8.345 6.590 1.00 78.25 445 THR A C 1
ATOM 3446 O O . THR A 1 445 ? 3.407 8.665 7.681 1.00 78.25 445 THR A O 1
ATOM 3449 N N . ASP A 1 446 ? 3.527 8.926 5.453 1.00 80.12 446 ASP A N 1
ATOM 3450 C CA . ASP A 1 446 ? 2.564 10.023 5.389 1.00 80.12 446 ASP A CA 1
ATOM 3451 C C . ASP A 1 446 ? 1.191 9.618 5.921 1.00 80.12 446 ASP A C 1
ATOM 3453 O O . ASP A 1 446 ? 0.592 10.329 6.741 1.00 80.12 446 ASP A O 1
ATOM 3457 N N . VAL A 1 447 ? 0.697 8.440 5.542 1.00 78.62 447 VAL A N 1
ATOM 3458 C CA . VAL A 1 447 ? -0.572 7.919 6.055 1.00 78.62 447 VAL A CA 1
ATOM 3459 C C . VAL A 1 447 ? -0.486 7.648 7.559 1.00 78.62 447 VAL A C 1
ATOM 3461 O O . VAL A 1 447 ? -1.409 8.010 8.298 1.00 78.62 447 VAL A O 1
ATOM 3464 N N . PHE A 1 448 ? 0.616 7.090 8.069 1.00 79.44 448 PHE A N 1
ATOM 3465 C CA . PHE A 1 448 ? 0.810 6.908 9.512 1.00 79.44 448 PHE A CA 1
ATOM 3466 C C . PHE A 1 448 ? 0.817 8.243 10.271 1.00 79.44 448 PHE A C 1
ATOM 3468 O O . PHE A 1 448 ? 0.181 8.347 11.331 1.00 79.44 448 PHE A O 1
ATOM 3475 N N . ILE A 1 449 ? 1.461 9.283 9.732 1.00 84.56 449 ILE A N 1
ATOM 3476 C CA . ILE A 1 449 ? 1.439 10.639 10.298 1.00 84.56 449 ILE A CA 1
ATOM 3477 C C . ILE A 1 449 ? 0.004 11.175 10.326 1.00 84.56 449 ILE A C 1
ATOM 3479 O O . ILE A 1 449 ? -0.455 11.653 11.372 1.00 84.56 44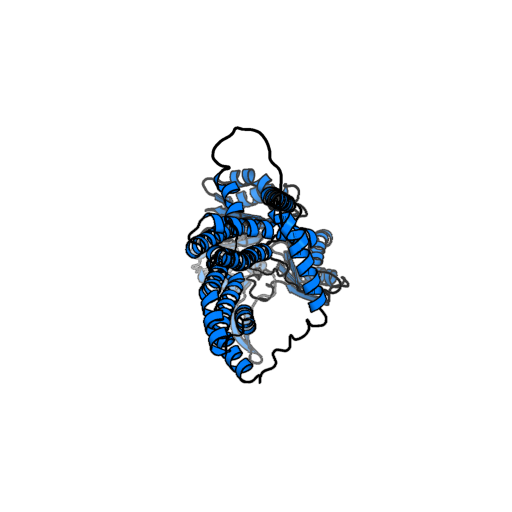9 ILE A O 1
ATOM 3483 N N . GLN A 1 450 ? -0.739 11.053 9.225 1.00 84.56 450 GLN A N 1
ATOM 3484 C CA . GLN A 1 450 ? -2.136 11.492 9.132 1.00 84.56 450 GLN A CA 1
ATOM 3485 C C . GLN A 1 450 ? -3.042 10.751 10.129 1.00 84.56 450 GLN A C 1
ATOM 3487 O O . GLN A 1 450 ? -3.864 11.371 10.814 1.00 84.56 450 GLN A O 1
ATOM 3492 N N . ILE A 1 451 ? -2.861 9.441 10.304 1.00 82.31 451 ILE A N 1
ATOM 3493 C CA . ILE A 1 451 ? -3.582 8.648 11.312 1.00 82.31 451 ILE A CA 1
ATOM 3494 C C . ILE A 1 451 ? -3.216 9.100 12.724 1.00 82.31 451 ILE A C 1
ATOM 3496 O O . ILE A 1 451 ? -4.100 9.233 13.575 1.00 82.31 451 ILE A O 1
ATOM 3500 N N . GLY A 1 452 ? -1.938 9.379 12.987 1.00 84.56 452 GLY A N 1
ATOM 3501 C CA . GLY A 1 452 ? -1.478 9.945 14.253 1.00 84.56 452 GLY A CA 1
ATOM 3502 C C . GLY A 1 452 ? -2.163 11.278 14.569 1.00 84.56 452 GLY A C 1
ATOM 3503 O O . GLY A 1 452 ? -2.665 11.479 15.681 1.00 84.56 452 GLY A O 1
ATOM 3504 N N . GLN A 1 453 ? -2.277 12.166 13.579 1.00 88.12 453 GLN A N 1
ATOM 3505 C CA . GLN A 1 453 ? -3.015 13.427 13.698 1.00 88.12 453 GLN A CA 1
ATOM 3506 C C . GLN A 1 453 ? -4.506 13.185 13.980 1.00 88.12 453 GLN A C 1
ATOM 3508 O O . GLN A 1 453 ? -5.076 13.794 14.892 1.00 88.12 453 GLN A O 1
ATOM 3513 N N . ILE A 1 454 ? -5.136 12.246 13.272 1.00 86.19 454 ILE A N 1
ATOM 3514 C CA . ILE A 1 454 ? -6.527 11.840 13.512 1.00 86.19 454 ILE A CA 1
ATOM 3515 C C . ILE A 1 454 ? -6.715 11.292 14.921 1.00 86.19 454 ILE A C 1
ATOM 3517 O O . ILE A 1 454 ? -7.694 11.633 15.588 1.00 86.19 454 ILE A O 1
ATOM 3521 N N . PHE A 1 455 ? -5.782 10.487 15.415 1.00 84.94 455 PHE A N 1
ATOM 3522 C CA . PHE A 1 455 ? -5.838 9.957 16.767 1.00 84.94 455 PHE A CA 1
ATOM 3523 C C . PHE A 1 455 ? -5.815 11.083 17.808 1.00 84.94 455 PHE A C 1
ATOM 3525 O O . PHE A 1 455 ? -6.608 11.065 18.755 1.00 84.94 455 PHE A O 1
ATOM 3532 N N . ILE A 1 456 ? -4.982 12.110 17.611 1.00 89.69 456 ILE A N 1
ATOM 3533 C CA . ILE A 1 456 ? -4.970 13.310 18.462 1.00 89.69 456 ILE A CA 1
ATOM 3534 C C . ILE A 1 456 ? -6.332 14.014 18.419 1.00 89.69 456 ILE A C 1
ATOM 3536 O O . ILE A 1 456 ? -6.875 14.361 19.474 1.00 89.69 456 ILE A O 1
ATOM 3540 N N . VAL A 1 457 ? -6.925 14.174 17.232 1.00 90.88 457 VAL A N 1
ATOM 3541 C CA . VAL A 1 457 ? -8.270 14.752 17.067 1.00 90.88 457 VAL A CA 1
ATOM 3542 C C . VAL A 1 457 ? -9.325 13.915 17.798 1.00 90.88 457 VAL A C 1
ATOM 3544 O O . VAL A 1 457 ? -10.150 14.474 18.524 1.00 90.88 457 VAL A O 1
ATOM 3547 N N . VAL A 1 458 ? -9.284 12.586 17.692 1.00 88.81 458 VAL A N 1
ATOM 3548 C CA . VAL A 1 458 ? -10.187 11.663 18.398 1.00 88.81 458 VAL A CA 1
ATOM 3549 C C . VAL A 1 458 ? -10.046 11.810 19.913 1.00 88.81 458 VAL A C 1
ATOM 3551 O O . VAL A 1 458 ? -11.048 11.981 20.612 1.00 88.81 458 VAL A O 1
ATOM 3554 N N . VAL A 1 459 ? -8.820 11.789 20.443 1.00 88.69 459 VAL A N 1
ATOM 3555 C CA . VAL A 1 459 ? -8.550 11.975 21.878 1.00 88.69 459 VAL A CA 1
ATOM 3556 C C . VAL A 1 459 ? -9.062 13.334 22.354 1.00 88.69 459 VAL A C 1
ATOM 3558 O O . VAL A 1 459 ? -9.672 13.425 23.424 1.00 88.69 459 VAL A O 1
ATOM 3561 N N . PHE A 1 460 ? -8.873 14.382 21.555 1.00 91.12 460 PHE A N 1
ATOM 3562 C CA . PHE A 1 460 ? -9.358 15.724 21.851 1.00 91.12 460 PHE A CA 1
ATOM 3563 C C . PHE A 1 460 ? -10.893 15.805 21.859 1.00 91.12 460 PHE A C 1
ATOM 3565 O O . PHE A 1 460 ? -11.477 16.333 22.809 1.00 91.12 460 PHE A O 1
ATOM 3572 N N . LEU A 1 461 ? -11.567 15.218 20.865 1.00 90.81 461 LEU A N 1
ATOM 3573 C CA . LEU A 1 461 ? -13.030 15.131 20.805 1.00 90.81 461 LEU A CA 1
ATOM 3574 C C . LEU A 1 461 ? -13.596 14.356 21.997 1.00 90.81 461 LEU A C 1
ATOM 3576 O O . LEU A 1 461 ? -14.553 14.804 22.636 1.00 90.81 461 LEU A O 1
ATOM 3580 N N . ILE A 1 462 ? -12.974 13.227 22.345 1.00 89.00 462 ILE A N 1
ATOM 3581 C CA . ILE A 1 462 ? -13.311 12.453 23.540 1.00 89.00 462 ILE A CA 1
ATOM 3582 C C . ILE A 1 462 ? -13.168 13.334 24.780 1.00 89.00 462 ILE A C 1
ATOM 3584 O O . ILE A 1 462 ? -14.100 13.416 25.579 1.00 89.00 462 ILE A O 1
ATOM 3588 N N . LEU A 1 463 ? -12.044 14.036 24.939 1.00 89.75 463 LEU A N 1
ATOM 3589 C CA . LEU A 1 463 ? -11.803 14.909 26.086 1.00 89.75 463 LEU A CA 1
ATOM 3590 C C . LEU A 1 463 ? -12.880 15.992 26.211 1.00 89.75 463 LEU A C 1
ATOM 3592 O O . LEU A 1 463 ? -13.387 16.199 27.316 1.00 89.75 463 LEU A O 1
ATOM 3596 N N . ILE A 1 464 ? -13.279 16.633 25.109 1.00 90.62 464 ILE A N 1
ATOM 3597 C CA . ILE A 1 464 ? -14.338 17.654 25.097 1.00 90.62 464 ILE A CA 1
ATOM 3598 C C . ILE A 1 464 ? -15.675 17.065 25.544 1.00 90.62 464 ILE A C 1
ATOM 3600 O O . ILE A 1 464 ? -16.294 17.585 26.477 1.00 90.62 464 ILE A O 1
ATOM 3604 N N . VAL A 1 465 ? -16.125 15.974 24.918 1.00 90.00 465 VAL A N 1
ATOM 3605 C CA . VAL A 1 465 ? -17.423 15.360 25.247 1.00 90.00 465 VAL A CA 1
ATOM 3606 C C . VAL A 1 465 ? -17.452 14.920 26.710 1.00 90.00 465 VAL A C 1
ATOM 3608 O O . VAL A 1 465 ? -18.438 15.131 27.420 1.00 90.00 465 VAL A O 1
ATOM 3611 N N . MET A 1 466 ? -16.339 14.376 27.192 1.00 87.25 466 MET A N 1
ATOM 3612 C CA . MET A 1 466 ? -16.172 13.943 28.573 1.00 87.25 466 MET A CA 1
ATOM 3613 C C . MET A 1 466 ? -16.169 15.108 29.562 1.00 87.25 466 MET A C 1
ATOM 3615 O O . MET A 1 466 ? -16.818 15.032 30.609 1.00 87.25 466 MET A O 1
ATOM 3619 N N . ALA A 1 467 ? -15.471 16.194 29.239 1.00 88.69 467 ALA A N 1
ATOM 3620 C CA . ALA A 1 467 ? -15.438 17.390 30.069 1.00 88.69 467 ALA A CA 1
ATOM 3621 C C . ALA A 1 467 ? -16.837 18.010 30.203 1.00 88.69 467 ALA A C 1
ATOM 3623 O O . ALA A 1 467 ? -17.231 18.380 31.311 1.00 88.69 467 ALA A O 1
ATOM 3624 N N . ILE A 1 468 ? -17.607 18.052 29.108 1.00 88.44 468 ILE A N 1
ATOM 3625 C CA . ILE A 1 468 ? -18.995 18.536 29.091 1.00 88.44 468 ILE A CA 1
ATOM 3626 C C . ILE A 1 468 ? -19.901 17.625 29.931 1.00 88.44 468 ILE A C 1
ATOM 3628 O O . ILE A 1 468 ? -20.658 18.118 30.765 1.00 88.44 468 ILE A O 1
ATOM 3632 N N . GLN A 1 469 ? -19.802 16.304 29.763 1.00 85.50 469 GLN A N 1
ATOM 3633 C CA . GLN A 1 469 ? -20.638 15.333 30.477 1.00 85.50 469 GLN A CA 1
ATOM 3634 C C . GLN A 1 469 ? -20.425 15.370 31.994 1.00 85.50 469 GLN A C 1
ATOM 3636 O O . GLN A 1 469 ? -21.382 15.340 32.772 1.00 85.50 469 GLN A O 1
ATOM 3641 N N . PHE A 1 470 ? -19.164 15.386 32.428 1.00 84.19 470 PHE A N 1
ATOM 3642 C CA . PHE A 1 470 ? -18.811 15.238 33.839 1.00 84.19 470 PHE A CA 1
ATOM 3643 C C . PHE A 1 470 ? -18.565 16.565 34.555 1.00 84.19 470 PHE A C 1
ATOM 3645 O O . PHE A 1 470 ? -18.363 16.555 35.772 1.00 84.19 470 PHE A O 1
ATOM 3652 N N . TYR A 1 471 ? -18.589 17.693 33.836 1.00 86.12 471 TYR A N 1
ATOM 3653 C CA . TYR A 1 471 ? -18.246 19.020 34.361 1.00 86.12 471 TYR A CA 1
ATOM 3654 C C . TYR A 1 471 ? -16.914 19.010 35.136 1.00 86.12 471 TYR A C 1
ATOM 3656 O O . TYR A 1 471 ? -16.766 19.642 36.183 1.00 86.12 471 TYR A O 1
ATOM 3664 N N . SER A 1 472 ? -15.949 18.218 34.663 1.00 85.88 472 SER A N 1
ATOM 3665 C CA . SER A 1 472 ? -14.665 17.981 35.322 1.00 85.88 472 SER A CA 1
ATOM 3666 C C . SER A 1 472 ? -13.611 17.613 34.288 1.00 85.88 472 SER A C 1
ATOM 3668 O O . SER A 1 472 ? -13.884 16.803 33.410 1.00 85.88 472 SER A O 1
ATOM 3670 N N . LEU A 1 473 ? -12.400 18.157 34.432 1.00 83.00 473 LEU A N 1
ATOM 3671 C CA . LEU A 1 473 ? -11.252 17.787 33.597 1.00 83.00 473 LEU A CA 1
ATOM 3672 C C . LEU A 1 473 ? -10.491 16.570 34.140 1.00 83.00 473 LEU A C 1
ATOM 3674 O O . LEU A 1 473 ? -9.880 15.841 33.371 1.00 83.00 473 LEU A O 1
ATOM 3678 N N . SER A 1 474 ? -10.568 16.278 35.442 1.00 87.62 474 SER A N 1
ATOM 3679 C CA . SER A 1 474 ? -9.828 15.156 36.045 1.00 87.62 474 SER A CA 1
ATOM 3680 C C . SER A 1 474 ? -10.401 13.786 35.672 1.00 87.62 474 SER A C 1
ATOM 3682 O O . SER A 1 474 ? -9.656 12.823 35.525 1.00 87.62 474 SER A O 1
ATOM 3684 N N . ILE A 1 475 ? -11.725 13.692 35.525 1.00 86.06 475 ILE A N 1
ATOM 3685 C CA . ILE A 1 475 ? -12.415 12.460 35.121 1.00 86.06 475 ILE A CA 1
ATOM 3686 C C . ILE A 1 475 ? -12.011 12.011 33.702 1.00 86.06 475 ILE A C 1
ATOM 3688 O O . ILE A 1 475 ? -11.648 10.843 33.554 1.00 86.06 475 ILE A O 1
ATOM 3692 N N . PRO A 1 476 ? -12.014 12.895 32.681 1.00 87.50 476 PRO A N 1
ATOM 3693 C CA . PRO A 1 476 ? -11.490 12.582 31.354 1.00 87.50 476 PRO A CA 1
ATOM 3694 C C . PRO A 1 476 ? -10.086 11.968 31.385 1.00 87.50 476 PRO A C 1
ATOM 3696 O O . PRO A 1 476 ? -9.880 10.920 30.785 1.00 87.50 476 PRO A O 1
ATOM 3699 N N . PHE A 1 477 ? -9.146 12.534 32.151 1.00 88.38 477 PHE A N 1
ATOM 3700 C CA . PHE A 1 477 ? -7.784 11.988 32.263 1.00 88.38 477 PHE A CA 1
ATOM 3701 C C . PHE A 1 477 ? -7.736 10.569 32.849 1.00 88.38 477 PHE A C 1
ATOM 3703 O O . PHE A 1 477 ? -6.933 9.749 32.410 1.00 88.38 477 PHE A O 1
ATOM 3710 N N . ILE A 1 478 ? -8.601 10.248 33.819 1.00 88.44 478 ILE A N 1
ATOM 3711 C CA . ILE A 1 478 ? -8.704 8.884 34.371 1.00 88.44 478 ILE A CA 1
ATOM 3712 C C . ILE A 1 478 ? -9.188 7.900 33.301 1.00 88.44 478 ILE A C 1
ATOM 3714 O O . ILE A 1 478 ? -8.778 6.745 33.293 1.00 88.44 478 ILE A O 1
ATOM 3718 N N . ILE A 1 479 ? -10.064 8.342 32.403 1.00 89.38 479 ILE A N 1
ATOM 3719 C CA . ILE A 1 479 ? -10.571 7.497 31.324 1.00 89.38 479 ILE A CA 1
ATOM 3720 C C . ILE A 1 479 ? -9.542 7.371 30.195 1.00 89.38 479 ILE A C 1
ATOM 3722 O O . ILE A 1 479 ? -9.346 6.271 29.687 1.00 89.38 479 ILE A O 1
ATOM 3726 N N . LEU A 1 480 ? -8.812 8.438 29.866 1.00 89.25 480 LEU A N 1
ATOM 3727 C CA . LEU A 1 480 ? -7.716 8.385 28.894 1.00 89.25 480 LEU A CA 1
ATOM 3728 C C . LEU A 1 480 ? -6.565 7.477 29.349 1.00 89.25 480 LEU A C 1
ATOM 3730 O O . LEU A 1 480 ? -5.975 6.790 28.522 1.00 89.25 480 LEU A O 1
ATOM 3734 N N . SER A 1 481 ? -6.279 7.380 30.652 1.00 91.06 481 SER A N 1
ATOM 3735 C CA . SER A 1 481 ? -5.285 6.407 31.133 1.00 91.06 481 SER A CA 1
ATOM 3736 C C . SER A 1 481 ? -5.738 4.954 30.945 1.00 91.06 481 SER A C 1
ATOM 3738 O O . SER A 1 481 ? -4.905 4.081 30.717 1.00 91.06 481 SER A O 1
ATOM 3740 N N . ALA A 1 482 ? -7.049 4.686 30.967 1.00 91.06 482 ALA A N 1
ATOM 3741 C CA . ALA A 1 482 ? -7.582 3.374 30.608 1.00 91.06 482 ALA A CA 1
ATOM 3742 C C . ALA A 1 482 ? -7.436 3.088 29.105 1.00 91.06 482 ALA A C 1
ATOM 3744 O O . ALA A 1 482 ? -7.148 1.952 28.744 1.00 91.06 482 ALA A O 1
ATOM 3745 N N . VAL A 1 483 ? -7.583 4.105 28.244 1.00 91.88 483 VAL A N 1
ATOM 3746 C CA . VAL A 1 483 ? -7.307 3.986 26.800 1.00 91.88 483 VAL A CA 1
ATOM 3747 C C . VAL A 1 483 ? -5.835 3.655 26.561 1.00 91.88 483 VAL A C 1
ATOM 3749 O O . VAL A 1 483 ? -5.544 2.698 25.854 1.00 91.88 483 VAL A O 1
ATOM 3752 N N . TYR A 1 484 ? -4.912 4.362 27.218 1.00 92.25 484 TYR A N 1
ATOM 3753 C CA . TYR A 1 484 ? -3.475 4.074 27.132 1.00 92.25 484 TYR A CA 1
ATOM 3754 C C . TYR A 1 484 ? -3.144 2.619 27.509 1.00 92.25 484 TYR A C 1
ATOM 3756 O O . TYR A 1 484 ? -2.424 1.929 26.792 1.00 92.25 484 TYR A O 1
ATOM 3764 N N . LEU A 1 485 ? -3.729 2.114 28.601 1.00 93.69 485 LEU A N 1
ATOM 3765 C CA . LEU A 1 485 ? -3.568 0.714 29.009 1.00 93.69 485 LEU A CA 1
ATOM 3766 C C . LEU A 1 485 ? -4.211 -0.281 28.033 1.00 93.69 485 LEU A C 1
ATOM 3768 O O . LEU A 1 485 ? -3.745 -1.412 27.925 1.00 93.69 485 LEU A O 1
ATOM 3772 N N . ALA A 1 486 ? -5.278 0.110 27.338 1.00 93.00 486 ALA A N 1
ATOM 3773 C CA . ALA A 1 486 ? -5.900 -0.732 26.324 1.00 93.00 486 ALA A CA 1
ATOM 3774 C C . ALA A 1 486 ? -5.000 -0.881 25.090 1.00 93.00 486 ALA A C 1
ATOM 3776 O O . ALA A 1 486 ? -4.836 -1.998 24.609 1.00 93.00 486 ALA A O 1
ATOM 3777 N N . PHE A 1 487 ? -4.350 0.202 24.648 1.00 92.25 487 PHE A N 1
ATOM 3778 C CA . PHE A 1 487 ? -3.334 0.150 23.591 1.00 92.25 487 PHE A CA 1
ATOM 3779 C C . PHE A 1 487 ? -2.140 -0.722 23.978 1.00 92.25 487 PHE A C 1
ATOM 3781 O O . PHE A 1 487 ? -1.712 -1.545 23.180 1.00 92.25 487 PHE A O 1
ATOM 3788 N N . ALA A 1 488 ? -1.663 -0.631 25.222 1.00 93.94 488 ALA A N 1
ATOM 3789 C CA . ALA A 1 488 ? -0.635 -1.544 25.722 1.00 93.94 488 ALA A CA 1
ATOM 3790 C C . ALA A 1 488 ? -1.061 -3.022 25.607 1.00 93.94 488 ALA A C 1
ATOM 3792 O O . ALA A 1 488 ? -0.267 -3.878 25.233 1.00 93.94 488 ALA A O 1
ATOM 3793 N N . GLY A 1 489 ? -2.332 -3.326 25.893 1.00 93.69 489 GLY A N 1
ATOM 3794 C CA . GLY A 1 489 ? -2.897 -4.660 25.686 1.00 93.69 489 GLY A CA 1
ATOM 3795 C C . GLY A 1 489 ? -2.971 -5.070 24.212 1.00 93.69 489 GLY A C 1
ATOM 3796 O O . GLY A 1 489 ? -2.730 -6.234 23.907 1.00 93.69 489 GLY A O 1
ATOM 3797 N N . ALA A 1 490 ? -3.263 -4.128 23.310 1.00 93.00 490 ALA A N 1
ATOM 3798 C CA . ALA A 1 490 ? -3.249 -4.366 21.868 1.00 93.00 490 ALA A CA 1
ATOM 3799 C C . ALA A 1 490 ? -1.835 -4.695 21.362 1.00 93.00 490 ALA A C 1
ATOM 3801 O O . ALA A 1 490 ? -1.688 -5.669 20.637 1.00 93.00 490 ALA A O 1
ATOM 3802 N N . MET A 1 491 ? -0.802 -3.976 21.825 1.00 93.62 491 MET A N 1
ATOM 3803 C CA . MET A 1 491 ? 0.601 -4.274 21.486 1.00 93.62 491 MET A CA 1
ATOM 3804 C C . MET A 1 491 ? 1.008 -5.686 21.919 1.00 93.62 491 MET A C 1
ATOM 3806 O O . MET A 1 491 ? 1.626 -6.413 21.154 1.00 93.62 491 MET A O 1
ATOM 3810 N N . ILE A 1 492 ? 0.606 -6.113 23.123 1.00 94.06 492 ILE A N 1
ATOM 3811 C CA . ILE A 1 492 ? 0.833 -7.496 23.579 1.00 94.06 492 ILE A CA 1
ATOM 3812 C C . ILE A 1 492 ? 0.106 -8.494 22.671 1.00 94.06 492 ILE A C 1
ATOM 3814 O O . ILE A 1 492 ? 0.645 -9.557 22.386 1.00 94.06 492 ILE A O 1
ATOM 3818 N N . GLY A 1 493 ? -1.116 -8.167 22.240 1.00 93.44 493 GLY A N 1
ATOM 3819 C CA . GLY A 1 493 ? -1.889 -8.987 21.311 1.00 93.44 493 GLY A CA 1
ATOM 3820 C C . GLY A 1 493 ? -1.156 -9.192 19.991 1.00 93.44 493 GLY A C 1
ATOM 3821 O O . GLY A 1 493 ? -0.872 -10.336 19.660 1.00 93.44 493 GLY A O 1
ATOM 3822 N N . LEU A 1 494 ? -0.790 -8.093 19.323 1.00 92.00 494 LEU A N 1
ATOM 3823 C CA . LEU A 1 494 ? -0.057 -8.100 18.052 1.00 92.00 494 LEU A CA 1
ATOM 3824 C C . LEU A 1 494 ? 1.280 -8.838 18.170 1.00 92.00 494 LEU A C 1
ATOM 3826 O O . LEU A 1 494 ? 1.606 -9.658 17.323 1.00 92.00 494 LEU A O 1
ATOM 3830 N N . PHE A 1 495 ? 2.011 -8.631 19.267 1.00 93.31 495 PHE A N 1
ATOM 3831 C CA . PHE A 1 495 ? 3.255 -9.350 19.530 1.00 93.31 495 PHE A CA 1
ATOM 3832 C C . PHE A 1 495 ? 3.047 -10.862 19.710 1.00 93.31 495 PHE A C 1
ATOM 3834 O O . PHE A 1 495 ? 3.869 -11.657 19.274 1.00 93.31 495 PHE A O 1
ATOM 3841 N N . ILE A 1 496 ? 1.965 -11.303 20.357 1.00 94.81 496 ILE A N 1
ATOM 3842 C CA . ILE A 1 496 ? 1.698 -12.742 20.521 1.00 94.81 496 ILE A CA 1
ATOM 3843 C C . ILE A 1 496 ? 1.259 -13.373 19.198 1.00 94.81 496 ILE A C 1
ATOM 3845 O O . ILE A 1 496 ? 1.615 -14.518 18.934 1.00 94.81 496 ILE A O 1
ATOM 3849 N N . THR A 1 497 ? 0.463 -12.658 18.403 1.00 91.25 497 THR A N 1
ATOM 3850 C CA . THR A 1 497 ? -0.058 -13.159 17.126 1.00 91.25 497 THR A CA 1
ATOM 3851 C C . THR A 1 497 ? 0.914 -12.983 15.971 1.00 91.25 497 THR A C 1
ATOM 3853 O O . THR A 1 497 ? 0.678 -13.587 14.935 1.00 91.25 497 THR A O 1
ATOM 3856 N N . GLN A 1 498 ? 1.977 -12.189 16.151 1.00 86.31 498 GLN A N 1
ATOM 3857 C CA . GLN A 1 498 ? 2.930 -11.814 15.099 1.00 86.31 498 GLN A CA 1
ATOM 3858 C C . GLN A 1 498 ? 2.237 -11.209 13.867 1.00 86.31 498 GLN A C 1
ATOM 3860 O O . GLN A 1 498 ? 2.707 -11.329 12.748 1.00 86.31 498 GLN A O 1
ATOM 3865 N N . THR A 1 499 ? 1.101 -10.546 14.087 1.00 84.06 499 THR A N 1
ATOM 3866 C CA . THR A 1 499 ? 0.363 -9.821 13.045 1.00 84.06 499 THR A CA 1
ATOM 3867 C C . THR A 1 499 ? 0.926 -8.415 12.928 1.00 84.06 499 THR A C 1
ATOM 3869 O O . THR A 1 499 ? 1.101 -7.765 13.970 1.00 84.06 499 THR A O 1
ATOM 3872 N N . GLY A 1 500 ? 1.146 -7.936 11.704 1.00 82.00 500 GLY A N 1
ATOM 3873 C CA . GLY A 1 500 ? 1.804 -6.663 11.469 1.00 82.00 500 GLY A CA 1
ATOM 3874 C C . GLY A 1 500 ? 1.078 -5.456 12.072 1.00 82.00 500 GLY A C 1
ATOM 3875 O O . GLY A 1 500 ? -0.155 -5.391 12.177 1.00 82.00 500 GLY A O 1
ATOM 3876 N N . LEU A 1 501 ? 1.860 -4.468 12.505 1.00 84.62 501 LEU A N 1
ATOM 3877 C CA . LEU A 1 501 ? 1.389 -3.157 12.927 1.00 84.62 501 LEU A CA 1
ATOM 3878 C C . LEU A 1 501 ? 1.043 -2.330 11.684 1.00 84.62 501 LEU A C 1
ATOM 3880 O O . LEU A 1 501 ? 1.785 -1.448 11.266 1.00 84.62 501 LEU A O 1
ATOM 3884 N N . GLY A 1 502 ? -0.115 -2.638 11.114 1.00 81.75 502 GLY A N 1
ATOM 3885 C CA . GLY A 1 502 ? -0.623 -1.986 9.917 1.00 81.75 502 GLY A CA 1
ATOM 3886 C C . GLY A 1 502 ? -1.722 -0.975 10.121 1.00 81.75 502 GLY A C 1
ATOM 3887 O O . GLY A 1 502 ? -2.210 -0.747 11.238 1.00 81.75 502 GLY A O 1
ATOM 3888 N N . PHE A 1 503 ? -2.210 -0.468 8.995 1.00 79.56 503 PHE A N 1
ATOM 3889 C CA . PHE A 1 503 ? -3.383 0.388 8.914 1.00 79.56 503 PHE A CA 1
ATOM 3890 C C . PHE A 1 503 ? -4.596 -0.232 9.634 1.00 79.56 503 PHE A C 1
ATOM 3892 O O . PHE A 1 503 ? -5.232 0.401 10.485 1.00 79.56 503 PHE A O 1
ATOM 3899 N N . MET A 1 504 ? -4.858 -1.523 9.396 1.00 82.19 504 MET A N 1
ATOM 3900 C CA . MET A 1 504 ? -5.962 -2.268 10.020 1.00 82.19 504 MET A CA 1
ATOM 3901 C C . MET A 1 504 ? -5.807 -2.421 11.541 1.00 82.19 504 MET A C 1
ATOM 3903 O O . MET A 1 504 ? -6.786 -2.312 12.291 1.00 82.19 504 MET A O 1
ATOM 3907 N N . SER A 1 505 ? -4.579 -2.626 12.023 1.00 87.44 505 SER A N 1
ATOM 3908 C CA . SER A 1 505 ? -4.290 -2.759 13.455 1.00 87.44 505 SER A CA 1
ATOM 3909 C C . SER A 1 505 ? -4.508 -1.433 14.202 1.00 87.44 505 SER A C 1
ATOM 3911 O O . SER A 1 505 ? -5.144 -1.406 15.264 1.00 87.44 505 SER A O 1
ATOM 3913 N N . LEU A 1 506 ? -4.083 -0.309 13.609 1.00 83.94 506 LEU A N 1
ATOM 3914 C CA . LEU A 1 506 ? -4.286 1.037 14.148 1.00 83.94 506 LEU A CA 1
ATOM 3915 C C . LEU A 1 506 ? -5.765 1.414 14.164 1.00 83.94 506 LEU A C 1
ATOM 3917 O O . LEU A 1 506 ? -6.258 1.935 15.168 1.00 83.94 506 LEU A O 1
ATOM 3921 N N . MET A 1 507 ? -6.500 1.065 13.109 1.00 82.38 507 MET A N 1
ATOM 3922 C CA . MET A 1 507 ? -7.957 1.183 13.054 1.00 82.38 507 MET A CA 1
ATOM 3923 C C . MET A 1 507 ? -8.639 0.403 14.187 1.00 82.38 507 MET A C 1
ATOM 3925 O O . MET A 1 507 ? -9.541 0.919 14.863 1.00 82.38 507 MET A O 1
ATOM 3929 N N . GLY A 1 508 ? -8.165 -0.813 14.467 1.00 87.50 508 GLY A N 1
ATOM 3930 C CA . GLY A 1 508 ? -8.558 -1.593 15.640 1.00 87.50 508 GLY A CA 1
ATOM 3931 C C . GLY A 1 508 ? -8.264 -0.867 16.958 1.00 87.50 508 GLY A C 1
ATOM 3932 O O . GLY A 1 508 ? -9.122 -0.821 17.844 1.00 87.50 508 GLY A O 1
ATOM 3933 N N . GLY A 1 509 ? -7.097 -0.231 17.076 1.00 87.81 509 GLY A N 1
ATOM 3934 C CA . GLY A 1 509 ? -6.707 0.593 18.223 1.00 87.81 509 GLY A CA 1
ATOM 3935 C C . GLY A 1 509 ? -7.623 1.803 18.442 1.00 87.81 509 GLY A C 1
ATOM 3936 O O . GLY A 1 509 ? -8.087 2.047 19.562 1.00 87.81 509 GLY A O 1
ATOM 3937 N N . VAL A 1 510 ? -7.960 2.531 17.375 1.00 84.81 510 VAL A N 1
ATOM 3938 C CA . VAL A 1 510 ? -8.912 3.653 17.421 1.00 84.81 510 VAL A CA 1
ATOM 3939 C C . VAL A 1 510 ? -10.287 3.157 17.880 1.00 84.81 510 VAL A C 1
ATOM 3941 O O . VAL A 1 510 ? -10.855 3.699 18.831 1.00 84.81 510 VAL A O 1
ATOM 3944 N N . SER A 1 511 ? -10.792 2.065 17.299 1.00 86.44 511 SER A N 1
ATOM 3945 C CA . SER A 1 511 ? -12.046 1.416 17.716 1.00 86.44 511 SER A CA 1
ATOM 3946 C C . SER A 1 511 ? -12.038 1.018 19.199 1.00 86.44 511 SER A C 1
ATOM 3948 O O . SER A 1 511 ? -12.984 1.304 19.950 1.00 86.44 511 SER A O 1
ATOM 3950 N N . LEU A 1 512 ? -10.934 0.419 19.657 1.00 89.81 512 LEU A N 1
ATOM 3951 C CA . LEU A 1 512 ? -10.729 0.022 21.045 1.00 89.81 512 LEU A CA 1
ATOM 3952 C C . LEU A 1 512 ? -10.814 1.227 21.989 1.00 89.81 512 LEU A C 1
ATOM 3954 O O . LEU A 1 512 ? -11.470 1.129 23.031 1.00 89.81 512 LEU A O 1
ATOM 3958 N N . ALA A 1 513 ? -10.242 2.376 21.617 1.00 88.00 513 ALA A N 1
ATOM 3959 C CA . ALA A 1 513 ? -10.343 3.607 22.399 1.00 88.00 513 ALA A CA 1
ATOM 3960 C C . ALA A 1 513 ? -11.807 4.003 22.647 1.00 88.00 513 ALA A C 1
ATOM 3962 O O . ALA A 1 513 ? -12.200 4.228 23.795 1.00 88.00 513 ALA A O 1
ATOM 3963 N N . GLY A 1 514 ? -12.646 4.005 21.607 1.00 87.19 514 GLY A N 1
ATOM 3964 C CA . GLY A 1 514 ? -14.069 4.344 21.722 1.00 87.19 514 GLY A CA 1
ATOM 3965 C C . GLY A 1 514 ? -14.836 3.401 22.656 1.00 87.19 514 GLY A C 1
ATOM 3966 O O . GLY A 1 514 ? -15.596 3.845 23.527 1.00 87.19 514 GLY A O 1
ATOM 3967 N N . ILE A 1 515 ? -14.603 2.090 22.537 1.00 88.25 515 ILE A N 1
ATOM 3968 C CA . ILE A 1 515 ? -15.246 1.067 23.381 1.00 88.25 515 ILE A CA 1
ATOM 3969 C C . ILE A 1 515 ? -14.802 1.197 24.843 1.00 88.25 515 ILE A C 1
ATOM 3971 O O . ILE A 1 515 ? -15.631 1.139 25.761 1.00 88.25 515 ILE A O 1
ATOM 3975 N N . VAL A 1 516 ? -13.507 1.397 25.079 1.00 91.50 516 VAL A N 1
ATOM 3976 C CA . VAL A 1 516 ? -12.936 1.557 26.423 1.00 91.50 516 VAL A CA 1
ATOM 3977 C C . VAL A 1 516 ? -13.483 2.814 27.086 1.00 91.50 516 VAL A C 1
ATOM 3979 O O . VAL A 1 516 ? -13.913 2.759 28.242 1.00 91.50 516 VAL A O 1
ATOM 3982 N N . VAL A 1 517 ? -13.565 3.921 26.348 1.00 90.00 517 VAL A N 1
ATOM 3983 C CA . VAL A 1 517 ? -14.151 5.167 26.848 1.00 90.00 517 VAL A CA 1
ATOM 3984 C C . VAL A 1 517 ? -15.625 4.977 27.179 1.00 90.00 517 VAL A C 1
ATOM 3986 O O . VAL A 1 517 ? -16.047 5.355 28.271 1.00 90.00 517 VAL A O 1
ATOM 3989 N N . ARG A 1 518 ? -16.407 4.318 26.314 1.00 88.06 518 ARG A N 1
ATOM 3990 C CA . ARG A 1 518 ? -17.814 3.986 26.593 1.00 88.06 518 ARG A CA 1
ATOM 3991 C C . ARG A 1 518 ? -17.974 3.211 27.902 1.00 88.06 518 ARG A C 1
ATOM 3993 O O . ARG A 1 518 ? -18.825 3.566 28.720 1.00 88.06 518 ARG A O 1
ATOM 4000 N N . ASN A 1 519 ? -17.154 2.189 28.129 1.00 87.75 519 ASN A N 1
ATOM 4001 C CA . ASN A 1 519 ? -17.186 1.412 29.370 1.00 87.75 519 ASN A CA 1
ATOM 4002 C C . ASN A 1 519 ? -16.770 2.259 30.586 1.00 87.75 519 ASN A C 1
ATOM 4004 O O . ASN A 1 519 ? -17.397 2.176 31.647 1.00 87.75 519 ASN A O 1
ATOM 4008 N N . GLY A 1 520 ? -15.760 3.117 30.420 1.00 88.06 520 GLY A N 1
ATOM 4009 C CA . GLY A 1 520 ? -15.305 4.066 31.433 1.00 88.06 520 GLY A CA 1
ATOM 4010 C C . GLY A 1 520 ? -16.387 5.069 31.840 1.00 88.06 520 GLY A C 1
ATOM 4011 O O . GLY A 1 520 ? -16.618 5.262 33.034 1.00 88.06 520 GLY A O 1
ATOM 4012 N N . ILE A 1 521 ? -17.103 5.650 30.871 1.00 86.38 521 ILE A N 1
ATOM 4013 C CA . ILE A 1 521 ? -18.209 6.597 31.095 1.00 86.38 521 ILE A CA 1
ATOM 4014 C C . ILE A 1 521 ? -19.277 5.972 31.981 1.00 86.38 521 ILE A C 1
ATOM 4016 O O . ILE A 1 521 ? -19.636 6.551 33.005 1.00 86.38 521 ILE A O 1
ATOM 4020 N N . VAL A 1 522 ? -19.757 4.780 31.616 1.00 83.75 522 VAL A N 1
ATOM 4021 C CA . VAL A 1 522 ? -20.828 4.094 32.352 1.00 83.75 522 VAL A CA 1
ATOM 4022 C C . VAL A 1 522 ? -20.409 3.825 33.799 1.00 83.75 522 VAL A C 1
ATOM 4024 O O . VAL A 1 522 ? -21.199 4.030 34.726 1.00 83.75 522 VAL A O 1
ATOM 4027 N N . LEU A 1 523 ? -19.160 3.400 34.015 1.00 84.75 523 LEU A N 1
ATOM 4028 C CA . LEU A 1 523 ? -18.635 3.133 35.352 1.00 84.75 523 LEU A CA 1
ATOM 4029 C C . LEU A 1 523 ? -18.510 4.414 36.187 1.00 84.75 523 LEU A C 1
ATOM 4031 O O . LEU A 1 523 ? -18.977 4.451 37.328 1.00 84.75 523 LEU A O 1
ATOM 4035 N N . ILE A 1 524 ? -17.895 5.462 35.637 1.00 86.06 524 ILE A N 1
ATOM 4036 C CA . ILE A 1 524 ? -17.706 6.731 36.346 1.00 86.06 524 ILE A CA 1
ATOM 4037 C C . ILE A 1 524 ? -19.044 7.399 36.644 1.00 86.06 524 ILE A C 1
ATOM 4039 O O . ILE A 1 524 ? -19.236 7.905 37.748 1.00 86.06 524 ILE A O 1
ATOM 4043 N N . GLU A 1 525 ? -19.989 7.377 35.711 1.00 82.62 525 GLU A N 1
ATOM 4044 C CA . GLU A 1 525 ? -21.316 7.946 35.924 1.00 82.62 525 GLU A CA 1
ATOM 4045 C C . GLU A 1 525 ? -22.051 7.242 37.059 1.00 82.62 525 GLU A C 1
ATOM 4047 O O . GLU A 1 525 ? -22.620 7.900 37.932 1.00 82.62 525 GLU A O 1
ATOM 4052 N N . PHE A 1 526 ? -21.964 5.912 37.123 1.00 78.81 526 PHE A N 1
ATOM 4053 C CA . PHE A 1 526 ? -22.517 5.159 38.240 1.00 78.81 526 PHE A CA 1
ATOM 4054 C C . PHE A 1 526 ? -21.843 5.525 39.573 1.00 78.81 526 PHE A C 1
ATOM 4056 O O . PHE A 1 526 ? -22.523 5.680 40.591 1.00 78.81 526 PHE A O 1
ATOM 4063 N N . ILE A 1 527 ? -20.517 5.704 39.583 1.00 82.88 527 ILE A N 1
ATOM 4064 C CA . ILE A 1 527 ? -19.765 6.138 40.771 1.00 82.88 527 ILE A CA 1
ATOM 4065 C C . ILE A 1 527 ? -20.198 7.546 41.206 1.00 82.88 527 ILE A C 1
ATOM 4067 O O . ILE A 1 527 ? -20.472 7.765 42.387 1.00 82.88 527 ILE A O 1
ATOM 4071 N N . GLU A 1 528 ? -20.305 8.493 40.275 1.00 81.69 528 GLU A N 1
ATOM 4072 C CA . GLU A 1 528 ? -20.748 9.866 40.536 1.00 81.69 528 GLU A CA 1
ATOM 4073 C C . GLU A 1 528 ? -22.191 9.915 41.040 1.00 81.69 528 GLU A C 1
ATOM 4075 O O . GLU A 1 528 ? -22.481 10.615 42.015 1.00 81.69 528 GLU A O 1
ATOM 4080 N N . GLN A 1 529 ? -23.091 9.129 40.447 1.00 78.19 529 GLN A N 1
ATOM 4081 C CA . GLN A 1 529 ? -24.474 9.010 40.903 1.00 78.19 529 GLN A CA 1
ATOM 4082 C C . GLN A 1 529 ? -24.526 8.533 42.361 1.00 78.19 529 GLN A C 1
ATOM 4084 O O . GLN A 1 529 ? -25.152 9.175 43.206 1.00 78.19 529 GLN A O 1
ATOM 4089 N N . ARG A 1 530 ? -23.788 7.469 42.701 1.00 79.19 530 ARG A N 1
ATOM 4090 C CA . ARG A 1 530 ? -23.708 6.948 44.078 1.00 79.19 530 ARG A CA 1
ATOM 4091 C C . ARG A 1 530 ? -23.046 7.919 45.052 1.00 79.19 530 ARG A C 1
ATOM 4093 O O . ARG A 1 530 ? -23.431 7.971 46.224 1.00 79.19 530 ARG A O 1
ATOM 4100 N N . ARG A 1 531 ? -22.068 8.703 44.587 1.00 79.06 531 ARG A N 1
ATOM 4101 C CA . ARG A 1 531 ? -21.428 9.763 45.377 1.00 79.06 531 ARG A CA 1
ATOM 4102 C C . ARG A 1 531 ? -22.424 10.875 45.712 1.00 79.06 531 ARG A C 1
ATOM 4104 O O . ARG A 1 531 ? -22.470 11.306 46.863 1.00 79.06 531 ARG A O 1
ATOM 4111 N N . LYS A 1 532 ? -23.239 11.305 44.741 1.00 78.56 532 LYS A N 1
ATOM 4112 C CA . LYS A 1 532 ? -24.293 12.324 44.917 1.00 78.56 532 LYS A CA 1
ATOM 4113 C C . LYS A 1 532 ? -25.421 11.846 45.836 1.00 78.56 532 LYS A C 1
ATOM 4115 O O . LYS A 1 532 ? -25.908 12.629 46.643 1.00 78.56 532 LYS A O 1
ATOM 4120 N N . GLU A 1 533 ? -25.768 10.561 45.790 1.00 78.31 533 GLU A N 1
ATOM 4121 C CA . GLU A 1 533 ? -26.745 9.921 46.688 1.00 78.31 533 GLU A CA 1
ATOM 4122 C C . GLU A 1 533 ? -26.230 9.734 48.135 1.00 78.31 533 GLU A C 1
ATOM 4124 O O . GLU A 1 533 ? -26.930 9.178 48.978 1.00 78.31 533 GLU A O 1
ATOM 4129 N N . GLY A 1 534 ? -25.007 10.181 48.459 1.00 65.31 534 GLY A N 1
ATOM 4130 C CA . GLY A 1 534 ? -24.460 10.149 49.822 1.00 65.31 534 GLY A CA 1
ATOM 4131 C C . GLY A 1 534 ? -24.045 8.758 50.317 1.00 65.31 534 GLY A C 1
ATOM 4132 O O . GLY A 1 534 ? -23.744 8.591 51.496 1.00 65.31 534 GLY A O 1
ATOM 4133 N N . SER A 1 535 ? -23.983 7.766 49.424 1.00 55.78 535 SER A N 1
ATOM 4134 C CA . SER A 1 535 ? -23.691 6.361 49.753 1.00 55.78 535 SER A CA 1
ATOM 4135 C C . SER A 1 535 ? -22.195 6.062 49.963 1.00 55.78 535 SER A C 1
ATOM 4137 O O . SER A 1 535 ? -21.827 4.920 50.230 1.00 55.78 535 SER A O 1
ATOM 4139 N N . VAL A 1 536 ? -21.318 7.069 49.844 1.00 49.00 536 VAL A N 1
ATOM 4140 C CA . VAL A 1 536 ? -19.860 6.938 50.006 1.00 49.00 536 VAL A CA 1
ATOM 4141 C C . VAL A 1 536 ? -19.402 7.825 51.178 1.00 49.00 536 VAL A C 1
ATOM 4143 O O . VAL A 1 536 ? -19.561 9.047 51.108 1.00 49.00 536 VAL A O 1
ATOM 4146 N N . PRO A 1 53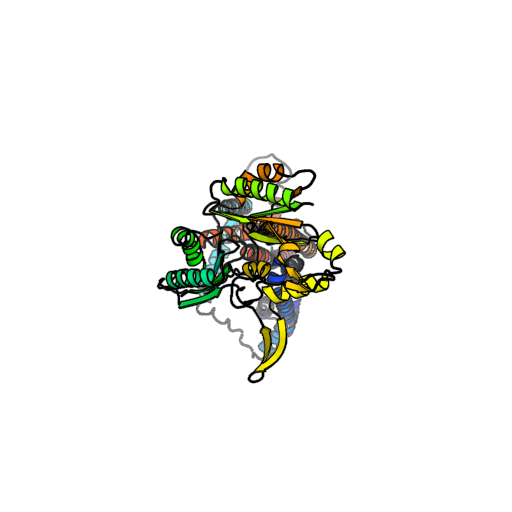7 ? -18.849 7.270 52.276 1.00 42.38 537 PRO A N 1
ATOM 4147 C CA . PRO A 1 537 ? -18.484 8.061 53.449 1.00 42.38 537 PRO A CA 1
ATOM 4148 C C . PRO A 1 537 ? -17.424 9.128 53.129 1.00 42.38 537 PRO A C 1
ATOM 4150 O O . PRO A 1 537 ? -16.292 8.813 52.759 1.00 42.38 537 PRO A O 1
ATOM 4153 N N . LYS A 1 538 ? -17.750 10.402 53.393 1.00 45.03 538 LYS A N 1
ATOM 4154 C CA . LYS A 1 538 ? -16.868 11.592 53.290 1.00 45.03 538 LYS A CA 1
ATOM 4155 C C . LYS A 1 538 ? -15.502 11.472 54.006 1.00 45.03 538 LYS A C 1
ATOM 4157 O O . LYS A 1 538 ? -14.643 12.328 53.809 1.00 45.03 538 LYS A O 1
ATOM 4162 N N . LYS A 1 539 ? -15.267 10.434 54.821 1.00 42.81 539 LYS A N 1
ATOM 4163 C CA . LYS A 1 539 ? -14.007 10.209 55.554 1.00 42.81 539 LYS A CA 1
ATOM 4164 C C . LYS A 1 539 ? -12.837 9.715 54.688 1.00 42.81 539 LYS A C 1
ATOM 4166 O O . LYS A 1 539 ? -11.704 9.917 55.102 1.00 42.81 539 LYS A O 1
ATOM 4171 N N . GLN A 1 540 ? -13.068 9.143 53.501 1.00 40.78 540 GLN A N 1
ATOM 4172 C CA . GLN A 1 540 ? -11.979 8.714 52.597 1.00 40.78 540 GLN A CA 1
ATOM 4173 C C . GLN A 1 540 ? -11.506 9.796 51.609 1.00 40.78 540 GLN A C 1
ATOM 4175 O O . GLN A 1 540 ? -10.447 9.650 51.013 1.00 40.78 540 GLN A O 1
ATOM 4180 N N . LEU A 1 541 ? -12.245 10.901 51.459 1.00 41.19 541 LEU A N 1
ATOM 4181 C CA . LEU A 1 541 ? -11.900 11.973 50.512 1.00 41.19 541 LEU A CA 1
ATOM 4182 C C . LEU A 1 541 ? -11.027 13.082 51.122 1.00 41.19 541 LEU A C 1
ATOM 4184 O O . LEU A 1 541 ? -10.294 13.752 50.398 1.00 41.19 541 LEU A O 1
ATOM 4188 N N . ARG A 1 542 ? -11.020 13.251 52.453 1.00 36.97 542 ARG A N 1
ATOM 4189 C CA . ARG A 1 542 ? -10.136 14.240 53.099 1.00 36.97 542 ARG A CA 1
ATOM 4190 C C . ARG A 1 542 ? -8.650 13.872 53.046 1.00 36.97 542 ARG A C 1
ATOM 4192 O O . ARG A 1 542 ? -7.838 14.779 53.141 1.00 36.97 542 ARG A O 1
ATOM 4199 N N . SER A 1 543 ? -8.288 12.606 52.819 1.00 34.97 543 SER A N 1
ATOM 4200 C CA . SER A 1 543 ? -6.882 12.197 52.665 1.00 34.97 543 SER A CA 1
ATOM 4201 C C . SER A 1 543 ? -6.289 12.469 51.276 1.00 34.97 543 SER A C 1
ATOM 4203 O O . SER A 1 543 ? -5.100 12.239 51.097 1.00 34.97 543 SER A O 1
ATOM 4205 N N . LEU A 1 544 ? -7.085 12.942 50.306 1.00 34.66 544 LEU A N 1
ATOM 4206 C CA . LEU A 1 544 ? -6.604 13.339 48.971 1.00 34.66 544 LEU A CA 1
ATOM 4207 C C . LEU A 1 544 ? -6.569 14.862 48.770 1.00 34.66 544 LEU A C 1
ATOM 4209 O O . LEU A 1 544 ? -5.792 15.347 47.957 1.00 34.66 544 LEU A O 1
ATOM 4213 N N . GLN A 1 545 ? -7.351 15.633 49.535 1.00 31.64 545 GLN A N 1
ATOM 4214 C CA . GLN A 1 545 ? -7.247 17.101 49.545 1.00 31.64 545 GLN A CA 1
ATOM 4215 C C . GLN A 1 545 ? -6.206 17.633 50.543 1.00 31.64 545 GLN A C 1
ATOM 4217 O O . GLN A 1 545 ? -5.790 18.780 50.422 1.00 31.64 545 GLN A O 1
ATOM 4222 N N . SER A 1 546 ? -5.743 16.824 51.504 1.00 30.91 546 SER A N 1
ATOM 4223 C CA . SER A 1 546 ? -4.694 17.223 52.455 1.00 30.91 546 SER A CA 1
ATOM 4224 C C . SER A 1 546 ? -3.274 16.812 52.045 1.00 30.91 546 SER A C 1
ATOM 4226 O O . SER A 1 546 ? -2.354 17.009 52.827 1.00 30.91 546 SER A O 1
ATOM 4228 N N . SER A 1 547 ? -3.064 16.223 50.863 1.00 31.22 547 SER A N 1
ATOM 4229 C CA . SER A 1 547 ? -1.738 15.765 50.404 1.00 31.22 547 SER A CA 1
ATOM 4230 C C . SER A 1 547 ? -1.027 16.725 49.437 1.00 31.22 547 SER A C 1
ATOM 4232 O O . SER A 1 547 ? 0.061 16.405 48.972 1.00 31.22 547 SER A O 1
ATOM 4234 N N . VAL A 1 548 ? -1.587 17.916 49.182 1.00 35.03 548 VAL A N 1
ATOM 4235 C CA . VAL A 1 548 ? -0.928 19.009 48.421 1.00 35.03 548 VAL A CA 1
ATOM 4236 C C . VAL A 1 548 ? -0.553 20.202 49.325 1.00 35.03 548 VAL A C 1
ATOM 4238 O O . VAL A 1 548 ? -0.016 21.203 48.871 1.00 35.03 548 VAL A O 1
ATOM 4241 N N . SER A 1 549 ? -0.741 20.101 50.642 1.00 32.19 549 SER A N 1
ATOM 4242 C CA . SER A 1 549 ? -0.250 21.111 51.584 1.00 32.19 549 SER A CA 1
ATOM 4243 C C . SER A 1 549 ? 0.186 20.462 52.892 1.00 32.19 549 SER A C 1
ATOM 4245 O O . SER A 1 549 ? -0.558 19.686 53.481 1.00 32.19 549 SER A O 1
ATOM 4247 N N . ALA A 1 550 ? 1.386 20.839 53.331 1.00 26.75 550 ALA A N 1
ATOM 4248 C CA . ALA A 1 550 ? 2.028 20.525 54.605 1.00 26.75 550 ALA A CA 1
ATOM 4249 C C . ALA A 1 550 ? 2.733 19.158 54.721 1.00 26.75 550 ALA A C 1
ATOM 4251 O O . ALA A 1 550 ? 2.197 18.145 55.168 1.00 26.75 550 ALA A O 1
ATOM 4252 N N . ARG A 1 551 ? 4.045 19.209 54.446 1.00 32.09 551 ARG A N 1
ATOM 4253 C CA . ARG A 1 551 ? 5.050 18.467 55.218 1.00 32.09 551 ARG A CA 1
ATOM 4254 C C . ARG A 1 551 ? 4.880 18.767 56.718 1.00 32.09 551 ARG A C 1
ATOM 4256 O O . ARG A 1 551 ? 4.589 19.901 57.089 1.00 32.09 551 ARG A O 1
ATOM 4263 N N . SER A 1 552 ? 5.243 17.774 57.531 1.00 27.11 552 SER A N 1
ATOM 4264 C CA . SER A 1 552 ? 5.531 17.802 58.979 1.00 27.11 552 SER A CA 1
ATOM 4265 C C . SER A 1 552 ? 4.446 17.279 59.938 1.00 27.11 552 SER A C 1
ATOM 4267 O O . SER A 1 552 ? 3.259 17.537 59.794 1.00 27.11 552 SER A O 1
ATOM 4269 N N . CYS A 1 553 ? 4.954 16.565 60.950 1.00 26.72 553 CYS A N 1
ATOM 4270 C CA . CYS A 1 553 ? 4.324 16.059 62.176 1.00 26.72 553 CYS A CA 1
ATOM 4271 C C . CYS A 1 553 ? 3.687 14.651 62.194 1.00 26.72 553 CYS A C 1
ATOM 4273 O O . CYS A 1 553 ? 2.487 14.443 62.073 1.00 26.72 553 CYS A O 1
ATOM 4275 N N . SER A 1 554 ? 4.575 13.676 62.417 1.00 25.88 554 SER A N 1
ATOM 4276 C CA . SER A 1 554 ? 4.624 12.800 63.606 1.00 25.88 554 SER A CA 1
ATOM 4277 C C . SER A 1 554 ? 3.331 12.231 64.242 1.00 25.88 554 SER A C 1
ATOM 4279 O O . SER A 1 554 ? 2.629 12.885 65.003 1.00 25.88 554 SER A O 1
ATOM 4281 N N . ARG A 1 555 ? 3.282 10.887 64.176 1.00 28.59 555 ARG A N 1
ATOM 4282 C CA . ARG A 1 555 ? 2.852 9.920 65.218 1.00 28.59 555 ARG A CA 1
ATOM 4283 C C . ARG A 1 555 ? 1.346 9.585 65.402 1.00 28.59 555 ARG A C 1
ATOM 4285 O O . ARG A 1 555 ? 0.475 10.307 64.940 1.00 28.59 555 ARG A O 1
ATOM 4292 N N . PRO A 1 556 ? 1.056 8.387 65.976 1.00 49.59 556 PRO A N 1
ATOM 4293 C CA . PRO A 1 556 ? -0.010 7.475 65.541 1.00 49.59 556 PRO A CA 1
ATOM 4294 C C . PRO A 1 556 ? -1.157 7.357 66.556 1.00 49.59 556 PRO A C 1
ATOM 4296 O O . PRO A 1 556 ? -0.944 7.677 67.714 1.00 49.59 556 PRO A O 1
ATOM 4299 N N . LEU A 1 557 ? -2.306 6.786 66.161 1.00 26.19 557 LEU A N 1
ATOM 4300 C CA . LEU A 1 557 ? -3.319 6.142 67.032 1.00 26.19 557 LEU A CA 1
ATOM 4301 C C . LEU A 1 557 ? -4.273 5.324 66.124 1.00 26.19 557 LEU A C 1
ATOM 4303 O O . LEU A 1 557 ? -4.802 5.860 65.158 1.00 26.19 557 LEU A O 1
ATOM 4307 N N . ARG A 1 558 ? -4.288 3.982 66.170 1.00 24.41 558 ARG A N 1
ATOM 4308 C CA . ARG A 1 558 ? -5.029 3.066 67.076 1.00 24.41 558 ARG A CA 1
ATOM 4309 C C . ARG A 1 558 ? -6.572 3.197 67.033 1.00 24.41 558 ARG A C 1
ATOM 4311 O O . ARG A 1 558 ? -7.106 4.216 67.435 1.00 24.41 558 ARG A O 1
ATOM 4318 N N . GLN A 1 559 ? -7.202 2.053 66.702 1.00 25.59 559 GLN A N 1
ATOM 4319 C CA . GLN A 1 559 ? -8.552 1.552 67.071 1.00 25.59 559 GLN A CA 1
ATOM 4320 C C . GLN A 1 559 ? -9.780 2.123 66.312 1.00 25.59 559 GLN A C 1
ATOM 4322 O O . GLN A 1 559 ? -10.100 3.292 66.459 1.00 25.59 559 GLN A O 1
ATOM 4327 N N . LEU A 1 560 ? -10.376 1.363 65.362 1.00 24.78 560 LEU A N 1
ATOM 4328 C CA . LEU A 1 560 ? -11.542 0.417 65.452 1.00 24.78 560 LEU A CA 1
ATOM 4329 C C . LEU A 1 560 ? -12.895 1.119 65.122 1.00 24.78 560 LEU A C 1
ATOM 4331 O O . LEU A 1 560 ? -12.946 2.336 65.276 1.00 24.78 560 LEU A O 1
ATOM 4335 N N . PRO A 1 561 ? -14.026 0.440 64.789 1.00 32.59 561 PRO A N 1
ATOM 4336 C CA . PRO A 1 561 ? -14.274 -0.884 64.178 1.00 32.59 561 PRO A CA 1
ATOM 4337 C C . PRO A 1 561 ? -15.293 -0.875 62.984 1.00 32.59 561 PRO A C 1
ATOM 4339 O O . PRO A 1 561 ? -15.927 0.141 62.723 1.00 32.59 561 PRO A O 1
ATOM 4342 N N . VAL A 1 562 ? -15.405 -2.050 62.326 1.00 30.27 562 VAL A N 1
ATOM 4343 C CA . VAL A 1 562 ? -16.432 -2.635 61.402 1.00 30.27 562 VAL A CA 1
ATOM 4344 C C . VAL A 1 562 ? -17.029 -1.783 60.277 1.00 30.27 562 VAL A C 1
ATOM 4346 O O . VAL A 1 562 ? -17.864 -0.896 60.546 1.00 30.27 562 VAL A O 1
#

Foldseek 3Di:
DLVLLVVLVVVVDQLLVSLVVSLVLCVLLLVLLLVLLLLLLVLLCVDDDFQSVLCNVPSVVVNVVSVVVSVCVNPVSSVVRNVVVVVDDDDPDPPPLPPCGVVVVVVVCCCVVPPVVVCVVCVPVVLCVLLVLLVVLVVCQVVFAADAFAADQFQKKKKKFFFAAPDALVNLVVVLVVVLVVVVVDPFWPHKDKDAQWFDPDDPPQPGGDPRGSRMIMIIIGTRSVVDGNVVVQLVCVVVVCVVDPRTPDMHMDHDTSTHDQFFLKKKKKFFDDPVLQVVLLVQVQVLQVPFPFWDDKDKPQHFWDWDKDKDFDVVVCVQQVNDPVNLVVVLCCLPVAAWPAWDDDPNDTDTDGHYDPDDSVVCQQVDWDQGPPGIDRNCVGIDIDIDTDGPDFDDDPRTTIMMMHIHGHPDRSVVRCVVCVVVSCVSDDPGMDMDIGTNNNVSVVSVVVLVVSLVSSLVSLQVSVCVSVVDNVLSVVLVSQLSSQVSVLSVVSSVVSPHPYPVSSVVSSSSSSVSSSVSSVVVSVVVVCVVVVVDDPVVVVVVVPPVDDDDDDDDDDDDDD

Solvent-accessible surface area (backbone atoms only — not comparable to full-atom values): 31349 Å² total; per-residue (Å²): 101,69,67,44,24,50,53,32,40,74,71,70,38,56,50,65,56,11,29,52,54,23,44,65,76,42,46,65,59,53,52,52,38,48,52,41,37,38,49,42,38,51,61,57,68,68,43,71,66,59,71,21,61,72,50,36,64,56,42,52,52,50,42,51,50,51,54,52,49,49,50,43,50,72,55,49,48,42,53,53,50,30,56,54,50,68,71,51,76,90,71,96,60,82,72,70,61,55,101,59,36,63,56,50,52,51,50,49,48,48,44,53,67,58,48,47,55,54,45,71,74,40,49,66,62,53,51,51,51,52,49,51,55,25,57,55,31,57,72,46,54,90,73,32,50,79,34,65,57,59,76,43,100,53,43,53,37,36,38,42,40,29,40,47,67,85,41,53,48,72,57,34,42,55,53,42,50,54,52,50,52,58,56,59,66,40,90,46,45,76,47,74,46,79,29,63,33,37,40,58,75,80,61,90,82,48,95,64,53,58,79,68,35,42,24,32,29,28,35,51,33,35,45,39,66,95,77,47,52,50,68,58,53,31,56,51,47,60,63,45,46,66,75,74,49,76,76,58,70,45,72,49,56,46,64,64,58,54,66,65,91,52,76,45,55,32,25,39,38,35,35,29,86,48,68,68,63,39,52,56,50,47,52,53,48,46,52,57,50,62,72,35,92,44,46,74,46,66,51,59,69,38,72,59,68,27,85,40,79,45,75,44,72,44,61,67,60,26,61,77,34,70,56,51,74,65,60,53,50,54,51,51,39,38,47,64,82,17,41,76,76,50,72,44,77,56,99,86,42,76,41,81,39,64,53,60,67,94,69,69,55,76,67,44,33,75,70,42,67,46,84,37,79,89,51,72,42,44,41,49,78,35,40,47,77,41,85,41,74,40,67,80,47,79,44,68,56,99,87,39,44,38,42,43,38,34,38,40,55,53,96,44,57,55,70,67,49,46,74,68,43,47,72,62,54,60,64,68,49,55,100,64,36,48,69,45,86,38,28,30,56,48,54,50,50,54,51,52,52,53,50,52,52,43,48,52,50,27,53,49,52,45,42,51,56,37,27,66,75,65,74,34,71,66,62,35,53,59,39,50,52,52,32,54,43,49,48,21,51,47,45,49,47,31,50,75,69,62,44,41,66,14,56,68,49,51,52,50,48,46,52,48,36,26,54,47,42,35,56,41,49,58,53,50,50,52,52,51,52,42,51,74,71,62,76,54,73,74,78,72,56,57,71,68,72,52,72,83,58,78,88,84,83,85,90,88,83,86,84,90,83,137

Nearest PDB structures (foldseek):
  8f4n-assembly1_A  TM=7.868E-01  e=1.334E-24  Escherichia coli
  7kge-assembly1_C  TM=7.827E-01  e=9.384E-24  Acinetobacter baumannii
  6vej-assembly1_C  TM=7.629E-01  e=1.613E-23  Pseudomonas aeruginosa
  4u8y-assembly1_C  TM=7.770E-01  e=2.295E-22  Escherichia coli K-12
  6baj-assembly1_C  TM=7.688E-01  e=8.423E-22  Escherichia coli K-12

Radius of gyration: 37.09 Å; Cα contacts (8 Å, |Δi|>4): 732; chains: 1; bounding box: 75×53×134 Å